Protein AF-A0A924BV39-F1 (afdb_monomer_lite)

Sequence (425 aa):
AFELPPDHSAPIDVYVHLYHKEHSELTFIAINEKSYLETHTKGYLFLGLIYGILFLMAVYNLILYFSIKERTYIYYVLYILSAAFFISRKDGLAFQFLWPHMPQMNEYHHSVSLFLLLTTFLLYTNSFIDIKNTHPRIYLVNNIILLINFLHFIFTLIFPAYSSPLPMVSICSFIYFLGVTVYYLNKNYKPVRYLVVGLSAMVMALIVLKLMFLNLIEWNWFIEYVYNYAIVIDAIAMSLAMRDKLVYLRTKKEQTDQAKLEEERLKTENELIQLKNLKLESEVTHQNSQLAAFATNSVQKMEFLNRLKKELEDISVEVPENVALKKLIKNIDKESDFDNHWEQFQLNFDKAHNNFLARLKESFPSLKPGDLMLCAYTKLGKSNKEIGTLLNITISGVEKKRLRLKEKMNVTAEISLFDFLLQIK

Radius of gyration: 51.74 Å; chains: 1; bounding box: 105×44×149 Å

Secondary structure (DSSP, 8-state):
-PPPPS--SS----------SS----------HHHHHHHHHHHHHHHHHHHHHHHHHHHHHHHHHHHH--HHHHHHHHHHHHHHHHHHHHTSHHHHHT-TT-TTHHHHHHHHHHHHHHHHHHHHHHHHHTHHHH-HHHHHHHHHHHHHHHHHHHHHHH-GGGSSS-HHHHHHHHHHHHHHHHHHHHTT-GGGHHHHHHHHHHHHHHHHHHHHHTTSS---HHHHTHHHHHHHHHHHHHHHHHHHHHHHHHHHHHHHHHHHHHHHHHHHHHHHHHHHHHHHHHHHHHHHHHHHHHHHHHHHHHHHHHHHHHHHHHHHHH-TT-HHHHHHHHHHHHHS-HHHHHHHHHHHHHHHTTTHHHHHHHH-TT--HHHHHHHHHHHTT--HHHHHHHTT--HHHHHHHHHHHHHHTT--TTS-HHHHHHH--

Foldseek 3Di:
DDDDDPDDPDDDDDDDDDDDLADDDDDDDDDDPVVVVVVVVVVVVVLVVLVVLLVVLLVVLVVVCVVVVQVLSVLLSLLSVLLNLQVCLLVVVCCVPVPVPCVVVSLLSNLVSLLSNLLSVLVNVCSLVVCVPPPVVVVVVSVVLNVVSVVVSVVCVVPSSPSHPPPPSVLVSLVVVLVVLVVVVVVVPVLSVLQNQLSVLQNVLVVLVVCVVVVNDPDDPCNSCSSSVSSSSNSVSVSSSVVVSVVVVVVVVVVVVVVVVVVVVVVVVVVVVVVVVVVVVVVLVVLLVVLLVVLVVLLVVLVVLVVVLVVLVVVCVVPVPPPVSVVVNVVSCVVLPQPVVLVVSLVSLCVSVVNLLVVVCVLQVPDDSLLSLLL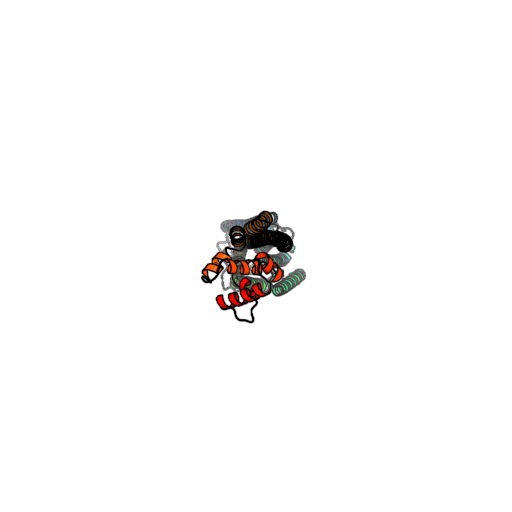SCLLSVDDLVSNCSSSVHDSVVSVVSQVVSCVSNVNDPPDHSNNVSVVRD

Structure (mmCIF, N/CA/C/O backbone):
data_AF-A0A924BV39-F1
#
_entry.id   AF-A0A924BV39-F1
#
loop_
_atom_site.group_PDB
_atom_site.id
_atom_site.type_symbol
_atom_site.label_atom_id
_atom_site.label_alt_id
_atom_site.label_comp_id
_atom_site.label_asym_id
_atom_site.label_entity_id
_atom_site.label_seq_id
_atom_site.pdbx_PDB_ins_code
_atom_site.Cartn_x
_atom_site.Cartn_y
_atom_site.Cartn_z
_atom_site.occupancy
_atom_site.B_iso_or_equiv
_atom_site.auth_seq_id
_atom_site.auth_comp_id
_atom_site.auth_asym_id
_atom_site.auth_atom_id
_atom_site.pdbx_PDB_model_num
ATOM 1 N N . ALA A 1 1 ? 21.280 2.309 -43.837 1.00 56.38 1 ALA A N 1
ATOM 2 C CA . ALA A 1 1 ? 21.912 1.207 -44.584 1.00 56.38 1 ALA A CA 1
ATOM 3 C C . ALA A 1 1 ? 22.849 1.819 -45.615 1.00 56.38 1 ALA A C 1
ATOM 5 O O . ALA A 1 1 ? 22.514 2.878 -46.134 1.00 56.38 1 ALA A O 1
ATOM 6 N N . PHE A 1 2 ? 24.011 1.216 -45.859 1.00 66.88 2 PHE A N 1
ATOM 7 C CA . PHE A 1 2 ? 24.870 1.578 -46.988 1.00 66.88 2 PHE A CA 1
ATOM 8 C C . PHE A 1 2 ? 24.641 0.523 -48.066 1.00 66.88 2 PHE A C 1
ATOM 10 O O . PHE A 1 2 ? 24.741 -0.667 -47.767 1.00 66.88 2 PHE A O 1
ATOM 17 N N . GLU A 1 3 ? 24.271 0.939 -49.274 1.00 64.56 3 GLU A N 1
ATOM 18 C CA . GLU A 1 3 ? 24.151 0.012 -50.398 1.00 64.56 3 GLU A CA 1
ATOM 19 C C . GLU A 1 3 ? 25.548 -0.480 -50.780 1.00 64.56 3 GLU A C 1
ATOM 21 O O . GLU A 1 3 ? 26.461 0.315 -51.011 1.00 64.56 3 GLU A O 1
ATOM 26 N N . LEU A 1 4 ? 25.725 -1.800 -50.793 1.00 68.00 4 LEU A N 1
ATOM 27 C CA . LEU A 1 4 ? 26.929 -2.409 -51.342 1.00 68.00 4 LEU A CA 1
ATOM 28 C C . LEU A 1 4 ? 26.841 -2.361 -52.876 1.00 68.00 4 LEU A C 1
ATOM 30 O O . LEU A 1 4 ? 25.739 -2.517 -53.409 1.00 68.00 4 LEU A O 1
ATOM 34 N N . PRO A 1 5 ? 27.962 -2.157 -53.591 1.00 68.75 5 PRO A N 1
ATOM 35 C CA . PRO A 1 5 ? 27.965 -2.131 -55.050 1.00 68.75 5 PRO A CA 1
ATOM 36 C C . PRO A 1 5 ? 27.299 -3.393 -55.627 1.00 68.75 5 PRO A C 1
ATOM 38 O O . PRO A 1 5 ? 27.622 -4.497 -55.174 1.00 68.75 5 PRO A O 1
ATOM 41 N N . PRO A 1 6 ? 26.369 -3.263 -56.592 1.00 62.22 6 PRO A N 1
ATOM 42 C CA . PRO A 1 6 ? 25.716 -4.416 -57.193 1.00 62.22 6 PRO A CA 1
ATOM 43 C C . 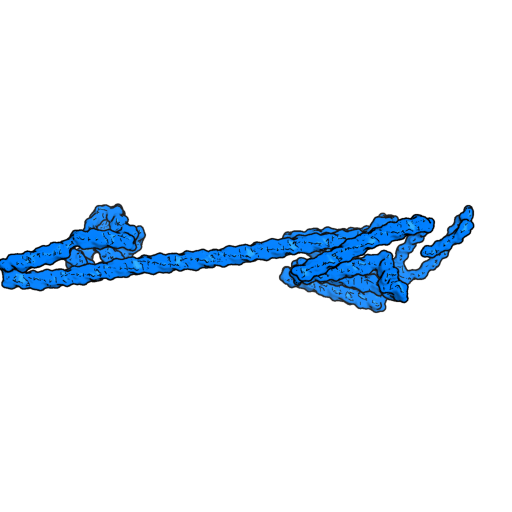PRO A 1 6 ? 26.714 -5.212 -58.047 1.00 62.22 6 PRO A C 1
ATOM 45 O O . PRO A 1 6 ? 27.443 -4.638 -58.849 1.00 62.22 6 PRO A O 1
ATOM 48 N N . ASP A 1 7 ? 26.687 -6.535 -57.876 1.00 63.00 7 ASP A N 1
ATOM 49 C CA . ASP A 1 7 ? 27.443 -7.552 -58.620 1.00 63.00 7 ASP A CA 1
ATOM 50 C C . ASP A 1 7 ? 28.976 -7.512 -58.507 1.00 63.00 7 ASP A C 1
ATOM 52 O O . ASP A 1 7 ? 29.693 -6.881 -59.283 1.00 63.00 7 ASP A O 1
ATOM 56 N N . HIS A 1 8 ? 29.497 -8.350 -57.608 1.00 56.47 8 HIS A N 1
ATOM 57 C CA . HIS A 1 8 ? 30.873 -8.824 -57.680 1.00 56.47 8 HIS A CA 1
ATOM 58 C C . HIS A 1 8 ? 30.913 -10.343 -57.490 1.00 56.47 8 HIS A C 1
ATOM 60 O O . HIS A 1 8 ? 30.505 -10.877 -56.463 1.00 56.47 8 HIS A O 1
ATOM 66 N N . SER A 1 9 ? 31.469 -11.050 -58.475 1.00 60.59 9 SER A N 1
ATOM 67 C CA . SER A 1 9 ? 31.839 -12.469 -58.372 1.00 60.59 9 SER A CA 1
ATOM 68 C C . SER A 1 9 ? 33.119 -12.696 -57.546 1.00 60.59 9 SER A C 1
ATOM 70 O O . SER A 1 9 ? 33.573 -13.829 -57.411 1.00 60.59 9 SER A O 1
ATOM 72 N N . ALA A 1 10 ? 33.718 -11.623 -57.019 1.00 67.69 10 ALA A N 1
ATOM 73 C CA . ALA A 1 10 ? 34.937 -11.614 -56.218 1.00 67.69 10 ALA A CA 1
ATOM 74 C C . ALA A 1 10 ? 34.670 -10.959 -54.845 1.00 67.69 10 ALA A C 1
ATOM 76 O O . ALA A 1 10 ? 33.808 -10.083 -54.756 1.00 67.69 10 ALA A O 1
ATOM 77 N N . PRO A 1 11 ? 35.382 -11.364 -53.777 1.00 74.88 11 PRO A N 1
ATOM 78 C CA . PRO A 1 11 ? 35.240 -10.758 -52.453 1.00 74.88 11 PRO A CA 1
ATOM 79 C C . PRO A 1 11 ? 35.575 -9.258 -52.480 1.00 74.88 11 PRO A C 1
ATOM 81 O O . PRO A 1 11 ? 36.508 -8.838 -53.162 1.00 74.88 11 PRO A O 1
ATOM 84 N N . ILE A 1 12 ? 34.804 -8.463 -51.732 1.00 75.81 12 ILE A N 1
ATOM 85 C CA . ILE A 1 12 ? 34.975 -7.010 -51.594 1.00 75.81 12 ILE A CA 1
ATOM 86 C C . ILE A 1 12 ? 35.424 -6.715 -50.164 1.00 75.81 12 ILE A C 1
ATOM 88 O O . ILE A 1 12 ? 34.722 -7.069 -49.216 1.00 75.81 12 ILE A O 1
ATOM 92 N N . ASP A 1 13 ? 36.545 -6.015 -50.014 1.00 80.12 13 ASP A N 1
ATOM 93 C CA . ASP A 1 13 ? 36.980 -5.485 -48.724 1.00 80.12 13 ASP A CA 1
ATOM 94 C C . ASP A 1 13 ? 36.344 -4.111 -48.483 1.00 80.12 13 ASP A C 1
ATOM 96 O O . ASP A 1 13 ? 36.545 -3.165 -49.250 1.00 80.12 13 ASP A O 1
ATOM 100 N N . VAL A 1 14 ? 35.565 -3.991 -47.406 1.00 76.62 14 VAL A N 1
ATOM 101 C CA . VAL A 1 14 ? 34.907 -2.739 -47.007 1.00 76.62 14 VAL A CA 1
ATOM 102 C C . VAL A 1 14 ? 35.582 -2.195 -45.755 1.00 76.62 14 VAL A C 1
ATOM 104 O O . VAL A 1 14 ? 35.482 -2.776 -44.675 1.00 76.62 14 VAL A O 1
ATOM 107 N N . TYR A 1 15 ? 36.242 -1.046 -45.886 1.00 79.31 15 TYR A N 1
ATOM 108 C CA . TYR A 1 15 ? 36.839 -0.334 -44.760 1.00 79.31 15 TYR A CA 1
ATOM 109 C C . TYR A 1 15 ? 35.867 0.724 -44.238 1.00 79.31 15 TYR A C 1
ATOM 111 O O . TYR A 1 15 ? 35.513 1.659 -44.955 1.00 79.31 15 TYR A O 1
ATOM 119 N N . VAL A 1 16 ? 35.452 0.599 -42.976 1.00 73.69 16 VAL A N 1
ATOM 120 C CA . VAL A 1 16 ? 34.578 1.576 -42.315 1.00 73.69 16 VAL A CA 1
ATOM 121 C C . VAL A 1 16 ? 35.389 2.374 -41.302 1.00 73.69 16 VAL A C 1
ATOM 123 O O . VAL A 1 16 ? 35.895 1.824 -40.326 1.00 73.69 16 VAL A O 1
ATOM 126 N N . HIS A 1 17 ? 35.503 3.685 -41.520 1.00 75.12 17 HIS A N 1
ATOM 127 C CA . HIS A 1 17 ? 36.089 4.597 -40.544 1.00 75.12 17 HIS A CA 1
ATOM 128 C C . HIS A 1 17 ? 34.980 5.229 -39.702 1.00 75.12 17 HIS A C 1
ATOM 130 O O . HIS A 1 17 ? 34.123 5.943 -40.222 1.00 75.12 17 HIS A O 1
ATOM 136 N N . LEU A 1 18 ? 34.989 4.958 -38.399 1.00 66.25 18 LEU A N 1
ATOM 137 C CA . LEU A 1 18 ? 34.002 5.465 -37.451 1.00 66.25 18 LEU A CA 1
ATOM 138 C C . LEU A 1 18 ? 34.637 6.488 -36.522 1.00 66.25 18 LEU A C 1
ATOM 140 O O . LEU A 1 18 ? 35.591 6.189 -35.808 1.00 66.25 18 LEU A O 1
ATOM 144 N N . TYR A 1 19 ? 34.042 7.675 -36.486 1.00 64.69 19 TYR A N 1
ATOM 145 C CA . TYR A 1 19 ? 34.331 8.673 -35.470 1.00 64.69 19 TYR A CA 1
ATOM 146 C C . TYR A 1 19 ? 33.176 8.692 -34.469 1.00 64.69 19 TYR A C 1
ATOM 148 O O . TYR A 1 19 ? 32.063 9.090 -34.814 1.00 64.69 19 TYR A O 1
ATOM 156 N N . HIS A 1 20 ? 33.419 8.237 -33.240 1.00 61.16 20 HIS A N 1
ATOM 157 C CA . HIS A 1 20 ? 32.402 8.190 -32.192 1.00 61.16 20 HIS A CA 1
ATOM 158 C C . HIS A 1 20 ? 32.910 8.877 -30.921 1.00 61.16 20 HIS A C 1
ATOM 160 O O . HIS A 1 20 ? 34.056 8.683 -30.522 1.00 61.16 20 HIS A O 1
ATOM 166 N N . LYS A 1 21 ? 32.063 9.709 -30.300 1.00 56.34 21 LYS A N 1
ATOM 167 C CA . LYS A 1 21 ? 32.401 10.462 -29.076 1.00 56.34 21 LYS A CA 1
ATOM 168 C C . LYS A 1 21 ? 32.222 9.649 -27.786 1.00 56.34 21 LYS A C 1
ATOM 170 O O . LYS A 1 21 ? 32.838 9.984 -26.783 1.00 56.34 21 LYS A O 1
ATOM 175 N N . GLU A 1 22 ? 31.392 8.606 -27.801 1.00 55.28 22 GLU A N 1
ATOM 176 C CA . GLU A 1 22 ? 31.175 7.693 -26.662 1.00 55.28 22 GLU A CA 1
ATOM 177 C C . GLU A 1 22 ? 31.780 6.299 -26.938 1.00 55.28 22 GLU A C 1
ATOM 179 O O . GLU A 1 22 ? 32.144 5.980 -28.067 1.00 55.28 22 GLU A O 1
ATOM 184 N N . HIS A 1 23 ? 31.870 5.424 -25.937 1.00 53.44 23 HIS A N 1
ATOM 185 C CA . HIS A 1 23 ? 32.137 4.007 -26.200 1.00 53.44 23 HIS A CA 1
ATOM 186 C C . HIS A 1 23 ? 30.852 3.339 -26.710 1.00 53.44 23 HIS A C 1
ATOM 188 O O . HIS A 1 23 ? 29.909 3.165 -25.941 1.00 53.44 23 HIS A O 1
ATOM 194 N N . SER A 1 24 ? 30.801 2.979 -27.995 1.00 53.09 24 SER A N 1
ATOM 195 C CA . SER A 1 24 ? 29.719 2.176 -28.573 1.00 53.09 24 SER A CA 1
ATOM 196 C C . SER A 1 24 ? 30.265 0.874 -29.154 1.00 53.09 24 SER A C 1
ATOM 198 O O . SER A 1 24 ? 31.224 0.864 -29.923 1.00 53.09 24 SER A O 1
ATOM 200 N N . GLU A 1 25 ? 29.651 -0.242 -28.766 1.00 53.53 25 GLU A N 1
ATOM 201 C CA . GLU A 1 25 ? 29.861 -1.530 -29.422 1.00 53.53 25 GLU A CA 1
ATOM 202 C C . GLU A 1 25 ? 29.028 -1.529 -30.702 1.00 53.53 25 GLU A C 1
ATOM 204 O O . GLU A 1 25 ? 27.803 -1.648 -30.674 1.00 53.53 25 GLU A O 1
ATOM 209 N N . LEU A 1 26 ? 29.691 -1.316 -31.835 1.00 61.28 26 LEU A N 1
ATOM 210 C CA . LEU A 1 26 ? 29.060 -1.369 -33.146 1.00 61.28 26 LEU A CA 1
ATOM 211 C C . LEU A 1 26 ? 29.322 -2.745 -33.747 1.00 61.28 26 LEU A C 1
ATOM 213 O O . LEU A 1 26 ? 30.462 -3.099 -34.041 1.00 61.28 26 LEU A O 1
ATOM 217 N N . THR A 1 27 ? 28.253 -3.517 -33.926 1.00 60.12 27 THR A N 1
ATOM 218 C CA . THR A 1 27 ? 28.305 -4.771 -34.679 1.00 60.12 27 THR A CA 1
ATOM 219 C C . THR A 1 27 ? 27.866 -4.487 -36.106 1.00 60.12 27 THR A C 1
ATOM 221 O O . THR A 1 27 ? 26.774 -3.968 -36.336 1.00 60.12 27 THR A O 1
ATOM 224 N N . PHE A 1 28 ? 28.714 -4.823 -37.072 1.00 70.19 28 PHE A N 1
ATOM 225 C CA . PHE A 1 28 ? 28.365 -4.756 -38.484 1.00 70.19 28 PHE A CA 1
ATOM 226 C C . PHE A 1 28 ? 27.825 -6.104 -38.935 1.00 70.19 28 PHE A C 1
ATOM 228 O O . PHE A 1 28 ? 28.484 -7.127 -38.763 1.00 70.19 28 PHE A O 1
ATOM 235 N N . ILE A 1 29 ? 26.633 -6.103 -39.527 1.00 71.50 29 ILE A N 1
ATOM 236 C CA . ILE A 1 29 ? 26.013 -7.308 -40.076 1.00 71.50 29 ILE A CA 1
ATOM 237 C C . ILE A 1 29 ? 25.623 -7.014 -41.523 1.00 71.50 29 ILE A C 1
ATOM 239 O O . ILE A 1 29 ? 24.898 -6.056 -41.794 1.00 71.50 29 ILE A O 1
ATOM 243 N N . ALA A 1 30 ? 26.106 -7.835 -42.456 1.00 77.00 30 ALA A N 1
ATOM 244 C CA . ALA A 1 30 ? 25.649 -7.813 -43.839 1.00 77.00 30 ALA A CA 1
ATOM 245 C C . ALA A 1 30 ? 24.335 -8.604 -43.935 1.00 77.00 30 ALA A C 1
ATOM 247 O O . ALA A 1 30 ? 24.309 -9.809 -43.689 1.00 77.00 30 ALA A O 1
ATOM 248 N N . ILE A 1 31 ? 23.236 -7.921 -44.256 1.00 79.19 31 ILE A N 1
ATOM 249 C CA . ILE A 1 31 ? 21.893 -8.507 -44.348 1.00 79.19 31 ILE A CA 1
ATOM 250 C C . ILE A 1 31 ? 21.283 -8.097 -45.691 1.00 79.19 31 ILE A C 1
ATOM 252 O O . ILE A 1 31 ? 21.445 -6.958 -46.121 1.00 79.19 31 ILE A O 1
ATOM 256 N N . ASN A 1 32 ? 20.589 -9.020 -46.362 1.00 83.81 32 ASN A N 1
ATOM 257 C CA . ASN A 1 32 ? 19.866 -8.701 -47.595 1.00 83.81 32 ASN A CA 1
ATOM 258 C C . ASN A 1 32 ? 18.649 -7.792 -47.313 1.00 83.81 32 ASN A C 1
ATOM 260 O O . ASN A 1 32 ? 18.112 -7.765 -46.206 1.00 83.81 32 ASN A O 1
ATOM 264 N N . GLU A 1 33 ? 18.175 -7.061 -48.320 1.00 82.62 33 GLU A N 1
ATOM 265 C CA . GLU A 1 33 ? 17.080 -6.096 -48.141 1.00 82.62 33 GLU A CA 1
ATOM 266 C C . GLU A 1 33 ? 15.800 -6.743 -47.579 1.00 82.62 33 GLU A C 1
ATOM 268 O O . GLU A 1 33 ? 15.181 -6.223 -46.651 1.00 82.62 33 GLU A O 1
ATOM 273 N N . LYS A 1 34 ? 15.432 -7.930 -48.076 1.00 84.62 34 LYS A N 1
ATOM 274 C CA . LYS A 1 34 ? 14.223 -8.635 -47.630 1.00 84.62 34 LYS A CA 1
ATOM 275 C C . LYS A 1 34 ? 14.285 -9.046 -46.151 1.00 84.62 34 LYS A C 1
ATOM 277 O O . LYS A 1 34 ? 13.349 -8.765 -45.405 1.00 84.62 34 LYS A O 1
ATOM 282 N N . SER A 1 35 ? 15.372 -9.675 -45.705 1.00 81.88 35 SER A N 1
ATOM 283 C CA . SER A 1 35 ? 15.557 -10.066 -44.299 1.00 81.88 35 SER A CA 1
ATOM 284 C C . SER A 1 35 ? 15.736 -8.847 -43.399 1.00 81.88 35 SER A C 1
ATOM 286 O O . SER A 1 35 ? 15.305 -8.884 -42.247 1.00 81.88 35 SER A O 1
ATOM 288 N N . TYR A 1 36 ? 16.323 -7.760 -43.909 1.00 81.75 36 TYR A N 1
ATOM 289 C CA . TYR A 1 36 ? 16.396 -6.483 -43.200 1.00 81.75 36 TYR A CA 1
ATOM 290 C C . TYR A 1 36 ? 14.988 -5.947 -42.909 1.00 81.75 36 TYR A C 1
ATOM 292 O O . TYR A 1 36 ? 14.645 -5.721 -41.746 1.00 81.75 36 TYR A O 1
ATOM 300 N N . LEU A 1 37 ? 14.137 -5.838 -43.935 1.00 85.44 37 LEU A N 1
ATOM 301 C CA . LEU A 1 37 ? 12.752 -5.381 -43.790 1.00 85.44 37 LEU A CA 1
ATOM 302 C C . LEU A 1 37 ? 11.934 -6.290 -42.864 1.00 85.44 37 LEU A C 1
ATOM 304 O O . LEU A 1 37 ? 11.224 -5.788 -41.990 1.00 85.44 37 LEU A O 1
ATOM 308 N N . GLU A 1 38 ? 12.045 -7.614 -42.999 1.00 85.06 38 GLU A N 1
ATOM 309 C CA . GLU A 1 38 ? 11.342 -8.557 -42.119 1.00 85.06 38 GLU A CA 1
ATOM 310 C C . GLU A 1 38 ? 11.785 -8.431 -40.653 1.00 85.06 38 GLU A C 1
ATOM 312 O O . GLU A 1 38 ? 10.937 -8.413 -39.755 1.00 85.06 38 GLU A O 1
ATOM 317 N N . THR A 1 39 ? 13.092 -8.320 -40.397 1.00 80.31 39 THR A N 1
ATOM 318 C CA . THR A 1 39 ? 13.647 -8.206 -39.038 1.00 80.31 39 THR A CA 1
ATOM 319 C C . THR A 1 39 ? 13.241 -6.886 -38.391 1.00 80.31 39 THR A C 1
ATOM 321 O O . THR A 1 39 ? 12.716 -6.885 -37.277 1.00 80.31 39 THR A O 1
ATOM 324 N N . HIS A 1 40 ? 13.381 -5.770 -39.112 1.00 81.56 40 HIS A N 1
ATOM 325 C CA . HIS A 1 40 ? 12.970 -4.459 -38.613 1.00 81.56 40 HIS A CA 1
ATOM 326 C C . HIS A 1 40 ? 11.462 -4.377 -38.375 1.00 81.56 40 HIS A C 1
ATOM 328 O O . HIS A 1 40 ? 11.040 -3.878 -37.333 1.00 81.56 40 HIS A O 1
ATOM 334 N N . THR A 1 41 ? 10.636 -4.910 -39.281 1.00 86.88 41 THR A N 1
ATOM 335 C CA . THR A 1 41 ? 9.173 -4.901 -39.110 1.00 86.88 41 THR A CA 1
ATOM 336 C C . THR A 1 41 ? 8.755 -5.694 -37.873 1.00 86.88 41 THR A C 1
ATOM 338 O O . THR A 1 41 ? 7.945 -5.214 -37.078 1.00 86.88 41 THR A O 1
ATOM 341 N N . LYS A 1 42 ? 9.336 -6.885 -37.659 1.00 85.88 42 LYS A N 1
ATOM 342 C CA . LYS A 1 42 ? 9.093 -7.679 -36.443 1.00 85.88 42 LYS A CA 1
ATOM 343 C C . LYS A 1 42 ? 9.542 -6.932 -35.182 1.00 85.88 42 LYS A C 1
ATOM 345 O O . LYS A 1 42 ? 8.796 -6.920 -34.205 1.00 85.88 42 LYS A O 1
ATOM 350 N N . GLY A 1 43 ? 10.697 -6.264 -35.223 1.00 86.00 43 GLY A N 1
ATOM 351 C CA . GLY A 1 43 ? 11.193 -5.426 -34.127 1.00 86.00 43 GLY A CA 1
ATOM 352 C C . GLY A 1 43 ? 10.244 -4.274 -33.781 1.00 86.00 43 GLY A C 1
ATOM 353 O O . GLY A 1 43 ? 9.880 -4.106 -32.620 1.00 86.00 43 GLY A O 1
ATOM 354 N N . TYR A 1 44 ? 9.752 -3.530 -34.778 1.00 89.69 44 TYR A N 1
ATOM 355 C CA . TYR A 1 44 ? 8.786 -2.443 -34.563 1.00 89.69 44 TYR A CA 1
ATOM 356 C C . TYR A 1 44 ? 7.435 -2.933 -34.039 1.00 89.69 44 TYR A C 1
ATOM 358 O O . TYR A 1 44 ? 6.857 -2.286 -33.168 1.00 89.69 44 TYR A O 1
ATOM 366 N N . LEU A 1 45 ? 6.933 -4.073 -34.526 1.00 90.62 45 LEU A N 1
ATOM 367 C CA . LEU A 1 45 ? 5.719 -4.690 -33.978 1.00 90.62 45 LEU A CA 1
ATOM 368 C C . LEU A 1 45 ? 5.905 -5.058 -32.501 1.00 90.62 45 LEU A C 1
ATOM 370 O O . LEU A 1 45 ? 5.027 -4.795 -31.677 1.00 90.62 45 LEU A O 1
ATOM 374 N N . PHE A 1 46 ? 7.062 -5.623 -32.162 1.00 91.31 46 PHE A N 1
ATOM 375 C CA . PHE A 1 46 ? 7.408 -5.989 -30.795 1.00 91.31 46 PHE A CA 1
ATOM 376 C C . PHE A 1 46 ? 7.541 -4.761 -29.874 1.00 91.31 46 PHE A C 1
ATOM 378 O O . PHE A 1 46 ? 6.952 -4.737 -28.791 1.00 91.31 46 PHE A O 1
ATOM 385 N N . LEU A 1 47 ? 8.220 -3.701 -30.322 1.00 91.75 47 LEU A N 1
ATOM 386 C CA . LEU A 1 47 ? 8.275 -2.423 -29.602 1.00 91.75 47 LEU A CA 1
ATOM 387 C C . LEU A 1 47 ? 6.879 -1.817 -29.442 1.00 91.75 47 LEU A C 1
ATOM 389 O O . LEU A 1 47 ? 6.510 -1.425 -28.337 1.00 91.75 47 LEU A O 1
ATOM 393 N N . GLY A 1 48 ? 6.072 -1.791 -30.504 1.00 93.88 48 GLY A N 1
ATOM 394 C CA . GLY A 1 48 ? 4.694 -1.301 -30.457 1.00 93.88 48 GLY A CA 1
ATOM 395 C C . GLY A 1 48 ? 3.861 -2.007 -29.385 1.00 93.88 48 GLY A C 1
ATOM 396 O O . GLY A 1 48 ? 3.129 -1.351 -28.643 1.00 93.88 48 GLY A O 1
ATOM 397 N N . LEU A 1 49 ? 4.036 -3.323 -29.234 1.00 95.56 49 LEU A N 1
ATOM 398 C CA . LEU A 1 49 ? 3.410 -4.102 -28.166 1.00 95.56 49 LEU A CA 1
ATOM 399 C C . LEU A 1 49 ? 3.899 -3.663 -26.776 1.00 95.56 49 LEU A C 1
ATOM 401 O O . LEU A 1 49 ? 3.071 -3.427 -25.897 1.00 95.56 49 LEU A O 1
ATOM 405 N N . ILE A 1 50 ? 5.211 -3.508 -26.569 1.00 95.25 50 ILE A N 1
ATOM 406 C CA . ILE A 1 50 ? 5.784 -3.054 -25.287 1.00 95.25 50 ILE A CA 1
ATOM 407 C C . ILE A 1 50 ? 5.247 -1.677 -24.895 1.00 95.25 50 ILE A C 1
ATOM 409 O O . ILE A 1 50 ? 4.688 -1.518 -23.807 1.00 95.25 50 ILE A O 1
ATOM 413 N N . TYR A 1 51 ? 5.381 -0.685 -25.777 1.00 95.50 51 TYR A N 1
ATOM 414 C CA . TYR A 1 51 ? 4.907 0.673 -25.507 1.00 95.50 51 TYR A CA 1
ATOM 415 C C . TYR A 1 51 ? 3.387 0.713 -25.335 1.00 95.50 51 TYR A C 1
ATOM 417 O O . TYR A 1 51 ? 2.898 1.459 -24.488 1.00 95.50 51 TYR A O 1
ATOM 425 N N . GLY A 1 52 ? 2.645 -0.129 -26.061 1.00 96.50 52 GLY A N 1
ATOM 426 C CA . GLY A 1 52 ? 1.207 -0.310 -25.879 1.00 96.50 52 GLY A CA 1
ATOM 427 C C . GLY A 1 52 ? 0.844 -0.822 -24.483 1.00 96.50 52 GLY A C 1
ATOM 428 O O . GLY A 1 52 ? -0.039 -0.254 -23.840 1.00 96.50 52 GLY A O 1
ATOM 429 N N . ILE A 1 53 ? 1.553 -1.836 -23.969 1.00 96.69 53 ILE A N 1
ATOM 430 C CA . ILE A 1 53 ? 1.360 -2.338 -22.596 1.00 96.69 53 ILE A CA 1
ATOM 431 C C . ILE A 1 53 ? 1.655 -1.237 -21.574 1.00 96.69 53 ILE A C 1
ATOM 433 O O . ILE A 1 53 ? 0.851 -1.016 -20.667 1.00 96.69 53 ILE A O 1
ATOM 437 N N . LEU A 1 54 ? 2.777 -0.528 -21.719 1.00 96.38 54 LEU A N 1
ATOM 438 C CA . LEU A 1 54 ? 3.147 0.557 -20.807 1.00 96.38 54 LEU A CA 1
ATOM 439 C C . LEU A 1 54 ? 2.107 1.685 -20.828 1.00 96.38 54 LEU A C 1
ATOM 441 O O . LEU A 1 54 ? 1.677 2.151 -19.772 1.00 96.38 54 LEU A O 1
ATOM 445 N N . PHE A 1 55 ? 1.639 2.078 -22.012 1.00 96.56 55 PHE A N 1
ATOM 446 C CA . PHE A 1 55 ? 0.594 3.086 -22.163 1.00 96.56 55 PHE A CA 1
ATOM 447 C C . PHE A 1 55 ? -0.722 2.655 -21.505 1.00 96.56 55 PHE A C 1
ATOM 449 O O . PHE A 1 55 ? -1.291 3.412 -20.717 1.00 96.56 55 PHE A O 1
ATOM 456 N N . LEU A 1 56 ? -1.182 1.425 -21.758 1.00 97.19 56 LEU A N 1
ATOM 457 C CA . LEU A 1 56 ? -2.391 0.883 -21.131 1.00 97.19 56 LEU A CA 1
ATOM 458 C C . LEU A 1 56 ? -2.263 0.833 -19.604 1.00 97.19 56 LEU A C 1
ATOM 460 O O . LEU A 1 56 ? -3.199 1.219 -18.904 1.00 97.19 56 LEU A O 1
ATOM 464 N N . MET A 1 57 ? -1.103 0.429 -19.080 1.00 95.31 57 MET A N 1
ATOM 465 C CA . MET A 1 57 ? -0.828 0.434 -17.640 1.00 95.31 57 MET A CA 1
ATOM 466 C C . MET A 1 57 ? -0.855 1.849 -17.055 1.00 95.31 57 MET A C 1
ATOM 468 O O . MET A 1 57 ? -1.428 2.054 -15.980 1.00 95.31 57 MET A O 1
ATOM 472 N N . ALA A 1 58 ? -0.291 2.834 -17.756 1.00 96.75 58 ALA A N 1
ATOM 473 C CA . ALA A 1 58 ? -0.328 4.231 -17.340 1.00 96.75 58 ALA A CA 1
ATOM 474 C C . ALA A 1 58 ? -1.770 4.771 -17.311 1.00 96.75 58 ALA A C 1
ATOM 476 O O . ALA A 1 58 ? -2.195 5.316 -16.292 1.00 96.75 58 ALA A O 1
ATOM 477 N N . VAL A 1 59 ? -2.557 4.559 -18.372 1.00 97.12 59 VAL A N 1
ATOM 478 C CA . VAL A 1 59 ? -3.966 4.993 -18.442 1.00 97.12 59 VAL A CA 1
ATOM 479 C C . VAL A 1 59 ? -4.811 4.310 -17.368 1.00 97.12 59 VAL A C 1
ATOM 481 O O . VAL A 1 59 ? -5.548 4.985 -16.649 1.00 97.12 59 VAL A O 1
ATOM 484 N N . TYR A 1 60 ? -4.677 2.993 -17.201 1.00 94.44 60 TYR A N 1
ATOM 485 C CA . TYR A 1 60 ? -5.400 2.239 -16.175 1.00 94.44 60 TYR A CA 1
ATOM 486 C C . TYR A 1 60 ? -5.127 2.790 -14.768 1.00 94.44 60 TYR A C 1
ATOM 488 O O . TYR A 1 60 ? -6.060 3.071 -14.012 1.00 94.44 60 TYR A O 1
ATOM 496 N N . ASN A 1 61 ? -3.858 3.020 -14.423 1.00 94.12 61 ASN A N 1
ATOM 497 C CA . ASN A 1 61 ? -3.506 3.543 -13.103 1.00 94.12 61 ASN A CA 1
ATOM 498 C C . ASN A 1 61 ? -3.855 5.030 -12.941 1.00 94.12 61 ASN A C 1
ATOM 500 O O . ASN A 1 61 ? -4.136 5.466 -11.825 1.00 94.12 61 ASN A O 1
ATOM 504 N N . LEU A 1 62 ? -3.921 5.800 -14.028 1.00 95.69 62 LEU A N 1
ATOM 505 C CA . LEU A 1 62 ? -4.434 7.168 -14.003 1.00 95.69 62 LEU A CA 1
ATOM 506 C C . LEU A 1 62 ? -5.945 7.198 -13.710 1.00 95.69 62 LEU A C 1
ATOM 508 O O . LEU A 1 62 ? -6.403 8.013 -12.910 1.00 95.69 62 LEU A O 1
ATOM 512 N N . ILE A 1 63 ? -6.720 6.273 -14.282 1.00 95.88 63 ILE A N 1
ATOM 513 C CA . ILE A 1 63 ? -8.146 6.109 -13.953 1.00 95.88 63 ILE A CA 1
ATOM 514 C C . ILE A 1 63 ? -8.308 5.737 -12.471 1.00 95.88 63 ILE A C 1
ATOM 516 O O . ILE A 1 63 ? -9.130 6.332 -11.766 1.00 95.88 63 ILE A O 1
ATOM 520 N N . LEU A 1 64 ? -7.486 4.808 -11.964 1.00 92.00 64 LEU A N 1
ATOM 521 C CA . LEU A 1 64 ? -7.479 4.456 -10.540 1.00 92.00 64 LEU A CA 1
ATOM 522 C C . LEU A 1 64 ? -7.120 5.645 -9.643 1.00 92.00 64 LEU A C 1
ATOM 524 O O . LEU A 1 64 ? -7.716 5.790 -8.577 1.00 92.00 64 LEU A O 1
ATOM 528 N N . TYR A 1 65 ? -6.208 6.521 -10.069 1.00 94.62 65 TYR A N 1
ATOM 529 C CA . TYR A 1 65 ? -5.904 7.755 -9.345 1.00 94.62 65 TYR A CA 1
ATOM 530 C C . TYR A 1 65 ? -7.144 8.644 -9.191 1.00 94.62 65 TYR A C 1
ATOM 532 O O . TYR A 1 65 ? -7.446 9.065 -8.075 1.00 94.62 65 TYR A O 1
ATOM 540 N N . PHE A 1 66 ? -7.900 8.894 -10.264 1.00 95.31 66 PHE A N 1
ATOM 541 C CA . PHE A 1 66 ? -9.112 9.719 -10.182 1.00 95.31 66 PHE A CA 1
ATOM 542 C C . PHE A 1 66 ? -10.220 9.076 -9.339 1.00 95.31 66 PHE A C 1
ATOM 544 O O . PHE A 1 66 ? -10.960 9.788 -8.658 1.00 95.31 66 PHE A O 1
ATOM 551 N N . SER A 1 67 ? -10.309 7.743 -9.343 1.00 92.50 67 SER A N 1
ATOM 552 C CA . SER A 1 67 ? -11.293 6.997 -8.552 1.00 92.50 67 SER A CA 1
ATOM 553 C C . SER A 1 67 ? -10.940 6.942 -7.059 1.00 92.50 67 SER A C 1
ATOM 555 O O . SER A 1 67 ? -11.792 7.198 -6.211 1.00 92.50 67 SER A O 1
ATOM 557 N N . ILE A 1 68 ? -9.683 6.630 -6.726 1.00 89.56 68 ILE A N 1
ATOM 558 C CA . ILE A 1 68 ? -9.237 6.325 -5.355 1.00 89.56 68 ILE A CA 1
ATOM 559 C C . ILE A 1 68 ? -8.639 7.562 -4.660 1.00 89.56 68 ILE A C 1
ATOM 561 O O . ILE A 1 68 ? -8.658 7.650 -3.435 1.00 89.56 68 ILE A O 1
ATOM 565 N N . LYS A 1 69 ? -8.136 8.541 -5.425 1.00 89.06 69 LYS A N 1
ATOM 566 C CA . LYS A 1 69 ? -7.468 9.774 -4.955 1.00 89.06 69 LYS A CA 1
ATOM 567 C C . LYS A 1 69 ? -6.208 9.544 -4.108 1.00 89.06 69 LYS A C 1
ATOM 569 O O . LYS A 1 69 ? -5.782 10.415 -3.352 1.00 89.06 69 LYS A O 1
ATOM 574 N N . GLU A 1 70 ? -5.566 8.394 -4.285 1.00 90.38 70 GLU A N 1
ATOM 575 C CA . GLU A 1 70 ? -4.309 8.030 -3.627 1.00 90.38 70 GLU A CA 1
ATOM 576 C C . GLU A 1 70 ? -3.099 8.474 -4.457 1.00 90.38 70 GLU A C 1
ATOM 578 O O . GLU A 1 70 ? -2.960 8.111 -5.627 1.00 90.38 70 GLU A O 1
ATOM 583 N N . ARG A 1 71 ? -2.171 9.227 -3.850 1.00 92.00 71 ARG A N 1
ATOM 584 C CA . ARG A 1 71 ? -1.011 9.808 -4.562 1.00 92.00 71 ARG A CA 1
ATOM 585 C C . ARG A 1 71 ? -0.056 8.759 -5.134 1.00 92.00 71 ARG A C 1
ATOM 587 O O . ARG A 1 71 ? 0.692 9.052 -6.060 1.00 92.00 71 ARG A O 1
ATOM 594 N N . THR A 1 72 ? -0.073 7.533 -4.620 1.00 93.69 72 THR A N 1
ATOM 595 C CA . THR A 1 72 ? 0.830 6.487 -5.110 1.00 93.69 72 THR A CA 1
ATOM 596 C C . THR A 1 72 ? 0.590 6.149 -6.588 1.00 93.69 72 THR A C 1
ATOM 598 O O . THR A 1 72 ? 1.547 5.871 -7.309 1.00 93.69 72 THR A O 1
ATOM 601 N N . TYR A 1 73 ? -0.654 6.251 -7.067 1.00 95.06 73 TYR A N 1
ATOM 602 C CA . TYR A 1 73 ? -0.989 5.976 -8.467 1.00 95.06 73 TYR A CA 1
ATOM 603 C C . TYR A 1 73 ? -0.392 7.006 -9.433 1.00 95.06 73 TYR A C 1
ATOM 605 O O . TYR A 1 73 ? 0.098 6.623 -10.490 1.00 95.06 73 TYR A O 1
ATOM 613 N N . ILE A 1 74 ? -0.350 8.296 -9.073 1.00 96.31 74 ILE A N 1
ATOM 614 C CA . ILE A 1 74 ? 0.272 9.299 -9.951 1.00 96.31 74 ILE A CA 1
ATOM 615 C C . ILE A 1 74 ? 1.794 9.117 -10.017 1.00 96.31 74 ILE A C 1
ATOM 617 O O . ILE A 1 74 ? 2.371 9.215 -11.095 1.00 96.31 74 ILE A O 1
ATOM 621 N N . TYR A 1 75 ? 2.447 8.764 -8.903 1.00 96.19 75 TYR A N 1
ATOM 622 C CA . TYR A 1 75 ? 3.882 8.453 -8.919 1.00 96.19 75 TYR A CA 1
ATOM 623 C C . TYR A 1 75 ? 4.200 7.220 -9.767 1.00 96.19 75 TYR A C 1
ATOM 625 O O . TYR A 1 75 ? 5.214 7.206 -10.458 1.00 96.19 75 TYR A O 1
ATOM 633 N N . TYR A 1 76 ? 3.317 6.220 -9.768 1.00 95.81 76 TYR A N 1
ATOM 634 C CA . TYR A 1 76 ? 3.436 5.056 -10.644 1.00 95.81 76 TYR A CA 1
ATOM 635 C C . TYR A 1 76 ? 3.313 5.420 -12.127 1.00 95.81 76 TYR A C 1
ATOM 637 O O . TYR A 1 76 ? 4.124 4.986 -12.940 1.00 95.81 76 TYR A O 1
ATOM 645 N N . VAL A 1 77 ? 2.329 6.249 -12.485 1.00 97.19 77 VAL A N 1
ATOM 646 C CA . VAL A 1 77 ? 2.157 6.722 -13.868 1.00 97.19 77 VAL A CA 1
ATOM 647 C C . VAL A 1 77 ? 3.396 7.491 -14.329 1.00 97.19 77 VAL A C 1
ATOM 649 O O . VAL A 1 77 ? 3.917 7.219 -15.407 1.00 97.19 77 VAL A O 1
ATOM 652 N N . LEU A 1 78 ? 3.916 8.395 -13.494 1.00 97.69 78 LEU A N 1
ATOM 653 C CA . LEU A 1 78 ? 5.156 9.122 -13.782 1.00 97.69 78 LEU A CA 1
ATOM 654 C C . LEU A 1 78 ? 6.357 8.180 -13.948 1.00 97.69 78 LEU A C 1
ATOM 656 O O . LEU A 1 78 ? 7.202 8.429 -14.805 1.00 97.69 78 LEU A O 1
ATOM 660 N N . TYR A 1 79 ? 6.413 7.099 -13.166 1.00 96.38 79 TYR A N 1
ATOM 661 C CA . TYR A 1 79 ? 7.437 6.065 -13.290 1.00 96.38 79 TYR A CA 1
ATOM 662 C C . TYR A 1 79 ? 7.341 5.277 -14.603 1.00 96.38 79 TYR A C 1
ATOM 664 O O . TYR A 1 79 ? 8.348 5.100 -15.280 1.00 96.38 79 TYR A O 1
ATOM 672 N N . ILE A 1 80 ? 6.151 4.842 -15.025 1.00 96.81 80 ILE A N 1
ATOM 673 C CA . ILE A 1 80 ? 6.029 4.152 -16.319 1.00 96.81 80 ILE A CA 1
ATOM 674 C C . ILE A 1 80 ? 6.412 5.078 -17.469 1.00 96.81 80 ILE A C 1
ATOM 676 O O . ILE A 1 80 ? 7.105 4.657 -18.392 1.00 96.81 80 ILE A O 1
ATOM 680 N N . LEU A 1 81 ? 5.952 6.329 -17.436 1.00 97.06 81 LEU A N 1
ATOM 681 C CA . LEU A 1 81 ? 6.253 7.282 -18.500 1.00 97.06 81 LEU A CA 1
ATOM 682 C C . LEU A 1 81 ? 7.757 7.569 -18.574 1.00 97.06 81 LEU A C 1
ATOM 684 O O . LEU A 1 81 ? 8.311 7.626 -19.671 1.00 97.06 81 LEU A O 1
ATOM 688 N N . SER A 1 82 ? 8.436 7.681 -17.429 1.00 96.00 82 SER A N 1
ATOM 689 C CA . SER A 1 82 ? 9.892 7.828 -17.394 1.00 96.00 82 SER A CA 1
ATOM 690 C C . SER A 1 82 ? 10.618 6.556 -17.850 1.00 96.00 82 SER A C 1
ATOM 692 O O . SER A 1 82 ? 11.616 6.662 -18.560 1.00 96.00 82 SER A O 1
ATOM 694 N N . ALA A 1 83 ? 10.095 5.363 -17.545 1.00 94.25 83 ALA A N 1
ATOM 695 C CA . ALA A 1 83 ? 10.622 4.089 -18.038 1.00 94.25 83 ALA A CA 1
ATOM 696 C C . ALA A 1 83 ? 10.485 3.951 -19.557 1.00 94.25 83 ALA A C 1
ATOM 698 O O . ALA A 1 83 ? 11.472 3.639 -20.222 1.00 94.25 83 ALA A O 1
ATOM 699 N N . ALA A 1 84 ? 9.315 4.266 -20.120 1.00 95.62 84 ALA A N 1
ATOM 700 C CA . ALA A 1 84 ? 9.090 4.311 -21.565 1.00 95.62 84 ALA A CA 1
ATOM 701 C C . ALA A 1 84 ? 10.038 5.316 -22.245 1.00 95.62 84 ALA A C 1
ATOM 703 O O . ALA A 1 84 ? 10.651 5.018 -23.275 1.00 95.62 84 ALA A O 1
ATOM 704 N N . PHE A 1 85 ? 10.216 6.490 -21.634 1.00 95.00 85 PHE A N 1
ATOM 705 C CA . PHE A 1 85 ? 11.152 7.499 -22.118 1.00 95.00 85 PHE A CA 1
ATOM 706 C C . PHE A 1 85 ? 12.613 7.031 -22.039 1.00 95.00 85 PHE A C 1
ATOM 708 O O . PHE A 1 85 ? 13.396 7.327 -22.939 1.00 95.00 85 PHE A O 1
ATOM 715 N N . PHE A 1 86 ? 12.982 6.245 -21.029 1.00 91.38 86 PHE A N 1
ATOM 716 C CA . PHE A 1 86 ? 14.319 5.666 -20.895 1.00 91.38 86 PHE A CA 1
ATOM 717 C C . PHE A 1 86 ? 14.624 4.608 -21.964 1.00 91.38 86 PHE A C 1
ATOM 719 O O . PHE A 1 86 ? 15.656 4.705 -22.631 1.00 91.38 86 PHE A O 1
ATOM 726 N N . ILE A 1 87 ? 13.723 3.646 -22.204 1.00 90.69 87 ILE A N 1
ATOM 727 C CA . ILE A 1 87 ? 13.951 2.612 -23.237 1.00 90.69 87 ILE A CA 1
ATOM 728 C C . ILE A 1 87 ? 13.978 3.187 -24.655 1.00 90.69 87 ILE A C 1
ATOM 730 O O . ILE A 1 87 ? 14.746 2.722 -25.494 1.00 90.69 87 ILE A O 1
ATOM 734 N N . SER A 1 88 ? 13.253 4.286 -24.896 1.00 91.81 88 SER A N 1
ATOM 735 C CA . SER A 1 88 ? 13.208 4.936 -26.215 1.00 91.81 88 SER A CA 1
ATOM 736 C C . SER A 1 88 ? 14.550 5.494 -26.698 1.00 91.81 88 SER A C 1
ATOM 738 O O . SER A 1 88 ? 14.687 5.786 -27.887 1.00 91.81 88 SER A O 1
ATOM 740 N N . ARG A 1 89 ? 15.543 5.626 -25.800 1.00 85.69 89 ARG A N 1
ATOM 741 C CA . ARG A 1 89 ? 16.924 5.985 -26.156 1.00 85.69 89 ARG A CA 1
ATOM 742 C C . ARG A 1 89 ? 17.604 4.835 -26.887 1.00 85.69 89 ARG A C 1
ATOM 744 O O . ARG A 1 89 ? 18.201 5.048 -27.935 1.00 85.69 89 ARG A O 1
ATOM 751 N N . LYS A 1 90 ? 17.531 3.629 -26.312 1.00 79.75 90 LYS A N 1
ATOM 752 C CA . LYS A 1 90 ? 18.202 2.434 -26.842 1.00 79.75 90 LYS A CA 1
ATOM 753 C C . LYS A 1 90 ? 17.598 2.029 -28.182 1.00 79.75 90 LYS A C 1
ATOM 755 O O . LYS A 1 90 ? 18.329 1.739 -29.118 1.00 79.75 90 LYS A O 1
ATOM 760 N N . ASP A 1 91 ? 16.277 2.097 -28.262 1.00 85.50 91 ASP A N 1
ATOM 761 C CA . ASP A 1 91 ? 15.522 1.697 -29.444 1.00 85.50 91 ASP A CA 1
ATOM 762 C C . ASP A 1 91 ? 15.529 2.769 -30.554 1.00 85.50 91 ASP A C 1
ATOM 764 O O . ASP A 1 91 ? 14.977 2.559 -31.631 1.00 85.50 91 ASP A O 1
ATOM 768 N N . GLY A 1 92 ? 16.095 3.956 -30.295 1.00 86.50 92 GLY A N 1
ATOM 769 C CA . GLY A 1 92 ? 16.154 5.074 -31.244 1.00 86.50 92 GLY A CA 1
ATOM 770 C C . GLY A 1 92 ? 14.810 5.760 -31.527 1.00 86.50 92 GLY A C 1
ATOM 771 O O . GLY A 1 92 ? 14.776 6.786 -32.209 1.00 86.50 92 GLY A O 1
ATOM 772 N N . LEU A 1 93 ? 13.704 5.250 -30.975 1.00 89.69 93 LEU A N 1
ATOM 773 C CA . LEU A 1 93 ? 12.355 5.762 -31.230 1.00 89.69 93 LEU A CA 1
ATOM 774 C C . LEU A 1 93 ? 12.172 7.218 -30.804 1.00 89.69 93 LEU A C 1
ATOM 776 O O . LEU A 1 93 ? 11.438 7.956 -31.457 1.00 89.69 93 LEU A O 1
ATOM 780 N N . ALA A 1 94 ? 12.824 7.649 -29.723 1.00 91.25 94 ALA A N 1
ATOM 781 C CA . ALA A 1 94 ? 12.727 9.038 -29.293 1.00 91.25 94 ALA A CA 1
ATOM 782 C C . ALA A 1 94 ? 13.320 9.996 -30.326 1.00 91.25 94 ALA A C 1
ATOM 784 O O . ALA A 1 94 ? 12.688 10.987 -30.684 1.00 91.25 94 ALA A O 1
ATOM 785 N N . PHE A 1 95 ? 14.491 9.661 -30.866 1.00 90.38 95 PHE A N 1
ATOM 786 C CA . PHE A 1 95 ? 15.071 10.436 -31.952 1.00 90.38 95 PHE A CA 1
ATOM 787 C C . PHE A 1 95 ? 14.175 10.405 -33.192 1.00 90.38 95 PHE A C 1
ATOM 789 O O . PHE A 1 95 ? 13.908 11.446 -33.781 1.00 90.38 95 PHE A O 1
ATOM 796 N N . GLN A 1 96 ? 13.663 9.225 -33.550 1.00 90.88 96 GLN A N 1
ATOM 797 C CA . GLN A 1 96 ? 12.831 9.039 -34.736 1.00 90.88 96 GLN A CA 1
ATOM 798 C C . GLN A 1 96 ? 11.509 9.825 -34.682 1.00 90.88 96 GLN A C 1
ATOM 800 O O . GLN A 1 96 ? 11.105 10.392 -35.695 1.00 90.88 96 GLN A O 1
ATOM 805 N N . PHE A 1 97 ? 10.832 9.857 -33.529 1.00 91.06 97 PHE A N 1
ATOM 806 C CA . PHE A 1 97 ? 9.464 10.380 -33.421 1.00 91.06 97 PHE A CA 1
ATOM 807 C C . PHE A 1 97 ? 9.326 11.681 -32.626 1.00 91.06 97 PHE A C 1
ATOM 809 O O . PHE A 1 97 ? 8.422 12.459 -32.920 1.00 91.06 97 PHE A O 1
ATOM 816 N N . LEU A 1 98 ? 10.170 11.937 -31.621 1.00 92.50 98 LEU A N 1
ATOM 817 C CA . LEU A 1 98 ? 10.009 13.102 -30.740 1.00 92.50 98 LEU A CA 1
ATOM 818 C C . LEU A 1 98 ? 10.819 14.313 -31.211 1.00 92.50 98 LEU A C 1
ATOM 820 O O . LEU A 1 98 ? 10.336 15.440 -31.118 1.00 92.50 98 LEU A O 1
ATOM 824 N N . TRP A 1 99 ? 12.040 14.108 -31.712 1.00 92.88 99 TRP A N 1
ATOM 825 C CA . TRP A 1 99 ? 12.916 15.207 -32.144 1.00 92.88 99 TRP A CA 1
ATOM 826 C C . TRP A 1 99 ? 13.803 14.864 -33.357 1.00 92.88 99 TRP A C 1
ATOM 828 O O . TRP A 1 99 ? 15.014 15.104 -33.325 1.00 92.88 99 TRP A O 1
ATOM 838 N N . PRO A 1 100 ? 13.230 14.399 -34.483 1.00 92.25 100 PRO A N 1
ATOM 839 C CA . PRO A 1 100 ? 14.013 13.994 -35.658 1.00 92.25 100 PRO A CA 1
ATOM 840 C C . PRO A 1 100 ? 14.879 15.122 -36.238 1.00 92.25 100 PRO A C 1
ATOM 842 O O . PRO A 1 100 ? 15.931 14.875 -36.820 1.00 92.25 100 PRO A O 1
ATOM 845 N N . HIS A 1 101 ? 14.467 16.378 -36.049 1.00 93.75 101 HIS A N 1
ATOM 846 C CA . HIS A 1 101 ? 15.172 17.558 -36.557 1.00 93.75 101 HIS A CA 1
ATOM 847 C C . HIS A 1 101 ? 16.191 18.155 -35.570 1.00 93.75 101 HIS A C 1
ATOM 849 O O . HIS A 1 101 ? 16.886 19.104 -35.921 1.00 93.75 101 HIS A O 1
ATOM 855 N N . MET A 1 102 ? 16.289 17.631 -34.341 1.00 91.44 102 MET A N 1
ATOM 856 C CA . MET A 1 102 ? 17.162 18.165 -33.285 1.00 91.44 102 MET A CA 1
ATOM 857 C C . MET A 1 102 ? 18.069 17.061 -32.709 1.00 91.44 102 MET A C 1
ATOM 859 O O . MET A 1 102 ? 17.875 16.628 -31.572 1.00 91.44 102 MET A O 1
ATOM 863 N N . PRO A 1 103 ? 19.096 16.608 -33.455 1.00 85.88 103 PRO A N 1
ATOM 864 C CA . PRO A 1 103 ? 19.970 15.504 -33.036 1.00 85.88 103 PRO A CA 1
ATOM 865 C C . PRO A 1 103 ? 20.761 15.791 -31.755 1.00 85.88 103 PRO A C 1
ATOM 867 O O . PRO A 1 103 ? 21.111 14.864 -31.034 1.00 85.88 103 PRO A O 1
ATOM 870 N N . GLN A 1 104 ? 20.978 17.066 -31.425 1.00 85.62 104 GLN A N 1
ATOM 871 C CA . GLN A 1 104 ? 21.618 17.504 -30.179 1.00 85.62 104 GLN A CA 1
ATOM 872 C C . GLN A 1 104 ? 20.877 16.996 -28.930 1.00 85.62 104 GLN A C 1
ATOM 874 O O . GLN A 1 104 ? 21.500 16.739 -27.905 1.00 85.62 104 GLN A O 1
ATOM 879 N N . MET A 1 105 ? 19.558 16.783 -29.013 1.00 86.94 105 MET A N 1
ATOM 880 C CA . MET A 1 105 ? 18.766 16.272 -27.888 1.00 86.94 105 MET A CA 1
ATOM 881 C C . MET A 1 105 ? 19.127 14.829 -27.512 1.00 86.94 105 MET A C 1
ATOM 883 O O . MET A 1 105 ? 18.937 14.440 -26.360 1.00 86.94 105 MET A O 1
ATOM 887 N N . ASN A 1 106 ? 19.709 14.048 -28.431 1.00 84.94 106 ASN A N 1
ATOM 888 C CA . ASN A 1 106 ? 20.160 12.686 -28.131 1.00 84.94 106 ASN A CA 1
ATOM 889 C C . ASN A 1 106 ? 21.319 12.655 -27.133 1.00 84.94 106 ASN A C 1
ATOM 891 O O . ASN A 1 106 ? 21.393 11.715 -26.342 1.00 84.94 106 ASN A O 1
ATOM 895 N N . GLU A 1 107 ? 22.185 13.676 -27.135 1.00 82.31 107 GLU A N 1
ATOM 896 C CA . GLU A 1 107 ? 23.301 13.770 -26.184 1.00 82.31 107 GLU A CA 1
ATOM 897 C C . GLU A 1 107 ? 22.779 13.895 -24.740 1.00 82.31 107 GLU A C 1
ATOM 899 O O . GLU A 1 107 ? 23.346 13.321 -23.813 1.00 82.31 107 GLU A O 1
ATOM 904 N N . TYR A 1 108 ? 21.641 14.571 -24.547 1.00 86.19 108 TYR A N 1
ATOM 905 C CA . TYR A 1 108 ? 21.028 14.787 -23.230 1.00 86.19 108 TYR A CA 1
ATOM 906 C C . TYR A 1 108 ? 19.986 13.731 -22.842 1.00 86.19 108 TYR A C 1
ATOM 908 O O . TYR A 1 108 ? 19.666 13.576 -21.658 1.00 86.19 108 TYR A O 1
ATOM 916 N N . HIS A 1 109 ? 19.435 13.002 -23.817 1.00 87.69 109 HIS A N 1
ATOM 917 C CA . HIS A 1 109 ? 18.321 12.075 -23.602 1.00 87.69 109 HIS A CA 1
ATOM 918 C C . HIS A 1 109 ? 18.632 11.022 -22.535 1.00 87.69 109 HIS A C 1
ATOM 920 O O . HIS A 1 109 ? 17.790 10.753 -21.673 1.00 87.69 109 HIS A O 1
ATOM 926 N N . HIS A 1 110 ? 19.847 10.468 -22.530 1.00 84.25 110 HIS A N 1
ATOM 927 C CA . HIS A 1 110 ? 20.245 9.480 -21.527 1.00 84.25 110 HIS A CA 1
ATOM 928 C C . HIS A 1 110 ? 20.157 10.028 -20.098 1.00 84.25 110 HIS A C 1
ATOM 930 O O . HIS A 1 110 ? 19.506 9.424 -19.246 1.00 84.25 110 HIS A O 1
ATOM 936 N N . SER A 1 111 ? 20.762 11.191 -19.855 1.00 86.62 111 SER A N 1
ATOM 937 C CA . SER A 1 111 ? 20.809 11.828 -18.539 1.00 86.62 111 SER A CA 1
ATOM 938 C C . SER A 1 111 ? 19.424 12.193 -18.023 1.00 86.62 111 SER A C 1
ATOM 940 O O . SER A 1 111 ? 19.082 11.883 -16.881 1.00 86.62 111 SER A O 1
ATOM 942 N N . VAL A 1 112 ? 18.605 12.822 -18.874 1.00 90.44 112 VAL A N 1
ATOM 943 C CA . VAL A 1 112 ? 17.249 13.252 -18.504 1.00 90.44 112 VAL A CA 1
ATOM 944 C C . VAL A 1 112 ? 16.372 12.042 -18.194 1.00 90.44 112 VAL A C 1
ATOM 946 O O . VAL A 1 112 ? 15.705 12.006 -17.160 1.00 90.44 112 VAL A O 1
ATOM 949 N N . SER A 1 113 ? 16.379 11.033 -19.067 1.00 90.75 113 SER A N 1
ATOM 950 C CA . SER A 1 113 ? 15.524 9.858 -18.895 1.00 90.75 113 SER A CA 1
ATOM 951 C C . SER A 1 113 ? 15.908 9.024 -17.672 1.00 90.75 113 SER A C 1
ATOM 953 O O . SER A 1 113 ? 15.024 8.620 -16.918 1.00 90.75 113 SER A O 1
ATOM 955 N N . LEU A 1 114 ? 17.205 8.831 -17.412 1.00 87.69 114 LEU A N 1
ATOM 956 C CA . LEU A 1 114 ? 17.683 8.109 -16.234 1.00 87.69 114 LEU A CA 1
ATOM 957 C C . LEU A 1 114 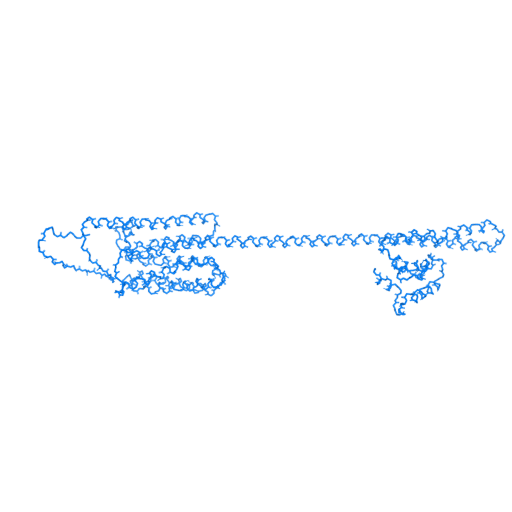? 17.351 8.852 -14.932 1.00 87.69 114 LEU A C 1
ATOM 959 O O . LEU A 1 114 ? 16.882 8.237 -13.971 1.00 87.69 114 LEU A O 1
ATOM 963 N N . PHE A 1 115 ? 17.549 10.174 -14.903 1.00 91.25 115 PHE A N 1
ATOM 964 C CA . PHE A 1 115 ? 17.186 11.002 -13.753 1.00 91.25 115 PHE A CA 1
ATOM 965 C C . PHE A 1 115 ? 15.691 10.901 -13.436 1.00 91.25 115 PHE A C 1
ATOM 967 O O . PHE A 1 115 ? 15.318 10.659 -12.282 1.00 91.25 115 PHE A O 1
ATOM 974 N N . LEU A 1 116 ? 14.837 11.043 -14.456 1.00 94.44 116 LEU A N 1
ATOM 975 C CA . LEU A 1 116 ? 13.392 10.898 -14.304 1.00 94.44 116 LEU A CA 1
ATOM 976 C C . LEU A 1 116 ? 13.031 9.498 -13.803 1.00 94.44 116 LEU A C 1
ATOM 978 O O . LEU A 1 116 ? 12.245 9.388 -12.862 1.00 94.44 116 LEU A O 1
ATOM 982 N N . LEU A 1 117 ? 13.631 8.448 -14.369 1.00 92.38 117 LEU A N 1
ATOM 983 C CA . LEU A 1 117 ? 13.380 7.057 -13.991 1.00 92.38 117 LEU A CA 1
ATOM 984 C C . LEU A 1 117 ? 13.659 6.804 -12.508 1.00 92.38 117 LEU A C 1
ATOM 986 O O . LEU A 1 117 ? 12.768 6.386 -11.768 1.00 92.38 117 LEU A O 1
ATOM 990 N N . LEU A 1 118 ? 14.877 7.106 -12.054 1.00 91.19 118 LEU A N 1
ATOM 991 C CA . LEU A 1 118 ? 15.293 6.851 -10.673 1.00 91.19 118 LEU A CA 1
ATOM 992 C C . LEU A 1 118 ? 14.513 7.714 -9.675 1.00 91.19 118 LEU A C 1
ATOM 994 O O . LEU A 1 118 ? 14.108 7.234 -8.615 1.00 91.19 118 LEU A O 1
ATOM 998 N N . THR A 1 119 ? 14.264 8.978 -10.020 1.00 93.62 119 THR A N 1
ATOM 999 C CA . THR A 1 119 ? 13.524 9.911 -9.160 1.00 93.62 119 THR A CA 1
ATOM 1000 C C . THR A 1 119 ? 12.072 9.479 -8.993 1.00 93.62 119 THR A C 1
ATOM 1002 O O . THR A 1 119 ? 11.576 9.378 -7.871 1.00 93.62 119 THR A O 1
ATOM 1005 N N . THR A 1 120 ? 11.380 9.186 -10.095 1.00 95.75 120 THR A N 1
ATOM 1006 C CA . THR A 1 120 ? 9.968 8.774 -10.059 1.00 95.75 120 THR A CA 1
ATOM 1007 C C . THR A 1 120 ? 9.791 7.408 -9.400 1.00 95.75 120 THR A C 1
ATOM 1009 O O . THR A 1 120 ? 8.873 7.255 -8.593 1.00 95.75 120 THR A O 1
ATOM 1012 N N . PHE A 1 121 ? 10.712 6.464 -9.626 1.00 93.50 121 PHE A N 1
ATOM 1013 C CA . PHE A 1 121 ? 10.745 5.184 -8.914 1.00 93.50 121 PHE A CA 1
ATOM 1014 C C . PHE A 1 121 ? 10.888 5.372 -7.395 1.00 93.50 121 PHE A C 1
ATOM 1016 O O . PHE A 1 121 ? 10.199 4.728 -6.598 1.00 93.50 121 PHE A O 1
ATOM 1023 N N . LEU A 1 122 ? 11.755 6.288 -6.965 1.00 93.38 122 LEU A N 1
ATOM 1024 C CA . LEU A 1 122 ? 11.972 6.555 -5.546 1.00 93.38 122 LEU A CA 1
ATOM 1025 C C . LEU A 1 122 ? 10.771 7.250 -4.888 1.00 93.38 122 LEU A C 1
ATOM 1027 O O . LEU A 1 122 ? 10.375 6.900 -3.775 1.00 93.38 122 LEU A O 1
ATOM 1031 N N . LEU A 1 123 ? 10.133 8.191 -5.586 1.00 94.44 123 LEU A N 1
ATOM 1032 C CA . LEU A 1 123 ? 8.879 8.805 -5.130 1.00 94.44 123 LEU A CA 1
ATOM 1033 C C . LEU A 1 123 ? 7.754 7.767 -5.016 1.00 94.44 123 LEU A C 1
ATOM 1035 O O . LEU A 1 123 ? 7.025 7.744 -4.018 1.00 94.44 123 LEU A O 1
ATOM 1039 N N . TYR A 1 124 ? 7.658 6.876 -6.003 1.00 95.12 124 TYR A N 1
ATOM 1040 C CA . TYR A 1 124 ? 6.723 5.759 -6.008 1.00 95.12 124 TYR A CA 1
ATOM 1041 C C . TYR A 1 124 ? 6.939 4.830 -4.809 1.00 95.12 124 TYR A C 1
ATOM 1043 O O . TYR A 1 124 ? 6.000 4.609 -4.045 1.00 95.12 124 TYR A O 1
ATOM 1051 N N . THR A 1 125 ? 8.158 4.331 -4.587 1.00 92.69 125 THR A N 1
ATOM 1052 C CA . THR A 1 125 ? 8.450 3.388 -3.489 1.00 92.69 125 THR A CA 1
ATOM 1053 C C . THR A 1 125 ? 8.229 4.021 -2.115 1.00 92.69 125 THR A C 1
ATOM 1055 O O . THR A 1 125 ? 7.609 3.400 -1.245 1.00 92.69 125 THR A O 1
ATOM 1058 N N . ASN A 1 126 ? 8.630 5.285 -1.938 1.00 93.44 126 ASN A N 1
ATOM 1059 C CA . ASN A 1 126 ? 8.361 6.061 -0.725 1.00 93.44 126 ASN A CA 1
ATOM 1060 C C . ASN A 1 126 ? 6.863 6.146 -0.412 1.00 93.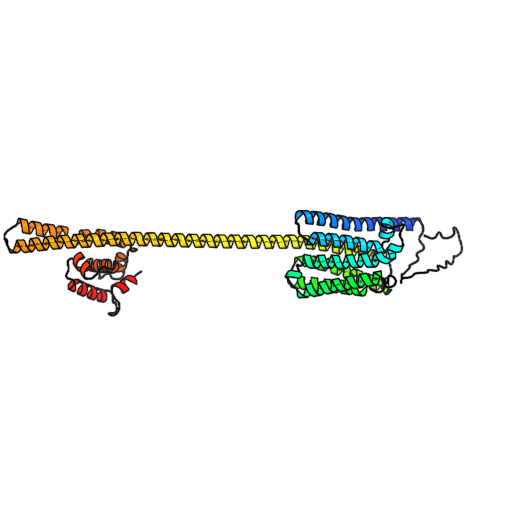44 126 ASN A C 1
ATOM 1062 O O . ASN A 1 126 ? 6.460 5.914 0.730 1.00 93.44 126 ASN A O 1
ATOM 1066 N N . SER A 1 127 ? 6.040 6.463 -1.417 1.00 93.19 127 SER A N 1
ATOM 1067 C CA . SER A 1 127 ? 4.585 6.558 -1.261 1.00 93.19 127 SER A CA 1
ATOM 1068 C C . SER A 1 127 ? 3.910 5.185 -1.149 1.00 93.19 127 SER A C 1
ATOM 1070 O O . SER A 1 127 ? 2.900 5.046 -0.458 1.00 93.19 127 SER A O 1
ATOM 1072 N N . PHE A 1 128 ? 4.447 4.151 -1.801 1.00 93.75 128 PHE A N 1
ATOM 1073 C CA . PHE A 1 128 ? 3.884 2.803 -1.774 1.00 93.75 128 PHE A CA 1
ATOM 1074 C C . PHE A 1 128 ? 3.968 2.187 -0.380 1.00 93.75 128 PHE A C 1
ATOM 1076 O O . PHE A 1 128 ? 2.957 1.689 0.121 1.00 93.75 128 PHE A O 1
ATOM 1083 N N . ILE A 1 129 ? 5.143 2.273 0.243 1.00 90.19 129 ILE A N 1
ATOM 1084 C CA . ILE A 1 129 ? 5.428 1.689 1.560 1.00 90.19 129 ILE A CA 1
ATOM 1085 C C . ILE A 1 129 ? 5.066 2.648 2.711 1.00 90.19 129 ILE A C 1
ATOM 1087 O O . ILE A 1 129 ? 4.944 2.221 3.854 1.00 90.19 129 ILE A O 1
ATOM 1091 N N . ASP A 1 130 ? 4.857 3.933 2.415 1.00 90.25 130 ASP A N 1
ATOM 1092 C CA . ASP A 1 130 ? 4.706 5.003 3.408 1.00 90.25 130 ASP A CA 1
ATOM 1093 C C . ASP A 1 130 ? 5.940 5.120 4.327 1.00 90.25 130 ASP A C 1
ATOM 1095 O O . ASP A 1 130 ? 5.877 5.113 5.561 1.00 90.25 130 ASP A O 1
ATOM 1099 N N . ILE A 1 131 ? 7.119 5.192 3.694 1.00 89.88 131 ILE A N 1
ATOM 1100 C CA . ILE A 1 131 ? 8.425 5.182 4.380 1.00 89.88 131 ILE A CA 1
ATOM 1101 C C . ILE A 1 131 ? 8.571 6.389 5.315 1.00 89.88 131 ILE A C 1
ATOM 1103 O O . ILE A 1 131 ? 9.163 6.268 6.388 1.00 89.88 131 ILE A O 1
ATOM 1107 N N . LYS A 1 132 ? 7.995 7.540 4.942 1.00 90.56 132 LYS A N 1
ATOM 1108 C CA . LYS A 1 132 ? 8.053 8.777 5.732 1.00 90.56 132 LYS A CA 1
ATOM 1109 C C . LYS A 1 132 ? 7.508 8.581 7.150 1.00 90.56 132 LYS A C 1
ATOM 1111 O O . LYS A 1 132 ? 8.126 9.059 8.097 1.00 90.56 132 LYS A O 1
ATOM 1116 N N . ASN A 1 133 ? 6.384 7.878 7.283 1.00 89.12 133 ASN A N 1
ATOM 1117 C CA . ASN A 1 133 ? 5.717 7.678 8.569 1.00 89.12 133 ASN A CA 1
ATOM 1118 C C . ASN A 1 133 ? 6.210 6.421 9.293 1.00 89.12 133 ASN A C 1
ATOM 1120 O O . ASN A 1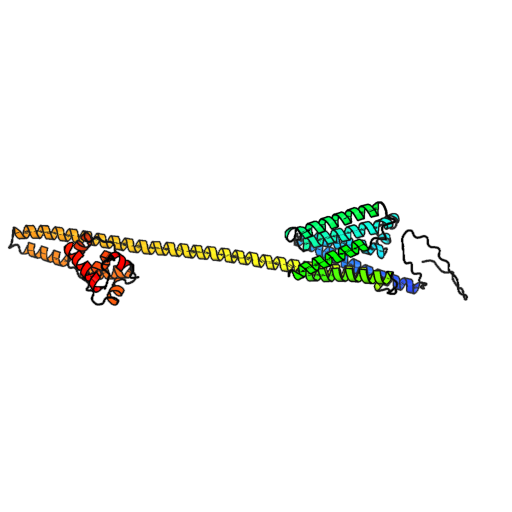 133 ? 6.245 6.391 10.519 1.00 89.12 133 ASN A O 1
ATOM 1124 N N . THR A 1 134 ? 6.600 5.382 8.552 1.00 86.56 134 THR A N 1
ATOM 1125 C CA . THR A 1 134 ? 6.978 4.093 9.148 1.00 86.56 134 THR A CA 1
ATOM 1126 C C . THR A 1 134 ? 8.451 4.031 9.569 1.00 86.56 134 THR A C 1
ATOM 1128 O O . THR A 1 134 ? 8.753 3.475 10.623 1.00 86.56 134 THR A O 1
ATOM 1131 N N . HIS A 1 135 ? 9.379 4.586 8.774 1.00 88.38 135 HIS A N 1
ATOM 1132 C CA . HIS A 1 135 ? 10.829 4.439 8.977 1.00 88.38 135 HIS A CA 1
ATOM 1133 C C . HIS A 1 135 ? 11.605 5.712 8.562 1.00 88.38 135 HIS A C 1
ATOM 1135 O O . HIS A 1 135 ? 12.229 5.751 7.494 1.00 88.38 135 HIS A O 1
ATOM 1141 N N . PRO A 1 136 ? 11.667 6.749 9.421 1.00 91.00 136 PRO A N 1
ATOM 1142 C CA . PRO A 1 136 ? 12.233 8.058 9.072 1.00 91.00 136 PRO A CA 1
ATOM 1143 C C . PRO A 1 136 ? 13.730 8.030 8.712 1.00 91.00 136 PRO A C 1
ATOM 1145 O O . PRO A 1 136 ? 14.188 8.858 7.928 1.00 91.00 136 PRO A O 1
ATOM 1148 N N . ARG A 1 137 ? 14.502 7.054 9.216 1.00 92.50 137 ARG A N 1
ATOM 1149 C CA . ARG A 1 137 ? 15.915 6.870 8.825 1.00 92.50 137 ARG A CA 1
ATOM 1150 C C . ARG A 1 137 ? 16.064 6.433 7.366 1.00 92.50 137 ARG A C 1
ATOM 1152 O O . ARG A 1 137 ? 16.926 6.952 6.669 1.00 92.50 137 ARG A O 1
ATOM 1159 N N . ILE A 1 138 ? 15.214 5.518 6.894 1.00 91.75 138 ILE A N 1
ATOM 1160 C CA . ILE A 1 138 ? 15.212 5.088 5.486 1.00 91.75 138 ILE A CA 1
ATOM 1161 C C . ILE A 1 138 ? 14.755 6.253 4.603 1.00 91.75 138 ILE A C 1
ATOM 1163 O O . ILE A 1 138 ? 15.350 6.505 3.562 1.00 91.75 138 ILE A O 1
ATOM 1167 N N . TYR A 1 139 ? 13.764 7.026 5.058 1.00 93.62 139 TYR A N 1
ATOM 1168 C CA . TYR A 1 139 ? 13.328 8.235 4.359 1.00 93.62 139 TYR A CA 1
ATOM 1169 C C . TYR A 1 139 ? 14.458 9.270 4.207 1.00 93.62 139 TYR A C 1
ATOM 1171 O O . TYR A 1 139 ? 14.615 9.854 3.136 1.00 93.62 139 TYR A O 1
ATOM 1179 N N . LEU A 1 140 ? 15.281 9.466 5.244 1.00 93.19 140 LEU A N 1
ATOM 1180 C CA . LEU A 1 140 ? 16.463 10.331 5.170 1.00 93.19 140 LEU A CA 1
ATOM 1181 C C . LEU A 1 140 ? 17.458 9.837 4.109 1.00 93.19 140 LEU A C 1
ATOM 1183 O O . LEU A 1 140 ? 17.888 10.629 3.275 1.00 93.19 140 LEU A O 1
ATOM 1187 N N . VAL A 1 141 ? 17.778 8.537 4.104 1.00 94.06 141 VAL A N 1
ATOM 1188 C CA . VAL A 1 141 ? 18.664 7.928 3.094 1.00 94.06 141 VAL A CA 1
ATOM 1189 C C . VAL A 1 141 ? 18.097 8.116 1.685 1.00 94.06 141 VAL A C 1
ATOM 1191 O O . VAL A 1 141 ? 18.830 8.520 0.787 1.00 94.06 141 VAL A O 1
ATOM 1194 N N . ASN A 1 142 ? 16.790 7.927 1.496 1.00 92.81 142 ASN A N 1
ATOM 1195 C CA . ASN A 1 142 ? 16.132 8.158 0.210 1.00 92.81 142 ASN A CA 1
ATOM 1196 C C . ASN A 1 142 ? 16.260 9.617 -0.254 1.00 92.81 142 ASN A C 1
ATOM 1198 O O . ASN A 1 142 ? 16.547 9.862 -1.421 1.00 92.81 142 ASN A O 1
ATOM 1202 N N . ASN A 1 143 ? 16.124 10.599 0.639 1.00 91.88 143 ASN A N 1
ATOM 1203 C CA . ASN A 1 143 ? 16.334 12.003 0.263 1.00 91.88 143 ASN A CA 1
ATOM 1204 C C . ASN A 1 143 ? 17.794 12.304 -0.103 1.00 91.88 143 ASN A C 1
ATOM 1206 O O . ASN A 1 143 ? 18.042 13.099 -1.007 1.00 91.88 143 ASN A O 1
ATOM 1210 N N . ILE A 1 144 ? 18.758 11.647 0.550 1.00 92.25 144 ILE A N 1
ATOM 1211 C CA . ILE A 1 144 ? 20.175 11.747 0.175 1.00 92.25 144 ILE A CA 1
ATOM 1212 C C . ILE A 1 144 ? 20.397 11.143 -1.219 1.00 92.25 144 ILE A C 1
ATOM 1214 O O . ILE A 1 144 ? 21.064 11.760 -2.043 1.00 92.25 144 ILE A O 1
ATOM 1218 N N . ILE A 1 145 ? 19.792 9.991 -1.525 1.00 91.38 145 ILE A N 1
ATOM 1219 C CA . ILE A 1 145 ? 19.853 9.376 -2.862 1.00 91.38 145 ILE A CA 1
ATOM 1220 C C . ILE A 1 145 ? 19.226 10.297 -3.920 1.00 91.38 145 ILE A C 1
ATOM 1222 O O . ILE A 1 145 ? 19.812 10.476 -4.984 1.00 91.38 145 ILE A O 1
ATOM 1226 N N . LEU A 1 146 ? 18.083 10.936 -3.632 1.00 91.88 146 LEU A N 1
ATOM 1227 C CA . LEU A 1 146 ? 17.488 11.944 -4.523 1.00 91.88 146 LEU A CA 1
ATOM 1228 C C . LEU A 1 146 ? 18.446 13.106 -4.790 1.00 91.88 146 LEU A C 1
ATOM 1230 O O . LEU A 1 146 ? 18.592 13.522 -5.938 1.00 91.88 146 LEU A O 1
ATOM 1234 N N . LEU A 1 147 ? 19.111 13.611 -3.748 1.00 92.44 147 LEU A N 1
ATOM 1235 C CA . LEU A 1 147 ? 20.086 14.687 -3.886 1.00 92.44 147 LEU A CA 1
ATOM 1236 C C . LEU A 1 147 ? 21.280 14.249 -4.743 1.00 92.44 147 LEU A C 1
ATOM 1238 O O . LEU A 1 147 ? 21.676 14.983 -5.643 1.00 92.44 147 LEU A O 1
ATOM 1242 N N . ILE A 1 148 ? 21.818 13.047 -4.516 1.00 89.25 148 ILE A N 1
ATOM 1243 C CA . ILE A 1 148 ? 22.911 12.483 -5.322 1.00 89.25 148 ILE A CA 1
ATOM 1244 C C . ILE A 1 148 ? 22.484 12.344 -6.788 1.00 89.25 148 ILE A C 1
ATOM 1246 O O . ILE A 1 148 ? 23.221 12.769 -7.675 1.00 89.25 148 ILE A O 1
ATOM 1250 N N . ASN A 1 149 ? 21.284 11.819 -7.051 1.00 88.69 149 ASN A N 1
ATOM 1251 C CA . ASN A 1 149 ? 20.743 11.691 -8.406 1.00 88.69 149 ASN A CA 1
ATOM 1252 C C . ASN A 1 149 ? 20.577 13.054 -9.086 1.00 88.69 149 ASN A C 1
ATOM 1254 O O . ASN A 1 149 ? 20.885 13.190 -10.268 1.00 88.69 149 ASN A O 1
ATOM 1258 N N . PHE A 1 150 ? 20.127 14.071 -8.348 1.00 91.38 150 PHE A N 1
ATOM 1259 C CA . PHE A 1 150 ? 20.001 15.431 -8.863 1.00 91.38 150 PHE A CA 1
ATOM 1260 C C . PHE A 1 150 ? 21.365 16.058 -9.174 1.00 91.38 150 PHE A C 1
ATOM 1262 O O . PHE A 1 150 ? 21.558 16.603 -10.257 1.00 91.38 150 PHE A O 1
ATOM 1269 N N . LEU A 1 151 ? 22.340 15.934 -8.271 1.00 90.38 151 LEU A N 1
ATOM 1270 C CA . LEU A 1 151 ? 23.700 16.427 -8.505 1.00 90.38 151 LEU A CA 1
ATOM 1271 C C . LEU A 1 151 ? 24.358 15.722 -9.697 1.00 90.38 151 LEU A C 1
ATOM 1273 O O . LEU A 1 151 ? 24.999 16.374 -10.519 1.00 90.38 151 LEU A O 1
ATOM 1277 N N . HIS A 1 152 ? 24.155 14.410 -9.829 1.00 85.94 152 HIS A N 1
ATOM 1278 C CA . HIS A 1 152 ? 24.627 13.643 -10.978 1.00 85.94 152 HIS A CA 1
ATOM 1279 C C . HIS A 1 152 ? 23.961 14.098 -12.283 1.00 85.94 152 HIS A C 1
ATOM 1281 O O . HIS A 1 152 ? 24.645 14.297 -13.286 1.00 85.94 152 HIS A O 1
ATOM 1287 N N . PHE A 1 153 ? 22.648 14.337 -12.268 1.00 90.00 153 PHE A N 1
ATOM 1288 C CA . PHE A 1 153 ? 21.931 14.894 -13.412 1.00 90.00 153 PHE A CA 1
ATOM 1289 C C . PHE A 1 153 ? 22.537 16.231 -13.861 1.00 90.00 153 PHE A C 1
ATOM 1291 O O . PHE A 1 153 ? 22.903 16.365 -15.028 1.00 90.00 153 PHE A O 1
ATOM 1298 N N . ILE A 1 154 ? 22.744 17.172 -12.932 1.00 91.00 154 ILE A N 1
ATOM 1299 C CA . ILE A 1 154 ? 23.381 18.465 -13.228 1.00 91.00 154 ILE A CA 1
ATOM 1300 C C . ILE A 1 154 ? 24.798 18.274 -13.782 1.00 91.00 154 ILE A C 1
ATOM 1302 O O . ILE A 1 154 ? 25.154 18.901 -14.779 1.00 91.00 154 ILE A O 1
ATOM 1306 N N . PHE A 1 155 ? 25.590 17.377 -13.191 1.00 88.12 155 PHE A N 1
ATOM 1307 C CA . PHE A 1 155 ? 26.937 17.071 -13.671 1.00 88.12 155 PHE A CA 1
ATOM 1308 C C . PHE A 1 155 ? 26.930 16.571 -15.122 1.00 88.12 155 PHE A C 1
ATOM 1310 O O . PHE A 1 155 ? 27.662 17.099 -15.955 1.00 88.12 155 PHE A O 1
ATOM 1317 N N . THR A 1 156 ? 26.076 15.600 -15.450 1.00 85.12 156 THR A N 1
ATOM 1318 C CA . THR A 1 156 ? 26.006 15.050 -16.817 1.00 85.12 156 THR A CA 1
ATOM 1319 C C . THR A 1 156 ? 25.433 16.034 -17.838 1.00 85.12 156 THR A C 1
ATOM 1321 O O . THR A 1 156 ? 25.755 15.932 -19.017 1.00 85.12 156 THR A O 1
ATOM 1324 N N . LEU A 1 157 ? 24.631 17.011 -17.405 1.00 85.88 157 LEU A N 1
ATOM 1325 C CA . LEU A 1 157 ? 24.118 18.071 -18.275 1.00 85.88 157 LEU A CA 1
ATOM 1326 C C . LEU A 1 157 ? 25.215 19.080 -18.650 1.00 85.88 157 LEU A C 1
ATOM 1328 O O . LEU A 1 157 ? 25.255 19.549 -19.785 1.00 85.88 157 LEU A O 1
ATOM 1332 N N . ILE A 1 158 ? 26.125 19.378 -17.716 1.00 87.94 158 ILE A N 1
ATOM 1333 C CA . ILE A 1 158 ? 27.289 20.252 -17.949 1.00 87.94 158 ILE A CA 1
ATOM 1334 C C . ILE A 1 158 ? 28.381 19.515 -18.735 1.00 87.94 158 ILE A C 1
ATOM 1336 O O . ILE A 1 158 ? 29.048 20.114 -19.578 1.00 87.94 158 ILE A O 1
ATOM 1340 N N . PHE A 1 159 ? 28.545 18.213 -18.489 1.00 84.50 159 PHE A N 1
ATOM 1341 C CA . PHE A 1 159 ? 29.581 17.386 -19.100 1.00 84.50 159 PHE A CA 1
ATOM 1342 C C . PHE A 1 159 ? 28.996 16.173 -19.858 1.00 84.50 159 PHE A C 1
ATOM 1344 O O . PHE A 1 159 ? 29.186 15.033 -19.419 1.00 84.50 159 PHE A O 1
ATOM 1351 N N . PRO A 1 160 ? 28.339 16.373 -21.022 1.00 76.44 160 PRO A N 1
ATOM 1352 C CA . PRO A 1 160 ? 27.675 15.294 -21.767 1.00 76.44 160 PRO A CA 1
ATOM 1353 C C . PRO A 1 160 ? 28.610 14.158 -22.193 1.00 76.44 160 PRO A C 1
ATOM 1355 O O . PRO A 1 160 ? 28.195 13.009 -22.254 1.00 76.44 160 PRO A O 1
ATOM 1358 N N . ALA A 1 161 ? 29.897 14.445 -22.415 1.00 71.50 161 ALA A N 1
ATOM 1359 C CA . ALA A 1 161 ? 30.898 13.432 -22.762 1.00 71.50 161 ALA A CA 1
ATOM 1360 C C . ALA A 1 161 ? 31.067 12.336 -21.685 1.00 71.50 161 ALA A C 1
ATOM 1362 O O . ALA A 1 161 ? 31.513 11.231 -21.986 1.00 71.50 161 ALA A O 1
ATOM 1363 N N . TYR A 1 162 ? 30.685 12.624 -20.436 1.00 71.19 162 TYR A N 1
ATOM 1364 C CA . TYR A 1 162 ? 30.737 11.694 -19.304 1.00 71.19 162 TYR A CA 1
ATOM 1365 C C . TYR A 1 162 ? 29.353 11.124 -18.958 1.00 71.19 162 TYR A C 1
ATOM 1367 O O . TYR A 1 162 ? 29.124 10.693 -17.828 1.00 71.19 162 TYR A O 1
ATOM 1375 N N . SER A 1 163 ? 28.420 11.114 -19.911 1.00 66.31 163 SER A N 1
ATOM 1376 C CA . SER A 1 163 ? 27.123 10.435 -19.788 1.00 66.31 163 SER A CA 1
ATOM 1377 C C . SER A 1 163 ? 27.273 8.902 -19.724 1.00 66.31 163 SER A C 1
ATOM 1379 O O . SER A 1 163 ? 26.483 8.225 -19.070 1.00 66.31 163 SER A O 1
ATOM 1381 N N . SER A 1 164 ? 28.300 8.345 -20.378 1.00 59.47 164 SER A N 1
ATOM 1382 C CA . SER A 1 164 ? 28.485 6.902 -20.602 1.00 59.47 164 SER A CA 1
ATOM 1383 C C . SER A 1 164 ? 29.163 6.073 -19.481 1.00 59.47 164 SER A C 1
ATOM 1385 O O . SER A 1 164 ? 28.826 4.893 -19.366 1.00 59.47 164 SER A O 1
ATOM 1387 N N . PRO A 1 165 ? 30.057 6.589 -18.604 1.00 50.22 165 PRO A N 1
ATOM 1388 C CA . PRO A 1 165 ? 30.791 5.761 -17.645 1.00 50.22 165 PRO A CA 1
ATOM 1389 C C . PRO A 1 165 ? 30.069 5.495 -16.308 1.00 50.22 165 PRO A C 1
ATOM 1391 O O . PRO A 1 165 ? 30.678 4.925 -15.403 1.00 50.22 165 PRO A O 1
ATOM 1394 N N . LEU A 1 166 ? 28.784 5.846 -16.144 1.00 54.38 166 LEU A N 1
ATOM 1395 C CA . LEU A 1 166 ? 28.071 5.752 -14.852 1.00 54.38 166 LEU A CA 1
ATOM 1396 C C . LEU A 1 166 ? 26.876 4.765 -14.757 1.00 54.38 166 LEU A C 1
ATOM 1398 O O . LEU A 1 166 ? 25.907 5.052 -14.053 1.00 54.38 166 LEU A O 1
ATOM 1402 N N . PRO A 1 167 ? 26.939 3.531 -15.306 1.00 62.19 167 PRO A N 1
ATOM 1403 C CA . PRO A 1 167 ? 25.968 2.487 -14.956 1.00 62.19 167 PRO A CA 1
ATOM 1404 C C . PRO A 1 167 ? 26.042 2.075 -13.471 1.00 62.19 167 PRO A C 1
ATOM 1406 O O . PRO A 1 167 ? 25.089 1.518 -12.933 1.00 62.19 167 PRO A O 1
ATOM 1409 N N . MET A 1 168 ? 27.147 2.366 -12.775 1.00 66.00 168 MET A N 1
ATOM 1410 C CA . MET A 1 168 ? 27.401 1.870 -11.420 1.00 66.00 168 MET A CA 1
ATOM 1411 C C . MET A 1 168 ? 26.498 2.512 -10.352 1.00 66.00 168 MET A C 1
ATOM 1413 O O . MET A 1 168 ? 26.009 1.805 -9.476 1.00 66.00 168 MET A O 1
ATOM 1417 N N . VAL A 1 169 ? 26.194 3.814 -10.450 1.00 71.06 169 VAL A N 1
ATOM 1418 C CA . VAL A 1 169 ? 25.260 4.493 -9.522 1.00 71.06 169 VAL A CA 1
ATOM 1419 C C . VAL A 1 169 ? 23.835 3.957 -9.685 1.00 71.06 169 VAL A C 1
ATOM 1421 O O . VAL A 1 169 ? 23.145 3.705 -8.694 1.00 71.06 169 VAL A O 1
ATOM 1424 N N . SER A 1 170 ? 23.414 3.702 -10.924 1.00 71.44 170 SER A N 1
ATOM 1425 C CA . SER A 1 170 ? 22.113 3.104 -11.238 1.00 71.44 170 SER A CA 1
ATOM 1426 C C . SER A 1 170 ? 22.006 1.676 -10.702 1.00 71.44 170 SER A C 1
ATOM 1428 O O . SER A 1 170 ? 21.025 1.344 -10.039 1.00 71.44 170 SER A O 1
ATOM 1430 N N . ILE A 1 171 ? 23.043 0.852 -10.902 1.00 78.94 171 ILE A N 1
ATOM 1431 C CA . ILE A 1 171 ? 23.117 -0.511 -10.354 1.00 78.94 171 ILE A CA 1
ATOM 1432 C C . ILE A 1 171 ? 23.035 -0.475 -8.822 1.00 78.94 171 ILE A C 1
ATOM 1434 O O . ILE A 1 171 ? 22.197 -1.164 -8.241 1.00 78.94 171 ILE A O 1
ATOM 1438 N N . CYS A 1 172 ? 23.833 0.371 -8.163 1.00 83.12 172 CYS A N 1
ATOM 1439 C CA . CYS A 1 172 ? 23.788 0.536 -6.708 1.00 83.12 172 CYS A CA 1
ATOM 1440 C C . CYS A 1 172 ? 22.404 0.979 -6.213 1.00 83.12 172 CYS A C 1
ATOM 1442 O O . CYS A 1 172 ? 21.942 0.481 -5.188 1.00 83.12 172 CYS A O 1
ATOM 1444 N N . SER A 1 173 ? 21.717 1.859 -6.949 1.00 82.81 173 SER A N 1
ATOM 1445 C CA . SER A 1 173 ? 20.359 2.312 -6.619 1.00 82.81 173 SER A CA 1
ATOM 1446 C C . SER A 1 173 ? 19.343 1.170 -6.705 1.00 82.81 173 SER A C 1
ATOM 1448 O O . SER A 1 173 ? 18.576 0.969 -5.766 1.00 82.81 173 SER A O 1
ATOM 1450 N N . PHE A 1 174 ? 19.366 0.368 -7.775 1.00 83.00 174 PHE A N 1
ATOM 1451 C CA . PHE A 1 174 ? 18.477 -0.794 -7.908 1.00 83.00 174 PHE A CA 1
ATOM 1452 C C . PHE A 1 174 ? 18.760 -1.873 -6.857 1.00 83.00 174 PHE A C 1
ATOM 1454 O O . PHE A 1 174 ? 17.818 -2.414 -6.277 1.00 83.00 174 PHE A O 1
ATOM 1461 N N . ILE A 1 175 ? 20.033 -2.143 -6.549 1.00 87.75 175 ILE A N 1
ATOM 1462 C CA . ILE A 1 175 ? 20.422 -3.070 -5.473 1.00 87.75 175 ILE A CA 1
ATOM 1463 C C . ILE A 1 175 ? 19.933 -2.554 -4.116 1.00 87.75 175 ILE A C 1
ATOM 1465 O O . ILE A 1 175 ? 19.362 -3.316 -3.334 1.00 87.75 175 ILE A O 1
ATOM 1469 N N . TYR A 1 176 ? 20.108 -1.259 -3.845 1.00 91.00 176 TYR A N 1
ATOM 1470 C CA . TYR A 1 176 ? 19.596 -0.623 -2.636 1.00 91.00 176 TYR A CA 1
ATOM 1471 C C . TYR A 1 176 ? 18.074 -0.784 -2.526 1.00 91.00 176 TYR A C 1
ATOM 1473 O O . TYR A 1 176 ? 17.576 -1.247 -1.497 1.00 91.00 176 TYR A O 1
ATOM 1481 N N . PHE A 1 177 ? 17.331 -0.478 -3.594 1.00 89.69 177 PHE A N 1
ATOM 1482 C CA . PHE A 1 177 ? 15.878 -0.626 -3.603 1.00 89.69 177 PHE A CA 1
ATOM 1483 C C . PHE A 1 177 ? 15.438 -2.073 -3.428 1.00 89.69 177 PHE A C 1
ATOM 1485 O O . PHE A 1 177 ? 14.486 -2.320 -2.686 1.00 89.69 177 PHE A O 1
ATOM 1492 N N . LEU A 1 178 ? 16.140 -3.032 -4.036 1.00 91.50 178 LEU A N 1
ATOM 1493 C CA . LEU A 1 178 ? 15.870 -4.453 -3.838 1.00 91.50 178 LEU A CA 1
ATOM 1494 C C . LEU A 1 178 ? 16.065 -4.833 -2.365 1.00 91.50 178 LEU A C 1
ATOM 1496 O O . LEU A 1 178 ? 15.181 -5.452 -1.776 1.00 91.50 178 LEU A O 1
ATOM 1500 N N . GLY A 1 179 ? 17.157 -4.386 -1.739 1.00 92.12 179 GLY A N 1
ATOM 1501 C CA . GLY A 1 179 ? 17.427 -4.608 -0.317 1.00 92.12 179 GLY A CA 1
ATOM 1502 C C . GLY A 1 179 ? 16.348 -4.024 0.602 1.00 92.12 179 GLY A C 1
ATOM 1503 O O . GLY A 1 179 ? 15.848 -4.722 1.485 1.00 92.12 179 GLY A O 1
ATOM 1504 N N . VAL A 1 180 ? 15.926 -2.775 0.365 1.00 91.06 180 VAL A N 1
ATOM 1505 C CA . VAL A 1 180 ? 14.828 -2.136 1.118 1.00 91.06 180 VAL A CA 1
ATOM 1506 C C . VAL A 1 180 ? 13.522 -2.915 0.940 1.00 91.06 180 VAL A C 1
ATOM 1508 O O . VAL A 1 180 ? 12.814 -3.191 1.905 1.00 91.06 180 VAL A O 1
ATOM 1511 N N . THR A 1 181 ? 13.211 -3.316 -0.286 1.00 89.69 181 THR A N 1
ATOM 1512 C CA . THR A 1 181 ? 11.985 -4.045 -0.628 1.00 89.69 181 THR A CA 1
ATOM 1513 C C . THR A 1 181 ? 11.943 -5.423 0.047 1.00 89.69 181 THR A C 1
ATOM 1515 O O . THR A 1 181 ? 10.936 -5.786 0.661 1.00 89.69 181 THR A O 1
ATOM 1518 N N . VAL A 1 182 ? 13.058 -6.160 0.030 1.00 92.88 182 VAL A N 1
ATOM 1519 C CA . VAL A 1 182 ? 13.215 -7.446 0.734 1.00 92.88 182 VAL A CA 1
ATOM 1520 C C . VAL A 1 182 ? 13.120 -7.268 2.252 1.00 92.88 182 VAL A C 1
ATOM 1522 O O . VAL A 1 182 ? 12.463 -8.064 2.925 1.00 92.88 182 VAL A O 1
ATOM 1525 N N . TYR A 1 183 ? 13.694 -6.197 2.805 1.00 93.00 183 TYR A N 1
ATOM 1526 C CA . TYR A 1 183 ? 13.556 -5.869 4.226 1.00 93.00 183 TYR A CA 1
ATOM 1527 C C . TYR A 1 183 ? 12.080 -5.731 4.648 1.00 93.00 183 TYR A C 1
ATOM 1529 O O . TYR A 1 183 ? 11.679 -6.291 5.671 1.00 93.00 183 TYR A O 1
ATOM 1537 N N . TYR A 1 184 ? 11.247 -5.055 3.848 1.00 90.38 184 TYR A N 1
ATOM 1538 C CA . TYR A 1 184 ? 9.812 -4.924 4.136 1.00 90.38 184 TYR A CA 1
ATOM 1539 C C . TYR A 1 184 ? 9.024 -6.219 3.930 1.00 90.38 184 TYR A C 1
ATOM 1541 O O . TYR A 1 184 ? 8.070 -6.475 4.673 1.00 90.38 184 TYR A O 1
ATOM 1549 N N . LEU A 1 185 ? 9.433 -7.060 2.977 1.00 90.75 185 LEU A N 1
ATOM 1550 C CA . LEU A 1 185 ? 8.854 -8.393 2.821 1.00 90.75 185 LEU A CA 1
ATOM 1551 C C . LEU A 1 185 ? 9.085 -9.238 4.086 1.00 90.75 185 LEU A C 1
ATOM 1553 O O . LEU A 1 185 ? 8.141 -9.831 4.608 1.00 90.75 185 LEU A O 1
ATOM 1557 N N . ASN A 1 186 ? 10.298 -9.190 4.646 1.00 91.06 186 ASN A N 1
ATOM 1558 C CA . ASN A 1 186 ? 10.649 -9.873 5.898 1.00 91.06 186 ASN A CA 1
ATOM 1559 C C . ASN A 1 186 ? 9.926 -9.291 7.129 1.00 91.06 186 ASN A C 1
ATOM 1561 O O . ASN A 1 186 ? 9.754 -9.979 8.133 1.00 91.06 186 ASN A O 1
ATOM 1565 N N . LYS A 1 187 ? 9.449 -8.042 7.057 1.00 88.38 187 LYS A N 1
ATOM 1566 C CA . LYS A 1 187 ? 8.583 -7.405 8.068 1.00 88.38 187 LYS A CA 1
ATOM 1567 C C . LYS A 1 187 ? 7.094 -7.754 7.908 1.00 88.38 187 LYS A C 1
ATOM 1569 O O . LYS A 1 187 ? 6.250 -7.088 8.502 1.00 88.38 187 LYS A O 1
ATOM 1574 N N . ASN A 1 188 ? 6.758 -8.790 7.135 1.00 86.12 188 ASN A N 1
ATOM 1575 C CA . ASN A 1 188 ? 5.392 -9.253 6.865 1.00 86.12 188 ASN A CA 1
ATOM 1576 C C . ASN A 1 188 ? 4.489 -8.240 6.136 1.00 86.12 188 ASN A C 1
ATOM 1578 O O . ASN A 1 188 ? 3.268 -8.424 6.091 1.00 86.12 188 ASN A O 1
ATOM 1582 N N . TYR A 1 189 ? 5.050 -7.208 5.494 1.00 87.44 189 TYR A N 1
ATOM 1583 C CA . TYR A 1 189 ? 4.272 -6.327 4.622 1.00 87.44 189 TYR A CA 1
ATOM 1584 C C . TYR A 1 189 ? 4.091 -6.981 3.241 1.00 87.44 189 TYR A C 1
ATOM 1586 O O . TYR A 1 189 ? 4.787 -6.686 2.268 1.00 87.44 189 TYR A O 1
ATOM 1594 N N . LYS A 1 190 ? 3.129 -7.912 3.172 1.00 87.38 190 LYS A N 1
ATOM 1595 C CA . LYS A 1 190 ? 2.845 -8.762 2.000 1.00 87.38 190 LYS A CA 1
ATOM 1596 C C . LYS A 1 190 ? 2.651 -8.020 0.664 1.00 87.38 190 LYS A C 1
ATOM 1598 O O . LYS A 1 190 ? 3.096 -8.579 -0.340 1.00 87.38 190 LYS A O 1
ATOM 1603 N N . PRO A 1 191 ? 2.056 -6.807 0.592 1.00 89.62 191 PRO A N 1
ATOM 1604 C CA . PRO A 1 191 ? 1.879 -6.092 -0.678 1.00 89.62 191 PRO A CA 1
ATOM 1605 C C . PRO A 1 191 ? 3.175 -5.843 -1.466 1.00 89.62 191 PRO A C 1
ATOM 1607 O O . PRO A 1 191 ? 3.133 -5.672 -2.680 1.00 89.62 191 PRO A O 1
ATOM 1610 N N . VAL A 1 192 ? 4.335 -5.865 -0.804 1.00 93.19 192 VAL A N 1
ATOM 1611 C CA . VAL A 1 192 ? 5.648 -5.603 -1.418 1.00 93.19 192 VAL A CA 1
ATOM 1612 C C . VAL A 1 192 ? 6.175 -6.776 -2.256 1.00 93.19 192 VAL A C 1
ATOM 1614 O O . VAL A 1 192 ? 7.064 -6.587 -3.081 1.00 93.19 192 VAL A O 1
ATOM 1617 N N . ARG A 1 193 ? 5.616 -7.984 -2.114 1.00 93.00 193 ARG A N 1
ATOM 1618 C CA . ARG A 1 193 ? 6.120 -9.201 -2.782 1.00 93.00 193 ARG A CA 1
ATOM 1619 C C . ARG A 1 193 ? 6.287 -9.064 -4.298 1.00 93.00 193 ARG A C 1
ATOM 1621 O O . ARG A 1 193 ? 7.277 -9.535 -4.841 1.00 93.00 193 ARG A O 1
ATOM 1628 N N . TYR A 1 194 ? 5.355 -8.395 -4.976 1.00 94.12 194 TYR A N 1
ATOM 1629 C CA . TYR A 1 194 ? 5.445 -8.207 -6.425 1.00 94.12 194 TYR A CA 1
ATOM 1630 C C . TYR A 1 194 ? 6.465 -7.129 -6.805 1.00 94.12 194 TYR A C 1
ATOM 1632 O O . TYR A 1 194 ? 7.088 -7.220 -7.855 1.00 94.12 194 TYR A O 1
ATOM 1640 N N . LEU A 1 195 ? 6.722 -6.161 -5.924 1.00 92.75 195 LEU A N 1
ATOM 1641 C CA . LEU A 1 195 ? 7.773 -5.164 -6.129 1.00 92.75 195 LEU A CA 1
ATOM 1642 C C . LEU A 1 195 ? 9.164 -5.826 -6.132 1.00 92.75 195 LEU A C 1
ATOM 1644 O O . LEU A 1 195 ? 10.023 -5.434 -6.915 1.00 92.75 195 LEU A O 1
ATOM 1648 N N . VAL A 1 196 ? 9.364 -6.887 -5.332 1.00 94.25 196 VAL A N 1
ATOM 1649 C CA . VAL A 1 196 ? 10.588 -7.711 -5.390 1.00 94.25 196 VAL A CA 1
ATOM 1650 C C . VAL A 1 196 ? 10.751 -8.344 -6.770 1.00 94.25 196 VAL A C 1
ATOM 1652 O O . VAL A 1 196 ? 11.833 -8.265 -7.334 1.00 94.25 196 VAL A O 1
ATOM 1655 N N . VAL A 1 197 ? 9.687 -8.926 -7.334 1.00 95.00 197 VAL A N 1
ATOM 1656 C CA . VAL A 1 197 ? 9.731 -9.585 -8.654 1.00 95.00 197 VAL A CA 1
ATOM 1657 C C . VAL A 1 197 ? 10.176 -8.613 -9.750 1.00 95.00 197 VAL A C 1
ATOM 1659 O O . VAL A 1 197 ? 11.080 -8.943 -10.517 1.00 95.00 197 VAL A O 1
ATOM 1662 N N . GLY A 1 198 ? 9.590 -7.413 -9.792 1.00 93.38 198 GLY A N 1
ATOM 1663 C CA . GLY A 1 198 ? 9.956 -6.378 -10.765 1.00 93.38 198 GLY A CA 1
ATOM 1664 C C . GLY A 1 198 ? 11.414 -5.929 -10.635 1.00 93.38 198 GLY A C 1
ATOM 1665 O O . GLY A 1 198 ? 12.185 -5.992 -11.596 1.00 93.38 198 GLY A O 1
ATOM 1666 N N . LEU A 1 199 ? 11.843 -5.607 -9.411 1.00 92.38 199 LEU A N 1
ATOM 1667 C CA . LEU A 1 199 ? 13.226 -5.216 -9.133 1.00 92.38 199 LEU A CA 1
ATOM 1668 C C . LEU A 1 199 ? 14.237 -6.328 -9.433 1.00 92.38 199 LEU A C 1
ATOM 1670 O O . LEU A 1 199 ? 15.317 -6.050 -9.952 1.00 92.38 199 LEU A O 1
ATOM 1674 N N . SER A 1 200 ? 13.907 -7.585 -9.135 1.00 93.12 200 SER A N 1
ATOM 1675 C CA . SER A 1 200 ? 14.757 -8.729 -9.470 1.00 93.12 200 SER A CA 1
ATOM 1676 C C . SER A 1 200 ? 14.910 -8.899 -10.981 1.00 93.12 200 SER A C 1
ATOM 1678 O O . SER A 1 200 ? 16.023 -9.150 -11.439 1.00 93.12 200 SER A O 1
ATOM 1680 N N . ALA A 1 201 ? 13.838 -8.711 -11.759 1.00 93.94 201 ALA A N 1
ATOM 1681 C CA . ALA A 1 201 ? 13.906 -8.740 -13.221 1.00 93.94 201 ALA A CA 1
ATOM 1682 C C . ALA A 1 201 ? 14.804 -7.617 -13.768 1.00 93.94 201 ALA A C 1
ATOM 1684 O O . ALA A 1 201 ? 15.634 -7.865 -14.644 1.00 93.94 201 ALA A O 1
ATOM 1685 N N . MET A 1 202 ? 14.709 -6.408 -13.203 1.00 89.69 202 MET A N 1
ATOM 1686 C CA . MET A 1 202 ? 15.575 -5.285 -13.577 1.00 89.69 202 MET A CA 1
ATOM 1687 C C . MET A 1 202 ? 17.052 -5.561 -13.261 1.00 89.69 202 MET A C 1
ATOM 1689 O O . MET A 1 202 ? 17.916 -5.376 -14.118 1.00 89.69 202 MET A O 1
ATOM 1693 N N . VAL A 1 203 ? 17.357 -6.052 -12.055 1.00 90.38 203 VAL A N 1
ATOM 1694 C CA . VAL A 1 203 ? 18.730 -6.419 -11.665 1.00 90.38 203 VAL A CA 1
ATOM 1695 C C . VAL A 1 203 ? 19.276 -7.535 -12.558 1.00 90.38 203 VAL A C 1
ATOM 1697 O O . VAL A 1 203 ? 20.428 -7.471 -12.982 1.00 90.38 203 VAL A O 1
ATOM 1700 N N . MET A 1 204 ? 18.454 -8.525 -12.906 1.00 91.56 204 MET A N 1
ATOM 1701 C CA . MET A 1 204 ? 18.847 -9.597 -13.820 1.00 91.56 204 MET A CA 1
ATOM 1702 C C . MET A 1 204 ? 19.159 -9.068 -15.225 1.00 91.56 204 MET A C 1
ATOM 1704 O O . MET A 1 204 ? 20.184 -9.441 -15.793 1.00 91.56 204 MET A O 1
ATOM 1708 N N . ALA A 1 205 ? 18.346 -8.154 -15.763 1.00 90.00 205 ALA A N 1
ATOM 1709 C CA . ALA A 1 205 ? 18.622 -7.519 -17.052 1.00 90.00 205 ALA A CA 1
ATOM 1710 C C . ALA A 1 205 ? 19.937 -6.722 -17.041 1.00 90.00 205 ALA A C 1
ATOM 1712 O O . ALA A 1 205 ? 20.719 -6.820 -17.988 1.00 90.00 205 ALA A O 1
ATOM 1713 N N . LEU A 1 206 ? 20.224 -5.999 -15.950 1.00 85.88 206 LEU A N 1
ATOM 1714 C CA . LEU A 1 206 ? 21.500 -5.297 -15.765 1.00 85.88 206 LEU A CA 1
ATOM 1715 C C . LEU A 1 206 ? 22.695 -6.263 -15.784 1.00 85.88 206 LEU A C 1
ATOM 1717 O O . LEU A 1 206 ? 23.713 -5.966 -16.410 1.00 85.88 206 LEU A O 1
ATOM 1721 N N . ILE A 1 207 ? 22.566 -7.425 -15.136 1.00 87.75 207 ILE A N 1
ATOM 1722 C CA . ILE A 1 207 ? 23.604 -8.465 -15.128 1.00 87.75 207 ILE A CA 1
ATOM 1723 C C . ILE A 1 207 ? 23.813 -9.028 -16.537 1.00 87.75 207 ILE A C 1
ATOM 1725 O O . ILE A 1 207 ? 24.947 -9.041 -17.010 1.00 87.75 207 ILE A O 1
ATOM 1729 N N . VAL A 1 208 ? 22.744 -9.442 -17.228 1.00 89.19 208 VAL A N 1
ATOM 1730 C CA . VAL A 1 208 ? 22.826 -10.019 -18.585 1.00 89.19 208 VAL A CA 1
ATOM 1731 C C . VAL A 1 208 ? 23.528 -9.063 -19.548 1.00 89.19 208 VAL A C 1
ATOM 1733 O O . VAL A 1 208 ? 24.422 -9.472 -20.285 1.00 89.19 208 VAL A O 1
ATOM 1736 N N . LEU A 1 209 ? 23.192 -7.775 -19.499 1.00 81.88 209 LEU A N 1
ATOM 1737 C CA . LEU A 1 209 ? 23.824 -6.776 -20.359 1.00 81.88 209 LEU A CA 1
ATOM 1738 C C . LEU A 1 209 ? 25.280 -6.525 -20.005 1.00 81.88 209 LEU A C 1
ATOM 1740 O O . LEU A 1 209 ? 26.093 -6.317 -20.902 1.00 81.88 209 LEU A O 1
ATOM 1744 N N . LYS A 1 210 ? 25.632 -6.556 -18.715 1.00 81.31 210 LYS A N 1
ATOM 1745 C CA . LYS A 1 210 ? 27.034 -6.412 -18.332 1.00 81.31 210 LYS A CA 1
ATOM 1746 C C . LYS A 1 210 ? 27.858 -7.628 -18.748 1.00 81.31 210 LYS A C 1
ATOM 1748 O O . LYS A 1 210 ? 29.008 -7.454 -19.127 1.00 81.31 210 LYS A O 1
ATOM 1753 N N . LEU A 1 211 ? 27.281 -8.827 -18.717 1.00 85.06 211 LEU A N 1
ATOM 1754 C CA . LEU A 1 211 ? 27.924 -10.040 -19.223 1.00 85.06 211 LEU A CA 1
ATOM 1755 C C . LEU A 1 211 ? 28.111 -9.993 -20.746 1.00 85.06 211 LEU A C 1
ATOM 1757 O O . LEU A 1 211 ? 29.181 -10.365 -21.222 1.00 85.06 211 LEU A O 1
ATOM 1761 N N . MET A 1 212 ? 27.125 -9.475 -21.488 1.00 83.06 212 MET A N 1
ATOM 1762 C CA . MET A 1 212 ? 27.263 -9.208 -22.926 1.00 83.06 212 MET A CA 1
ATOM 1763 C C . MET A 1 212 ? 28.405 -8.217 -23.195 1.00 83.06 212 MET A C 1
ATOM 1765 O O . MET A 1 212 ? 29.291 -8.514 -23.982 1.00 83.06 212 MET A O 1
ATOM 1769 N N . PHE A 1 213 ? 28.463 -7.107 -22.449 1.00 77.56 213 PHE A N 1
ATOM 1770 C CA . PHE A 1 213 ? 29.547 -6.114 -22.547 1.00 77.56 213 PHE A CA 1
ATOM 1771 C C . PHE A 1 213 ? 30.935 -6.675 -22.177 1.00 77.56 213 PHE A C 1
ATOM 1773 O O . PHE A 1 213 ? 31.968 -6.176 -22.606 1.00 77.56 213 PHE A O 1
ATOM 1780 N N . LEU A 1 214 ? 30.996 -7.706 -21.329 1.00 82.06 214 LEU A N 1
ATOM 1781 C CA . LEU A 1 214 ? 32.245 -8.403 -20.999 1.00 82.06 214 LEU A CA 1
ATOM 1782 C C . LEU A 1 214 ? 32.619 -9.469 -22.043 1.00 82.06 214 LEU A C 1
ATOM 1784 O O . LEU A 1 214 ? 33.560 -10.225 -21.812 1.00 82.06 214 LEU A O 1
ATOM 1788 N N . ASN A 1 215 ? 31.892 -9.543 -23.164 1.00 81.75 215 ASN A N 1
ATOM 1789 C CA . ASN A 1 215 ? 32.020 -10.569 -24.199 1.00 81.75 215 ASN A CA 1
ATOM 1790 C C . ASN A 1 215 ? 31.862 -12.009 -23.664 1.00 81.75 215 ASN A C 1
ATOM 1792 O O . ASN A 1 215 ? 32.401 -12.950 -24.240 1.00 81.75 215 ASN A O 1
ATOM 1796 N N . LEU A 1 216 ? 31.132 -12.197 -22.554 1.00 85.94 216 LEU A N 1
ATOM 1797 C CA . LEU A 1 216 ? 30.824 -13.522 -21.988 1.00 85.94 216 LEU A CA 1
ATOM 1798 C C . LEU A 1 216 ? 29.553 -14.133 -22.586 1.00 85.94 216 LEU A C 1
ATOM 1800 O O . LEU A 1 216 ? 29.351 -15.343 -22.506 1.00 85.94 216 LEU A O 1
ATOM 1804 N N . ILE A 1 217 ? 28.677 -13.291 -23.132 1.00 86.38 217 ILE A N 1
ATOM 1805 C CA . ILE A 1 217 ? 27.444 -13.694 -23.801 1.00 86.38 217 ILE A CA 1
ATOM 1806 C C . ILE A 1 217 ? 27.430 -13.029 -25.172 1.00 86.38 217 ILE A C 1
ATOM 1808 O O . ILE A 1 217 ? 27.610 -11.818 -25.272 1.00 86.38 217 ILE A O 1
ATOM 1812 N N . GLU A 1 218 ? 27.194 -13.818 -26.214 1.00 85.06 218 GLU A N 1
ATOM 1813 C CA . GLU A 1 218 ? 27.069 -13.310 -27.577 1.00 85.06 218 GLU A CA 1
ATOM 1814 C C . GLU A 1 218 ? 25.753 -12.553 -27.773 1.00 85.06 218 GLU A C 1
ATOM 1816 O O . GLU A 1 218 ? 24.719 -12.882 -27.181 1.00 85.06 218 GLU A O 1
ATOM 1821 N N . TRP A 1 219 ? 25.784 -11.538 -28.636 1.00 81.62 219 TRP A N 1
ATOM 1822 C CA . TRP A 1 219 ? 24.587 -10.801 -29.017 1.00 81.62 219 TRP A CA 1
ATOM 1823 C C . TRP A 1 219 ? 23.557 -11.728 -29.676 1.00 81.62 219 TRP A C 1
ATOM 1825 O O . TRP A 1 219 ? 23.877 -12.551 -30.533 1.00 81.62 219 TRP A O 1
ATOM 1835 N N . ASN A 1 220 ? 22.291 -11.558 -29.302 1.00 83.31 220 ASN A N 1
ATOM 1836 C CA . ASN A 1 220 ? 21.159 -12.133 -30.012 1.00 83.31 220 ASN A CA 1
ATOM 1837 C C . ASN A 1 220 ? 19.938 -11.208 -29.891 1.00 83.31 220 ASN A C 1
ATOM 1839 O O . ASN A 1 220 ? 19.878 -10.338 -29.017 1.00 83.31 220 ASN A O 1
ATOM 1843 N N . TRP A 1 221 ? 18.936 -11.442 -30.741 1.00 78.81 221 TRP A N 1
ATOM 1844 C CA . TRP A 1 221 ? 17.705 -10.643 -30.788 1.00 78.81 221 TRP A CA 1
ATOM 1845 C C . TRP A 1 221 ? 16.939 -10.613 -29.453 1.00 78.81 221 TRP A C 1
ATOM 1847 O O . TRP A 1 221 ? 16.199 -9.673 -29.180 1.00 78.81 221 TRP A O 1
ATOM 1857 N N . PHE A 1 222 ? 17.096 -11.628 -28.596 1.00 84.50 222 PHE A N 1
ATOM 1858 C CA . PHE A 1 222 ? 16.445 -11.668 -27.286 1.00 84.50 222 PHE A CA 1
ATOM 1859 C C . PHE A 1 222 ? 17.154 -10.758 -26.272 1.00 84.50 222 PHE A C 1
ATOM 1861 O O . PHE A 1 222 ? 16.504 -9.998 -25.551 1.00 84.50 222 PHE A O 1
ATOM 1868 N N . ILE A 1 223 ? 18.486 -10.795 -26.233 1.00 85.62 223 ILE A N 1
ATOM 1869 C CA . ILE A 1 223 ? 19.318 -9.973 -25.344 1.00 85.62 223 ILE A CA 1
ATOM 1870 C C . ILE A 1 223 ? 19.212 -8.494 -25.719 1.00 85.62 223 ILE A C 1
ATOM 1872 O O . ILE A 1 223 ? 19.216 -7.631 -24.835 1.00 85.62 223 ILE A O 1
ATOM 1876 N N . GLU A 1 224 ? 19.046 -8.190 -27.006 1.00 82.44 224 GLU A N 1
ATOM 1877 C CA . GLU A 1 224 ? 18.811 -6.828 -27.486 1.00 82.44 224 GLU A CA 1
ATOM 1878 C C . GLU A 1 224 ? 17.649 -6.151 -26.739 1.00 82.44 224 GLU A C 1
ATOM 1880 O O . GLU A 1 224 ? 17.788 -5.014 -26.278 1.00 82.44 224 GLU A O 1
ATOM 1885 N N . TYR A 1 225 ? 16.565 -6.883 -26.482 1.00 88.62 225 TYR A N 1
ATOM 1886 C CA . TYR A 1 225 ? 15.368 -6.365 -25.817 1.00 88.62 225 TYR A CA 1
ATOM 1887 C C . TYR A 1 225 ? 15.260 -6.702 -24.320 1.00 88.62 225 TYR A C 1
ATOM 1889 O O . TYR A 1 225 ? 14.205 -6.499 -23.715 1.00 88.62 225 TYR A O 1
ATOM 1897 N N . VAL A 1 226 ? 16.338 -7.163 -23.673 1.00 89.88 226 VAL A N 1
ATOM 1898 C CA . VAL A 1 226 ? 16.311 -7.595 -22.259 1.00 89.88 226 VAL A CA 1
ATOM 1899 C C . VAL A 1 226 ? 15.839 -6.510 -21.278 1.00 89.88 226 VAL A C 1
ATOM 1901 O O . VAL A 1 226 ? 15.088 -6.810 -20.350 1.00 89.88 226 VAL A O 1
ATOM 1904 N N . TYR A 1 227 ? 16.192 -5.239 -21.509 1.00 87.44 227 TYR A N 1
ATOM 1905 C CA . TYR A 1 227 ? 15.666 -4.121 -20.711 1.00 87.44 227 TYR A CA 1
ATOM 1906 C C . TYR A 1 227 ? 14.159 -3.934 -20.895 1.00 87.44 227 TYR A C 1
ATOM 1908 O O . TYR A 1 227 ? 13.453 -3.671 -19.922 1.00 87.44 227 TYR A O 1
ATOM 1916 N N . ASN A 1 228 ? 13.663 -4.090 -22.122 1.00 92.25 228 ASN A N 1
ATOM 1917 C CA . ASN A 1 228 ? 12.257 -3.888 -22.441 1.00 92.25 228 ASN A CA 1
ATOM 1918 C C . ASN A 1 228 ? 11.408 -4.977 -21.774 1.00 92.25 228 ASN A C 1
ATOM 1920 O O . ASN A 1 228 ? 10.390 -4.667 -21.155 1.00 92.25 228 ASN A O 1
ATOM 1924 N N . TYR A 1 229 ? 11.875 -6.232 -21.799 1.00 93.44 229 TYR A N 1
ATOM 1925 C CA . TYR A 1 229 ? 11.250 -7.321 -21.044 1.00 93.44 229 TYR A CA 1
ATOM 1926 C C . TYR A 1 229 ? 11.223 -7.028 -19.538 1.00 93.44 229 TYR A C 1
ATOM 1928 O O . TYR A 1 229 ? 10.172 -7.161 -18.911 1.00 93.44 229 TYR A O 1
ATOM 1936 N N . ALA A 1 230 ? 12.343 -6.587 -18.955 1.00 93.75 230 ALA A N 1
ATOM 1937 C CA . ALA A 1 230 ? 12.418 -6.293 -17.525 1.00 93.75 230 ALA A CA 1
ATOM 1938 C C . ALA A 1 230 ? 11.478 -5.159 -17.096 1.00 93.75 230 ALA A C 1
ATOM 1940 O O . ALA A 1 230 ? 10.813 -5.285 -16.071 1.00 93.75 230 ALA A O 1
ATOM 1941 N N . ILE A 1 231 ? 11.365 -4.090 -17.890 1.00 93.06 231 ILE A N 1
ATOM 1942 C CA . ILE A 1 231 ? 10.453 -2.970 -17.609 1.00 93.06 231 ILE A CA 1
ATOM 1943 C C . ILE A 1 231 ? 8.987 -3.384 -17.731 1.00 93.06 231 ILE A C 1
ATOM 1945 O O . ILE A 1 231 ? 8.169 -2.955 -16.922 1.00 93.06 231 ILE A O 1
ATOM 1949 N N . VAL A 1 232 ? 8.635 -4.243 -18.691 1.00 95.69 232 VAL A N 1
ATOM 1950 C CA . VAL A 1 232 ? 7.267 -4.777 -18.788 1.00 95.69 232 VAL A CA 1
ATOM 1951 C C . VAL A 1 232 ? 6.942 -5.664 -17.585 1.00 95.69 232 VAL A C 1
ATOM 1953 O O . VAL A 1 232 ? 5.873 -5.512 -16.990 1.00 95.69 232 VAL A O 1
ATOM 1956 N N . ILE A 1 233 ? 7.861 -6.551 -17.191 1.00 96.38 233 ILE A N 1
ATOM 1957 C CA . ILE A 1 233 ? 7.702 -7.390 -15.994 1.00 96.38 233 ILE A CA 1
ATOM 1958 C C . ILE A 1 233 ? 7.547 -6.512 -14.750 1.00 96.38 233 ILE A C 1
ATOM 1960 O O . ILE A 1 233 ? 6.636 -6.747 -13.956 1.00 96.38 233 ILE A O 1
ATOM 1964 N N . ASP A 1 234 ? 8.385 -5.487 -14.598 1.00 94.69 234 ASP A N 1
ATOM 1965 C CA . ASP A 1 234 ? 8.314 -4.550 -13.479 1.00 94.69 234 ASP A CA 1
ATOM 1966 C C . ASP A 1 234 ? 6.990 -3.773 -13.463 1.00 94.69 234 ASP A C 1
ATOM 1968 O O . ASP A 1 234 ? 6.295 -3.780 -12.446 1.00 94.69 234 ASP A O 1
ATOM 1972 N N . ALA A 1 235 ? 6.559 -3.218 -14.599 1.00 94.81 235 ALA A N 1
ATOM 1973 C CA . ALA A 1 235 ? 5.295 -2.494 -14.708 1.00 94.81 235 ALA A CA 1
ATOM 1974 C C . ALA A 1 235 ? 4.092 -3.374 -14.330 1.00 94.81 235 ALA A C 1
ATOM 1976 O O . ALA A 1 235 ? 3.240 -2.946 -13.541 1.00 94.81 235 ALA A O 1
ATOM 1977 N N . ILE A 1 236 ? 4.038 -4.614 -14.834 1.00 95.25 236 ILE A N 1
ATOM 1978 C CA . ILE A 1 236 ? 2.994 -5.590 -14.485 1.00 95.25 236 ILE A CA 1
ATOM 1979 C C . ILE A 1 236 ? 3.053 -5.913 -12.987 1.00 95.25 236 ILE A C 1
ATOM 1981 O O . ILE A 1 236 ? 2.031 -5.854 -12.297 1.00 95.25 236 ILE A O 1
ATOM 1985 N N . ALA A 1 237 ? 4.239 -6.223 -12.463 1.00 95.38 237 ALA A N 1
ATOM 1986 C CA . ALA A 1 237 ? 4.418 -6.609 -11.070 1.00 95.38 237 ALA A CA 1
ATOM 1987 C C . ALA A 1 237 ? 4.054 -5.467 -10.108 1.00 95.38 237 ALA A C 1
ATOM 1989 O O . ALA A 1 237 ? 3.358 -5.682 -9.115 1.00 95.38 237 ALA A O 1
ATOM 1990 N N . MET A 1 238 ? 4.423 -4.230 -10.427 1.00 93.12 238 MET A N 1
ATOM 1991 C CA . MET A 1 238 ? 4.008 -3.048 -9.678 1.00 93.12 238 MET A CA 1
ATOM 1992 C C . MET A 1 238 ? 2.495 -2.807 -9.729 1.00 93.12 238 MET A C 1
ATOM 1994 O O . MET A 1 238 ? 1.903 -2.464 -8.704 1.00 93.12 238 MET A O 1
ATOM 1998 N N . SER A 1 239 ? 1.835 -3.024 -10.873 1.00 92.31 239 SER A N 1
ATOM 1999 C CA . SER A 1 239 ? 0.371 -2.911 -10.948 1.00 92.31 239 SER A CA 1
ATOM 2000 C C . SER A 1 239 ? -0.322 -3.958 -10.063 1.00 92.31 239 SER A C 1
ATOM 2002 O O . SER A 1 239 ? -1.278 -3.644 -9.346 1.00 92.31 239 SER A O 1
ATOM 2004 N N . LEU A 1 240 ? 0.210 -5.185 -10.017 1.00 94.12 240 LEU A N 1
ATOM 2005 C CA . LEU A 1 240 ? -0.245 -6.217 -9.079 1.00 94.12 240 LEU A CA 1
ATOM 2006 C C . LEU A 1 240 ? 0.039 -5.832 -7.617 1.00 94.12 240 LEU A C 1
ATOM 2008 O O . LEU A 1 240 ? -0.813 -6.050 -6.753 1.00 94.12 240 LEU A O 1
ATOM 2012 N N . ALA A 1 241 ? 1.188 -5.210 -7.337 1.00 93.94 241 ALA A N 1
ATOM 2013 C CA . ALA A 1 241 ? 1.518 -4.675 -6.016 1.00 93.94 241 ALA A CA 1
ATOM 2014 C C . ALA A 1 241 ? 0.508 -3.605 -5.571 1.00 93.94 241 ALA A C 1
ATOM 2016 O O . ALA A 1 241 ? 0.071 -3.618 -4.418 1.00 93.94 241 ALA A O 1
ATOM 2017 N N . MET A 1 242 ? 0.075 -2.719 -6.478 1.00 91.31 242 MET A N 1
ATOM 2018 C CA . MET A 1 242 ? -0.980 -1.734 -6.202 1.00 91.31 242 MET A CA 1
ATOM 2019 C C . MET A 1 242 ? -2.309 -2.383 -5.868 1.00 91.31 242 MET A C 1
ATOM 2021 O O . MET A 1 242 ? -2.952 -1.990 -4.893 1.00 91.31 242 MET A O 1
ATOM 2025 N N . ARG A 1 243 ? -2.708 -3.398 -6.641 1.00 90.75 243 ARG A N 1
ATOM 2026 C CA . ARG A 1 243 ? -3.937 -4.150 -6.373 1.00 90.75 243 ARG A CA 1
ATOM 2027 C C . ARG A 1 243 ? -3.908 -4.755 -4.970 1.00 90.75 243 ARG A C 1
ATOM 2029 O O . ARG A 1 243 ? -4.864 -4.602 -4.213 1.00 90.75 243 ARG A O 1
ATOM 2036 N N . ASP A 1 244 ? -2.808 -5.406 -4.604 1.00 92.62 244 ASP A N 1
ATOM 2037 C CA . ASP A 1 244 ? -2.649 -6.012 -3.281 1.00 92.62 244 ASP A CA 1
ATOM 2038 C C . ASP A 1 244 ? -2.586 -4.961 -2.163 1.00 92.62 244 ASP A C 1
ATOM 2040 O O . ASP A 1 244 ? -3.195 -5.160 -1.110 1.00 92.62 244 ASP A O 1
ATOM 2044 N N . LYS A 1 245 ? -1.923 -3.816 -2.388 1.00 90.88 245 LYS A N 1
ATOM 2045 C CA . LYS A 1 245 ? -1.942 -2.680 -1.452 1.00 90.88 245 LYS A CA 1
ATOM 2046 C C . LYS A 1 245 ? -3.368 -2.172 -1.241 1.00 90.88 245 LYS A C 1
ATOM 2048 O O . LYS A 1 245 ? -3.761 -1.946 -0.099 1.00 90.88 245 LYS A O 1
ATOM 2053 N N . LEU A 1 246 ? -4.155 -2.026 -2.306 1.00 90.19 246 LEU A N 1
ATOM 2054 C CA . LEU A 1 246 ? -5.546 -1.583 -2.220 1.00 90.19 246 LEU A CA 1
ATOM 2055 C C . LEU A 1 246 ? -6.395 -2.550 -1.386 1.00 90.19 246 LEU A C 1
ATOM 2057 O O . LEU A 1 246 ? -7.124 -2.112 -0.497 1.00 90.19 246 LEU A O 1
ATOM 2061 N N . VAL A 1 247 ? -6.278 -3.857 -1.638 1.00 91.69 247 VAL A N 1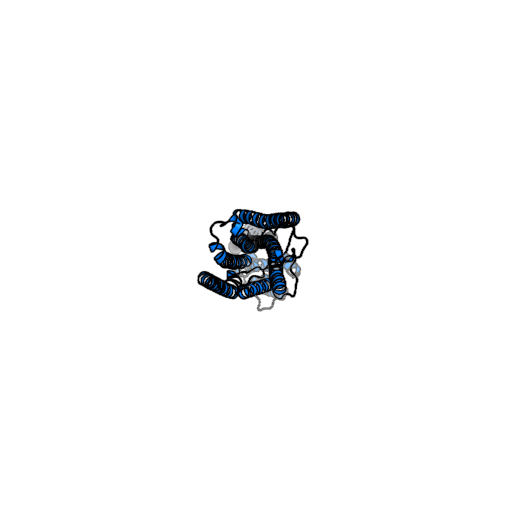
ATOM 2062 C CA . VAL A 1 247 ? -6.984 -4.892 -0.863 1.00 91.69 247 VAL A CA 1
ATOM 2063 C C . VAL A 1 247 ? -6.552 -4.867 0.604 1.00 91.69 247 VAL A C 1
ATOM 2065 O O . VAL A 1 247 ? -7.400 -4.900 1.497 1.00 91.69 247 VAL A O 1
ATOM 2068 N N . TYR A 1 248 ? -5.250 -4.742 0.867 1.00 90.38 248 TYR A N 1
ATOM 2069 C CA . TYR A 1 248 ? -4.710 -4.648 2.223 1.00 90.38 248 TYR A CA 1
ATOM 2070 C C . TYR A 1 248 ? -5.257 -3.430 2.981 1.00 90.38 248 TYR A C 1
ATOM 2072 O O . TYR A 1 248 ? -5.707 -3.564 4.120 1.00 90.38 248 TYR A O 1
ATOM 2080 N N . LEU A 1 249 ? -5.272 -2.252 2.349 1.00 88.25 249 LEU A N 1
ATOM 2081 C CA . LEU A 1 249 ? -5.796 -1.029 2.959 1.00 88.25 249 LEU A CA 1
ATOM 2082 C C . LEU A 1 249 ? -7.303 -1.114 3.226 1.00 88.25 249 LEU A C 1
ATOM 2084 O O . LEU A 1 249 ? -7.745 -0.683 4.289 1.00 88.25 249 LEU A O 1
ATOM 2088 N N . ARG A 1 250 ? -8.083 -1.707 2.310 1.00 89.75 250 ARG A N 1
ATOM 2089 C CA . ARG A 1 250 ? -9.524 -1.940 2.516 1.00 89.75 250 ARG A CA 1
ATOM 2090 C C . ARG A 1 250 ? -9.781 -2.866 3.699 1.00 89.75 250 ARG A C 1
ATOM 2092 O O . ARG A 1 250 ? -10.506 -2.483 4.606 1.00 89.75 250 ARG A O 1
ATOM 2099 N N . THR A 1 251 ? -9.090 -4.003 3.746 1.00 91.69 251 THR A N 1
ATOM 2100 C CA . THR A 1 251 ? -9.228 -4.981 4.839 1.00 91.69 251 THR A CA 1
ATOM 2101 C C . THR A 1 251 ? -8.868 -4.357 6.189 1.00 91.69 251 THR A C 1
ATOM 2103 O O . THR A 1 251 ? -9.581 -4.526 7.174 1.00 91.69 251 THR A O 1
ATOM 2106 N N . LYS A 1 252 ? -7.774 -3.585 6.248 1.00 89.56 252 LYS A N 1
ATOM 2107 C CA . LYS A 1 252 ? -7.357 -2.903 7.481 1.00 89.56 252 LYS A CA 1
ATOM 2108 C C . LYS A 1 252 ? -8.367 -1.839 7.916 1.00 89.56 252 LYS A C 1
ATOM 2110 O O . LYS A 1 252 ? -8.599 -1.675 9.114 1.00 89.56 252 LYS A O 1
ATOM 2115 N N . LYS A 1 253 ? -8.968 -1.121 6.963 1.00 91.19 253 LYS A N 1
ATOM 2116 C CA . LYS A 1 253 ? -10.019 -0.142 7.249 1.00 91.19 253 LYS A CA 1
ATOM 2117 C C . LYS A 1 253 ? -11.275 -0.828 7.787 1.00 91.19 253 LYS A C 1
ATOM 2119 O O . LYS A 1 253 ? -11.742 -0.439 8.846 1.00 91.19 253 LYS A O 1
ATOM 2124 N N . GLU A 1 254 ? -11.735 -1.894 7.136 1.00 93.81 254 GLU A N 1
ATOM 2125 C CA . GLU A 1 254 ? -12.884 -2.695 7.580 1.00 93.81 254 GLU A CA 1
ATOM 2126 C C . GLU A 1 254 ? -12.689 -3.251 8.997 1.00 93.81 254 GLU A C 1
ATOM 2128 O O . GLU A 1 254 ? -13.575 -3.111 9.832 1.00 93.81 254 GLU A O 1
ATOM 2133 N N . GLN A 1 255 ? -11.509 -3.796 9.311 1.00 93.81 255 GLN A N 1
ATOM 2134 C CA . GLN A 1 255 ? -11.179 -4.253 10.670 1.00 93.81 255 GLN A CA 1
ATOM 2135 C C . GLN A 1 255 ? -11.209 -3.116 11.696 1.00 93.81 255 GLN A C 1
ATOM 2137 O O . GLN A 1 255 ? -11.670 -3.304 12.819 1.00 93.81 255 GLN A O 1
ATOM 2142 N N . THR A 1 256 ? -10.719 -1.932 11.320 1.00 94.31 256 THR A N 1
ATOM 2143 C CA . THR A 1 256 ? -10.731 -0.758 12.205 1.00 94.31 256 THR A CA 1
ATOM 2144 C C . THR A 1 256 ? -12.157 -0.272 12.455 1.00 94.31 256 THR A C 1
ATOM 2146 O O . THR A 1 256 ? -12.500 0.062 13.586 1.00 94.31 256 THR A O 1
ATOM 2149 N N . ASP A 1 257 ? -12.992 -0.253 11.416 1.00 94.69 257 ASP A N 1
ATOM 2150 C CA . ASP A 1 257 ? -14.389 0.169 11.505 1.00 94.69 257 ASP A CA 1
ATOM 2151 C C . ASP A 1 257 ? -15.220 -0.846 12.319 1.00 94.69 257 ASP A C 1
ATOM 2153 O O . ASP A 1 257 ? -16.018 -0.444 13.163 1.00 94.69 257 ASP A O 1
ATOM 2157 N N . GLN A 1 258 ? -14.964 -2.152 12.165 1.00 94.94 258 GLN A N 1
ATOM 2158 C CA . GLN A 1 258 ? -15.568 -3.202 13.000 1.00 94.94 258 GLN A CA 1
ATOM 2159 C C . GLN A 1 258 ? -15.150 -3.099 14.470 1.00 94.94 258 GLN A C 1
ATOM 2161 O O . GLN A 1 258 ? -15.996 -3.212 15.352 1.00 94.94 258 GLN A O 1
ATOM 2166 N N . ALA A 1 259 ? -13.864 -2.861 14.748 1.00 95.75 259 ALA A N 1
ATOM 2167 C CA . ALA A 1 259 ? -13.379 -2.700 16.117 1.00 95.75 259 ALA A CA 1
ATOM 2168 C C . ALA A 1 259 ? -14.021 -1.487 16.811 1.00 95.75 259 ALA A C 1
ATOM 2170 O O . ALA A 1 259 ? -14.392 -1.579 17.978 1.00 95.75 259 ALA A O 1
ATOM 2171 N N . LYS A 1 260 ? -14.204 -0.376 16.086 1.00 95.25 260 LYS A N 1
ATOM 2172 C CA . LYS A 1 260 ? -14.921 0.803 16.596 1.00 95.25 260 LYS A CA 1
ATOM 2173 C C . LYS A 1 260 ? -16.391 0.512 16.873 1.00 95.25 260 LYS A C 1
ATOM 2175 O O . LYS A 1 260 ? -16.887 0.901 17.923 1.00 95.25 260 LYS A O 1
ATOM 2180 N N . LEU A 1 261 ? -17.068 -0.185 15.959 1.00 96.12 261 LEU A N 1
ATOM 2181 C CA . LEU A 1 261 ? -18.469 -0.560 16.142 1.00 96.12 261 LEU A CA 1
ATOM 2182 C C . LEU A 1 261 ? -18.654 -1.464 17.369 1.00 96.12 261 LEU A C 1
ATOM 2184 O O . LEU A 1 261 ? -19.600 -1.280 18.131 1.00 96.12 261 LEU A O 1
ATOM 2188 N N . GLU A 1 262 ? -17.745 -2.415 17.589 1.00 95.88 262 GLU A N 1
ATOM 2189 C CA . GLU A 1 262 ? -17.792 -3.272 18.776 1.00 95.88 262 GLU A CA 1
ATOM 2190 C C . GLU A 1 262 ? -17.489 -2.484 20.059 1.00 95.88 262 GLU A C 1
ATOM 2192 O O . GLU A 1 262 ? -18.154 -2.688 21.072 1.00 95.88 262 GLU A O 1
ATOM 2197 N N . GLU A 1 263 ? -16.547 -1.536 20.024 1.00 96.19 263 GLU A N 1
ATOM 2198 C CA . GLU A 1 263 ? -16.287 -0.639 21.158 1.00 96.19 263 GLU A CA 1
ATOM 2199 C C . GLU A 1 263 ? -17.524 0.206 21.512 1.00 96.19 263 GLU A C 1
ATOM 2201 O O . GLU A 1 263 ? -17.875 0.327 22.688 1.00 96.19 263 GLU A O 1
ATOM 2206 N N . GLU A 1 264 ? -18.213 0.766 20.514 1.00 95.88 264 GLU A N 1
ATOM 2207 C CA . GLU A 1 264 ? -19.466 1.507 20.710 1.00 95.88 264 GLU A CA 1
ATOM 2208 C C . GLU A 1 264 ? -20.565 0.609 21.283 1.00 95.88 264 GLU A C 1
ATOM 2210 O O . GLU A 1 264 ? -21.223 0.986 22.254 1.00 95.88 264 GLU A O 1
ATOM 2215 N N . ARG A 1 265 ? -20.713 -0.612 20.757 1.00 96.06 265 ARG A N 1
ATOM 2216 C CA . ARG A 1 265 ? -21.689 -1.587 21.256 1.00 96.06 265 ARG A CA 1
ATOM 2217 C C . ARG A 1 265 ? -21.440 -1.940 22.723 1.00 96.06 265 ARG A C 1
ATOM 2219 O O . ARG A 1 265 ? -22.385 -1.945 23.511 1.00 96.06 265 ARG A O 1
ATOM 2226 N N . LEU A 1 266 ? -20.185 -2.183 23.102 1.00 96.50 266 LEU A N 1
ATOM 2227 C CA . LEU A 1 266 ? -19.805 -2.459 24.490 1.00 96.50 266 LEU A CA 1
ATOM 2228 C C . LEU A 1 266 ? -20.069 -1.257 25.407 1.00 96.50 266 LEU A C 1
ATOM 2230 O O . LEU A 1 266 ? -20.487 -1.442 26.550 1.00 96.50 266 LEU A O 1
ATOM 2234 N N . LYS A 1 267 ? -19.863 -0.021 24.932 1.00 96.25 267 LYS A N 1
ATOM 2235 C CA . LYS A 1 267 ? -20.225 1.188 25.695 1.00 96.25 267 LYS A CA 1
ATOM 2236 C C . LYS A 1 267 ? -21.729 1.268 25.930 1.00 96.25 267 LYS A C 1
ATOM 2238 O O . LYS A 1 267 ? -22.138 1.416 27.078 1.00 96.25 267 LYS A O 1
ATOM 2243 N N . THR A 1 268 ? -22.541 1.089 24.890 1.00 96.06 268 THR A N 1
ATOM 2244 C CA . THR A 1 268 ? -24.007 1.094 25.017 1.00 96.06 268 THR A CA 1
ATOM 2245 C C . THR A 1 268 ? -24.508 -0.025 25.933 1.00 96.06 268 THR A C 1
ATOM 2247 O O . THR A 1 268 ? -25.415 0.191 26.734 1.00 96.06 268 THR A O 1
ATOM 2250 N N . GLU A 1 269 ? -23.912 -1.217 25.865 1.00 96.00 269 GLU A N 1
ATOM 2251 C CA . GLU A 1 269 ? -24.257 -2.330 26.755 1.00 96.00 269 GLU A CA 1
ATOM 2252 C C . GLU A 1 269 ? -23.911 -2.016 28.219 1.00 96.00 269 GLU A C 1
ATOM 2254 O O . GLU A 1 269 ? -24.734 -2.235 29.109 1.00 96.00 269 GLU A O 1
ATOM 2259 N N . ASN A 1 270 ? -22.744 -1.419 28.476 1.00 95.31 270 ASN A N 1
ATOM 2260 C CA . ASN A 1 270 ? -22.358 -0.978 29.817 1.00 95.31 270 ASN A CA 1
ATOM 2261 C C . ASN A 1 270 ? -23.277 0.126 30.357 1.00 95.31 270 ASN A C 1
ATOM 2263 O O . ASN A 1 270 ? -23.686 0.062 31.518 1.00 95.31 270 ASN A O 1
ATOM 2267 N N . GLU A 1 271 ? -23.642 1.108 29.533 1.00 95.94 271 GLU A N 1
ATOM 2268 C CA . GLU A 1 271 ? -24.614 2.146 29.900 1.00 95.94 271 GLU A CA 1
ATOM 2269 C C . GLU A 1 271 ? -25.981 1.534 30.228 1.00 95.94 271 GLU A C 1
ATOM 2271 O O . GLU A 1 271 ? -26.600 1.891 31.232 1.00 95.94 271 GLU A O 1
ATOM 2276 N N . LEU A 1 272 ? -26.433 0.552 29.442 1.00 96.56 272 LEU A N 1
ATOM 2277 C CA . LEU A 1 272 ? -27.681 -0.163 29.703 1.00 96.56 272 LEU A CA 1
ATOM 2278 C C . LEU A 1 272 ? -27.630 -0.932 31.030 1.00 96.56 272 LEU A C 1
ATOM 2280 O O . LEU A 1 272 ? -28.602 -0.909 31.789 1.00 96.56 272 LEU A O 1
ATOM 2284 N N . ILE A 1 273 ? -26.509 -1.593 31.333 1.00 96.06 273 ILE A N 1
ATOM 2285 C CA . ILE A 1 273 ? -26.298 -2.282 32.614 1.00 96.06 273 ILE A CA 1
ATOM 2286 C C . ILE A 1 273 ? -26.328 -1.278 33.771 1.00 96.06 273 ILE A C 1
ATOM 2288 O O . ILE A 1 273 ? -27.001 -1.530 34.771 1.00 96.06 273 ILE A O 1
ATOM 2292 N N . GLN A 1 274 ? -25.664 -0.127 33.638 1.00 94.50 274 GLN A N 1
ATOM 2293 C CA . GLN A 1 274 ? -25.689 0.927 34.657 1.00 94.50 274 GLN A CA 1
ATOM 2294 C C . GLN A 1 274 ? -27.103 1.465 34.879 1.00 94.50 274 GLN A C 1
ATOM 2296 O O . GLN A 1 274 ? -27.553 1.538 36.021 1.00 94.50 274 GLN A O 1
ATOM 2301 N N . LEU A 1 275 ? -27.839 1.766 33.808 1.00 95.88 275 LEU A N 1
ATOM 2302 C CA . LEU A 1 275 ? -29.234 2.203 33.896 1.00 95.88 275 LEU A CA 1
ATOM 2303 C C . LEU A 1 275 ? -30.122 1.142 34.553 1.00 95.88 275 LEU A C 1
ATOM 2305 O O . LEU A 1 275 ? -30.984 1.473 35.368 1.00 95.88 275 LEU A O 1
ATOM 2309 N N . LYS A 1 276 ? -29.906 -0.138 34.238 1.00 94.69 276 LYS A N 1
ATOM 2310 C CA . LYS A 1 276 ? -30.638 -1.246 34.857 1.00 94.69 276 LYS A CA 1
ATOM 2311 C C . LYS A 1 276 ? -30.319 -1.371 36.347 1.00 94.69 276 LYS A C 1
ATOM 2313 O O . LYS A 1 276 ? -31.246 -1.559 37.130 1.00 94.69 276 LYS A O 1
ATOM 2318 N N . ASN A 1 277 ? -29.056 -1.221 36.741 1.00 94.12 277 ASN A N 1
ATOM 2319 C CA . ASN A 1 277 ? -28.647 -1.233 38.146 1.00 94.12 277 ASN A CA 1
ATOM 2320 C C . ASN A 1 277 ? -29.241 -0.046 38.909 1.00 94.12 277 ASN A C 1
ATOM 2322 O O . ASN A 1 277 ? -29.861 -0.259 39.944 1.00 94.12 277 ASN A O 1
ATOM 2326 N N . LEU A 1 278 ? -29.164 1.169 38.358 1.00 95.12 278 LEU A N 1
ATOM 2327 C CA . LEU A 1 278 ? -29.790 2.359 38.946 1.00 95.12 278 LEU A CA 1
ATOM 2328 C C . LEU A 1 278 ? -31.305 2.180 39.111 1.00 95.12 278 LEU A C 1
ATOM 2330 O O . LEU A 1 278 ? -31.871 2.541 40.143 1.00 95.12 278 LEU A O 1
ATOM 2334 N N . LYS A 1 279 ? -31.973 1.585 38.116 1.00 94.56 279 LYS A N 1
ATOM 2335 C CA . LYS A 1 279 ? -33.405 1.275 38.200 1.00 94.56 279 LYS A CA 1
ATOM 2336 C C . LYS A 1 279 ? -33.703 0.258 39.305 1.00 94.56 279 LYS A C 1
ATOM 2338 O O . LYS A 1 279 ? -34.635 0.475 40.073 1.00 94.56 279 LYS A O 1
ATOM 2343 N N . LEU A 1 280 ? -32.920 -0.817 39.398 1.00 93.06 280 LEU A N 1
ATOM 2344 C CA . LEU A 1 280 ? -33.065 -1.834 40.445 1.00 93.06 280 LEU A CA 1
ATOM 2345 C C . LEU A 1 280 ? -32.817 -1.248 41.842 1.00 93.06 280 LEU A C 1
ATOM 2347 O O . LEU A 1 280 ? -33.591 -1.506 42.759 1.00 93.06 280 LEU A O 1
ATOM 2351 N N . GLU A 1 281 ? -31.790 -0.415 42.009 1.00 89.62 281 GLU A N 1
ATOM 2352 C CA . GLU A 1 281 ? -31.517 0.291 43.267 1.00 89.62 281 GLU A CA 1
ATOM 2353 C C . GLU A 1 281 ? -32.663 1.238 43.645 1.00 89.62 281 GLU A C 1
ATOM 2355 O O . GLU A 1 281 ? -33.106 1.254 44.797 1.00 89.62 281 GLU A O 1
ATOM 2360 N N . SER A 1 282 ? -33.201 1.986 42.678 1.00 90.25 282 SER A N 1
ATOM 2361 C CA . SER A 1 282 ? -34.379 2.834 42.890 1.00 90.25 282 SER A CA 1
ATOM 2362 C C . SER A 1 282 ? -35.616 2.024 43.294 1.00 90.25 282 SER A C 1
ATOM 2364 O O . SER A 1 282 ? -36.403 2.479 44.120 1.00 90.25 282 SER A O 1
ATOM 2366 N N . GLU A 1 283 ? -35.815 0.838 42.723 1.00 87.88 283 GLU A N 1
ATOM 2367 C CA . GLU A 1 283 ? -36.945 -0.032 43.051 1.00 87.88 283 GLU A CA 1
ATOM 2368 C C . GLU A 1 283 ? -36.811 -0.622 44.464 1.00 87.88 283 GLU A C 1
ATOM 2370 O O . GLU A 1 283 ? -37.760 -0.571 45.249 1.00 87.88 283 GLU A O 1
ATOM 2375 N N . VAL A 1 284 ? -35.612 -1.082 44.835 1.00 85.19 284 VAL A N 1
ATOM 2376 C CA . VAL A 1 284 ? -35.310 -1.589 46.185 1.00 85.19 284 VAL A CA 1
ATOM 2377 C C . VAL A 1 284 ? -35.465 -0.491 47.236 1.00 85.19 284 VAL A C 1
ATOM 2379 O O . VAL A 1 284 ? -36.087 -0.702 48.278 1.00 85.19 284 VAL A O 1
ATOM 2382 N N . THR A 1 285 ? -34.922 0.700 46.982 1.00 82.00 285 THR A N 1
ATOM 2383 C CA . THR A 1 285 ? -35.063 1.844 47.899 1.00 82.00 285 THR A CA 1
ATOM 2384 C C . THR A 1 285 ? -36.521 2.267 48.048 1.00 82.00 285 THR A C 1
ATOM 2386 O O . THR A 1 285 ? -36.968 2.507 49.173 1.00 82.00 285 THR A O 1
ATOM 2389 N N . HIS A 1 286 ? -37.293 2.278 46.958 1.00 83.38 286 HIS A N 1
ATOM 2390 C CA . HIS A 1 286 ? -38.725 2.553 47.009 1.00 83.38 286 HIS A CA 1
ATOM 2391 C C . HIS A 1 286 ? -39.472 1.533 47.881 1.00 83.38 286 HIS A C 1
ATOM 2393 O O . HIS A 1 286 ? -40.187 1.933 48.803 1.00 83.38 286 HIS A O 1
ATOM 2399 N N . GLN A 1 287 ? -39.255 0.232 47.671 1.00 80.12 287 GLN A N 1
ATOM 2400 C CA . GLN A 1 287 ? -39.876 -0.827 48.478 1.00 80.12 287 GLN A CA 1
ATOM 2401 C C . GLN A 1 287 ? -39.494 -0.724 49.965 1.00 80.12 287 GLN A C 1
ATOM 2403 O O . GLN A 1 287 ? -40.367 -0.768 50.836 1.00 80.12 287 GLN A O 1
ATOM 2408 N N . ASN A 1 288 ? -38.213 -0.494 50.269 1.00 76.12 288 ASN A N 1
ATOM 2409 C CA . ASN A 1 288 ? -37.745 -0.288 51.643 1.00 76.12 288 ASN A CA 1
ATOM 2410 C C . ASN A 1 288 ? -38.407 0.933 52.304 1.00 76.12 288 ASN A C 1
ATOM 2412 O O . ASN A 1 288 ? -38.777 0.878 53.478 1.00 76.12 288 ASN A O 1
ATOM 2416 N N . SER A 1 289 ? -38.596 2.030 51.562 1.00 76.38 289 SER A N 1
ATOM 2417 C CA . SER A 1 289 ? -39.260 3.230 52.087 1.00 76.38 289 SER A CA 1
ATOM 2418 C C . SER A 1 289 ? -40.735 2.981 52.427 1.00 76.38 289 SER A C 1
ATOM 2420 O O . SER A 1 289 ? -41.200 3.411 53.485 1.00 76.38 289 SER A O 1
ATOM 2422 N N . GLN A 1 290 ? -41.454 2.219 51.591 1.00 78.56 290 GLN A N 1
ATOM 2423 C CA . GLN A 1 290 ? -42.845 1.836 51.851 1.00 78.56 290 GLN A CA 1
ATOM 2424 C C . GLN A 1 290 ? -42.963 0.976 53.115 1.00 78.56 290 GLN A C 1
ATOM 2426 O O . GLN A 1 290 ? -43.846 1.211 53.943 1.00 78.56 290 GLN A O 1
ATOM 2431 N N . LEU A 1 291 ? -42.041 0.028 53.313 1.00 75.75 291 LEU A N 1
ATOM 2432 C CA . LEU A 1 291 ? -41.994 -0.776 54.535 1.00 75.75 291 LEU A CA 1
ATOM 2433 C C . LEU A 1 291 ? -41.697 0.061 55.779 1.00 75.75 291 LEU A C 1
ATOM 2435 O O . LEU A 1 291 ? -42.344 -0.119 56.812 1.00 75.75 291 LEU A O 1
ATOM 2439 N N . ALA A 1 292 ? -40.734 0.980 55.700 1.00 73.38 292 ALA A N 1
ATOM 2440 C CA . ALA A 1 292 ? -40.394 1.852 56.820 1.00 73.38 292 ALA A CA 1
ATOM 2441 C C . ALA A 1 292 ? -41.581 2.746 57.219 1.00 73.38 292 ALA A C 1
ATOM 2443 O O . ALA A 1 292 ? -41.850 2.921 58.414 1.00 73.38 292 ALA A O 1
ATOM 2444 N N . ALA A 1 293 ? -42.322 3.267 56.235 1.00 75.31 293 ALA A N 1
ATOM 2445 C CA . ALA A 1 293 ? -43.556 4.015 56.464 1.00 75.31 293 ALA A CA 1
ATOM 2446 C C . ALA A 1 293 ? -44.631 3.141 57.131 1.00 75.31 293 ALA A C 1
ATOM 2448 O O . ALA A 1 293 ? -45.197 3.538 58.151 1.00 75.31 293 ALA A O 1
ATOM 2449 N N . PHE A 1 294 ? -44.854 1.921 56.630 1.00 76.88 294 PHE A N 1
ATOM 2450 C CA . PHE A 1 294 ? -45.797 0.969 57.225 1.00 76.88 294 PHE A CA 1
ATOM 2451 C C . PHE A 1 294 ? -45.447 0.627 58.683 1.00 76.88 294 PHE A C 1
ATOM 2453 O O . PHE A 1 294 ? -46.307 0.686 59.567 1.00 76.88 294 PHE A O 1
ATOM 2460 N N . ALA A 1 295 ? -44.175 0.325 58.957 1.00 70.62 295 ALA A N 1
ATOM 2461 C CA . ALA A 1 295 ? -43.697 0.031 60.304 1.00 70.62 295 ALA A CA 1
ATOM 2462 C C . ALA A 1 295 ? -43.904 1.227 61.243 1.00 70.62 295 ALA A C 1
ATOM 2464 O O . ALA A 1 295 ? -44.353 1.054 62.371 1.00 70.62 295 ALA A O 1
ATOM 2465 N N . THR A 1 296 ? -43.627 2.447 60.778 1.00 73.00 296 THR A N 1
ATOM 2466 C CA . THR A 1 296 ? -43.780 3.671 61.581 1.00 73.00 296 THR A CA 1
ATOM 2467 C C . THR A 1 296 ? -45.249 3.972 61.888 1.00 73.00 296 THR A C 1
ATOM 2469 O O . THR A 1 296 ? -45.579 4.248 63.040 1.00 73.00 296 THR A O 1
ATOM 2472 N N . ASN A 1 297 ? -46.146 3.821 60.910 1.00 77.12 297 ASN A N 1
ATOM 2473 C CA . ASN A 1 297 ? -47.592 3.948 61.128 1.00 77.12 297 ASN A CA 1
ATOM 2474 C C . ASN A 1 297 ? -48.106 2.906 62.136 1.00 77.12 297 ASN A C 1
ATOM 2476 O O . ASN A 1 297 ? -48.943 3.214 62.984 1.00 77.12 297 ASN A O 1
ATOM 2480 N N . SER A 1 298 ? -47.558 1.688 62.093 1.00 73.38 298 SER A N 1
ATOM 2481 C CA . SER A 1 298 ? -47.887 0.625 63.050 1.00 73.38 298 SER A CA 1
ATOM 2482 C C . SER A 1 298 ? -47.412 0.960 64.471 1.00 73.38 298 SER A C 1
ATOM 2484 O O . SER A 1 298 ? -48.174 0.770 65.420 1.00 73.38 298 SER A O 1
ATOM 2486 N N . VAL A 1 299 ? -46.202 1.527 64.629 1.00 72.19 299 VAL A N 1
ATOM 2487 C CA . VAL A 1 299 ? -45.697 2.023 65.931 1.00 72.19 299 VAL A CA 1
ATOM 2488 C C . VAL A 1 299 ? -46.652 3.072 66.496 1.00 72.19 299 VAL A C 1
ATOM 2490 O O . VAL A 1 299 ? -47.075 2.960 67.644 1.00 72.19 299 VAL A O 1
ATOM 2493 N N . GLN A 1 300 ? -47.018 4.075 65.690 1.00 74.12 300 GLN A N 1
ATOM 2494 C CA . GLN A 1 300 ? -47.879 5.177 66.127 1.00 74.12 300 GLN A CA 1
ATOM 2495 C C . GLN A 1 300 ? -49.274 4.696 66.544 1.00 74.12 300 GLN A C 1
ATOM 2497 O O . GLN A 1 300 ? -49.784 5.128 67.582 1.00 74.12 300 GLN A O 1
ATOM 2502 N N . LYS A 1 301 ? -49.876 3.770 65.779 1.00 76.81 301 LYS A N 1
ATOM 2503 C CA . LYS A 1 301 ? -51.159 3.142 66.138 1.00 76.81 301 LYS A CA 1
ATOM 2504 C C . LYS A 1 301 ? -51.047 2.425 67.489 1.00 76.81 301 LYS A C 1
ATOM 2506 O O . LYS A 1 301 ? -51.912 2.607 68.343 1.00 76.81 301 LYS A O 1
ATOM 2511 N N . MET A 1 302 ? -49.964 1.680 67.716 1.00 71.50 302 MET A N 1
ATOM 2512 C CA . MET A 1 302 ? -49.737 0.954 68.970 1.00 71.50 302 MET A CA 1
ATOM 2513 C C . MET A 1 302 ? -49.506 1.895 70.165 1.00 71.50 302 MET A C 1
ATOM 2515 O O . MET A 1 302 ? -50.076 1.686 71.233 1.00 71.50 302 MET A O 1
ATOM 2519 N N . GLU A 1 303 ? -48.738 2.977 69.994 1.00 74.88 303 GLU A N 1
ATOM 2520 C CA . GLU A 1 303 ? -48.565 4.014 71.027 1.00 74.88 303 GLU A CA 1
ATOM 2521 C C . GLU A 1 303 ? -49.887 4.681 71.413 1.00 74.88 303 GLU A C 1
ATOM 2523 O O . GLU A 1 303 ? -50.117 4.998 72.581 1.00 74.88 303 GLU A O 1
ATOM 2528 N N . PHE A 1 304 ? -50.761 4.922 70.438 1.00 77.56 304 PHE A N 1
ATOM 2529 C CA . PHE A 1 304 ? -52.084 5.481 70.689 1.00 77.56 304 PHE A CA 1
ATOM 2530 C C . PHE A 1 304 ? -52.980 4.509 71.467 1.00 77.56 304 PHE A C 1
ATOM 2532 O O . PHE A 1 304 ? -53.547 4.901 72.485 1.00 77.56 304 PHE A O 1
ATOM 2539 N N . LEU A 1 305 ? -53.040 3.238 71.054 1.00 77.62 305 LEU A N 1
ATOM 2540 C CA . LEU A 1 305 ? -53.807 2.204 71.759 1.00 77.62 305 LEU A CA 1
ATOM 2541 C C . LEU A 1 305 ? -53.308 1.995 73.195 1.00 77.62 305 LEU A C 1
ATOM 2543 O O . LEU A 1 305 ? -54.119 1.919 74.113 1.00 77.62 305 LEU A O 1
ATOM 2547 N N . ASN A 1 306 ? -51.989 1.983 73.410 1.00 73.94 306 ASN A N 1
ATOM 2548 C CA . ASN A 1 306 ? -51.406 1.847 74.746 1.00 73.94 306 ASN A CA 1
ATOM 2549 C C . ASN A 1 306 ? -51.681 3.063 75.641 1.00 73.94 306 ASN A C 1
ATOM 2551 O O . ASN A 1 306 ? -51.903 2.896 76.839 1.00 73.94 306 ASN A O 1
ATOM 2555 N N . ARG A 1 307 ? -51.697 4.282 75.083 1.00 79.06 307 ARG A N 1
ATOM 2556 C CA . ARG A 1 307 ? -52.100 5.485 75.832 1.00 79.06 307 ARG A CA 1
ATOM 2557 C C . ARG A 1 307 ? -53.569 5.431 76.234 1.00 79.06 307 ARG A C 1
ATOM 2559 O O . ARG A 1 307 ? -53.858 5.591 77.413 1.00 79.06 307 ARG A O 1
ATOM 2566 N N . LEU A 1 308 ? -54.461 5.119 75.290 1.00 78.44 308 LEU A N 1
ATOM 2567 C CA . LEU A 1 308 ? -55.890 4.945 75.571 1.00 78.44 308 LEU A CA 1
ATOM 2568 C C . LEU A 1 308 ? -56.131 3.865 76.625 1.00 78.44 308 LEU A C 1
ATOM 2570 O O . LEU A 1 308 ? -56.940 4.048 77.528 1.00 78.44 308 LEU A O 1
ATOM 2574 N N . LYS A 1 309 ? -55.409 2.746 76.527 1.00 75.25 309 LYS A N 1
ATOM 2575 C CA . LYS A 1 309 ? -55.472 1.679 77.521 1.00 75.25 309 LYS A CA 1
ATOM 2576 C C . LYS A 1 309 ? -55.073 2.186 78.902 1.00 75.25 309 LYS A C 1
ATOM 2578 O O . LYS A 1 309 ? -55.819 1.956 79.843 1.00 75.25 309 LYS A O 1
ATOM 2583 N N . LYS A 1 310 ? -53.945 2.889 79.017 1.00 77.44 310 LYS A N 1
ATOM 2584 C CA . LYS A 1 310 ? -53.462 3.412 80.298 1.00 77.44 310 LYS A CA 1
ATOM 2585 C C . LYS A 1 310 ? -54.446 4.406 80.921 1.00 77.44 310 LYS A C 1
ATOM 2587 O O . LYS A 1 310 ? -54.754 4.286 82.098 1.00 77.44 310 LYS A O 1
ATOM 2592 N N . GLU A 1 311 ? -54.993 5.324 80.124 1.00 77.00 311 GLU A N 1
ATOM 2593 C CA . GLU A 1 311 ? -56.026 6.264 80.586 1.00 77.00 311 GLU A CA 1
ATOM 2594 C C . GLU A 1 311 ? -57.283 5.529 81.082 1.00 77.00 311 GLU A C 1
ATOM 2596 O O . GLU A 1 311 ? -57.847 5.882 82.114 1.00 77.00 311 GLU A O 1
ATOM 2601 N N . LEU A 1 312 ? -57.706 4.465 80.391 1.00 75.19 312 LEU A N 1
ATOM 2602 C CA . LEU A 1 312 ? -58.848 3.647 80.812 1.00 75.19 312 LEU A CA 1
ATOM 2603 C C . LEU A 1 312 ? -58.542 2.778 82.041 1.00 75.19 312 LEU A C 1
ATOM 2605 O O . LEU A 1 312 ? -59.439 2.554 82.854 1.00 75.19 312 LEU A O 1
ATOM 2609 N N . GLU A 1 313 ? -57.309 2.289 82.189 1.00 73.19 313 GLU A N 1
ATOM 2610 C CA . GLU A 1 313 ? -56.849 1.555 83.372 1.00 73.19 313 GLU A CA 1
ATOM 2611 C C . GLU A 1 313 ? -56.833 2.461 84.606 1.00 73.19 313 GLU A C 1
ATOM 2613 O O . GLU A 1 313 ? -57.385 2.062 85.632 1.00 73.19 313 GLU A O 1
ATOM 2618 N N . ASP A 1 314 ? -56.317 3.687 84.486 1.00 74.94 314 ASP A N 1
ATOM 2619 C CA . ASP A 1 314 ? -56.314 4.688 85.560 1.00 74.94 314 ASP A CA 1
ATOM 2620 C C . ASP A 1 314 ? -57.757 5.014 86.015 1.00 74.94 314 ASP A C 1
ATOM 2622 O O . ASP A 1 314 ? -58.055 4.985 87.210 1.00 74.94 314 ASP A O 1
ATOM 2626 N N . ILE A 1 315 ? -58.702 5.181 85.076 1.00 74.25 315 ILE A N 1
ATOM 2627 C CA . ILE A 1 315 ? -60.137 5.375 85.386 1.00 74.25 315 ILE A CA 1
ATOM 2628 C C . ILE A 1 315 ? -60.762 4.115 86.019 1.00 74.25 315 ILE A C 1
ATOM 2630 O O . ILE A 1 315 ? -61.656 4.200 86.866 1.00 74.25 315 ILE A O 1
ATOM 2634 N N . SER A 1 316 ? -60.311 2.919 85.628 1.00 65.44 316 SER A N 1
ATOM 2635 C CA . SER A 1 316 ? -60.822 1.657 86.180 1.00 65.44 316 SER A CA 1
ATOM 2636 C C . SER A 1 316 ? -60.422 1.427 87.642 1.00 65.44 316 SER A C 1
ATOM 2638 O O . SER A 1 316 ? -61.148 0.738 88.363 1.00 65.44 316 SER A O 1
ATOM 2640 N N . VAL A 1 317 ? -59.305 2.017 88.087 1.00 66.56 317 VAL A N 1
ATOM 2641 C CA . VAL A 1 317 ? -58.861 1.989 89.491 1.00 66.56 317 VAL A CA 1
ATOM 2642 C C . VAL A 1 317 ? -59.780 2.848 90.362 1.00 66.56 317 VAL A C 1
ATOM 2644 O O . VAL A 1 317 ? -60.084 2.463 91.490 1.00 66.56 317 VAL A O 1
ATOM 2647 N N . GLU A 1 318 ? -60.282 3.964 89.828 1.00 66.69 318 GLU A N 1
ATOM 2648 C CA . GLU A 1 318 ? -61.237 4.841 90.518 1.00 66.69 318 GLU A CA 1
ATOM 2649 C C . GLU A 1 318 ? -62.667 4.267 90.547 1.00 66.69 318 GLU A C 1
ATOM 2651 O O . GLU A 1 318 ? -63.424 4.560 91.474 1.00 66.69 318 GLU A O 1
ATOM 2656 N N . VAL A 1 319 ? -63.045 3.413 89.579 1.00 67.31 319 VAL A N 1
ATOM 2657 C CA . VAL A 1 319 ? -64.393 2.807 89.487 1.00 67.31 319 VAL A CA 1
ATOM 2658 C C . VAL A 1 319 ? -64.331 1.278 89.239 1.00 67.31 319 VAL A C 1
ATOM 2660 O O . VAL A 1 319 ? -64.558 0.811 88.115 1.00 67.31 319 VAL A O 1
ATOM 2663 N N . PRO A 1 320 ? -64.092 0.454 90.283 1.00 60.41 320 PRO A N 1
ATOM 2664 C CA . PRO A 1 320 ? -63.734 -0.970 90.141 1.00 60.41 320 PRO A CA 1
ATOM 2665 C C . PRO A 1 320 ? -64.819 -1.896 89.555 1.00 60.41 320 PRO A C 1
ATOM 2667 O O . PRO A 1 320 ? -64.506 -2.955 88.990 1.00 60.41 320 PRO A O 1
ATOM 2670 N N . GLU A 1 321 ? -66.098 -1.530 89.684 1.00 61.62 321 GLU A N 1
ATOM 2671 C CA . GLU A 1 321 ? -67.250 -2.349 89.265 1.00 61.62 321 GLU A CA 1
ATOM 2672 C C . GLU A 1 321 ? -67.806 -1.996 87.874 1.00 61.62 321 GLU A C 1
ATOM 2674 O O . GLU A 1 321 ? -68.787 -2.592 87.426 1.00 61.62 321 GLU A O 1
ATOM 2679 N N . ASN A 1 322 ? -67.175 -1.084 87.123 1.00 70.19 322 ASN A N 1
ATOM 2680 C CA . ASN A 1 322 ? -67.691 -0.702 85.809 1.00 70.19 322 ASN A CA 1
ATOM 2681 C C . ASN A 1 322 ? -67.386 -1.764 84.727 1.00 70.19 322 ASN A C 1
ATOM 2683 O O . ASN A 1 322 ? -66.313 -1.815 84.118 1.00 70.19 322 ASN A O 1
ATOM 2687 N N . VAL A 1 323 ? -68.378 -2.620 84.464 1.00 68.88 323 VAL A N 1
ATOM 2688 C CA . VAL A 1 323 ? -68.332 -3.703 83.464 1.00 68.88 323 VAL A CA 1
ATOM 2689 C C . VAL A 1 323 ? -68.099 -3.177 82.039 1.00 68.88 323 VAL A C 1
ATOM 2691 O O . VAL A 1 323 ? -67.441 -3.849 81.241 1.00 68.88 323 VAL A O 1
ATOM 2694 N N . ALA A 1 324 ? -68.588 -1.977 81.704 1.00 70.75 324 ALA A N 1
ATOM 2695 C CA . ALA A 1 324 ? -68.403 -1.380 80.379 1.00 70.75 324 ALA A CA 1
ATOM 2696 C C . ALA A 1 324 ? -66.950 -0.929 80.149 1.00 70.75 324 ALA A C 1
ATOM 2698 O O . ALA A 1 324 ? -66.402 -1.175 79.075 1.00 70.75 324 ALA A O 1
ATOM 2699 N N . LEU A 1 325 ? -66.303 -0.371 81.179 1.00 68.44 325 LEU A N 1
ATOM 2700 C CA . LEU A 1 325 ? -64.874 -0.022 81.175 1.00 68.44 325 LEU A CA 1
ATOM 2701 C C . LEU A 1 325 ? -63.995 -1.267 81.007 1.00 68.44 325 LEU A C 1
ATOM 2703 O O . LEU A 1 325 ? -63.151 -1.309 80.113 1.00 68.44 325 LEU A O 1
ATOM 2707 N N . LYS A 1 326 ? -64.272 -2.341 81.761 1.00 69.19 326 LYS A N 1
ATOM 2708 C CA . LYS A 1 326 ? -63.575 -3.631 81.586 1.00 69.19 326 LYS A CA 1
ATOM 2709 C C . LYS A 1 326 ? -63.773 -4.221 80.185 1.00 69.19 326 LYS A C 1
ATOM 2711 O O . LYS A 1 326 ? -62.860 -4.838 79.643 1.00 69.19 326 LYS A O 1
ATOM 2716 N N . LYS A 1 327 ? -64.946 -4.026 79.568 1.00 73.31 327 LYS A N 1
ATOM 2717 C CA . LYS A 1 327 ? -65.232 -4.481 78.197 1.00 73.31 327 LYS A CA 1
ATOM 2718 C C . LYS A 1 327 ? -64.501 -3.647 77.138 1.00 73.31 327 LYS A C 1
ATOM 2720 O O . LYS A 1 327 ? -64.037 -4.221 76.158 1.00 73.31 327 LYS A O 1
ATOM 2725 N N . LEU A 1 328 ? -64.369 -2.335 77.337 1.00 72.06 328 LEU A N 1
ATOM 2726 C CA . LEU A 1 328 ? -63.593 -1.444 76.467 1.00 72.06 328 LEU A CA 1
ATOM 2727 C C . LEU A 1 328 ? -62.097 -1.754 76.531 1.00 72.06 328 LEU A C 1
ATOM 2729 O O . LEU A 1 328 ? -61.490 -1.937 75.480 1.00 72.06 328 LEU A O 1
ATOM 2733 N N . ILE A 1 329 ? -61.537 -1.926 77.733 1.00 71.75 329 ILE A N 1
ATOM 2734 C CA . ILE A 1 329 ? -60.147 -2.376 77.920 1.00 71.75 329 ILE A CA 1
ATOM 2735 C C . ILE A 1 329 ? -59.938 -3.728 77.226 1.00 71.75 329 ILE A C 1
ATOM 2737 O O . ILE A 1 329 ? -59.008 -3.876 76.445 1.00 71.75 329 ILE A O 1
ATOM 2741 N N . LYS A 1 330 ? -60.870 -4.679 77.387 1.00 71.31 330 LYS A N 1
ATOM 2742 C CA . LYS A 1 330 ? -60.807 -5.985 76.710 1.00 71.31 330 LYS A CA 1
ATOM 2743 C C . LYS A 1 330 ? -60.931 -5.897 75.182 1.00 71.31 330 LYS A C 1
ATOM 2745 O O . LYS A 1 330 ? -60.379 -6.737 74.478 1.00 71.31 330 LYS A O 1
ATOM 2750 N N . ASN A 1 331 ? -61.673 -4.927 74.650 1.00 70.75 331 ASN A N 1
ATOM 2751 C CA . ASN A 1 331 ? -61.769 -4.701 73.206 1.00 70.75 331 ASN A CA 1
ATOM 2752 C C . ASN A 1 331 ? -60.503 -4.035 72.653 1.00 70.75 331 ASN A C 1
ATOM 2754 O O . ASN A 1 331 ? -60.080 -4.388 71.558 1.00 70.75 331 ASN A O 1
ATOM 2758 N N . ILE A 1 332 ? -59.880 -3.128 73.411 1.00 71.38 332 ILE A N 1
ATOM 2759 C CA . ILE A 1 332 ? -58.564 -2.571 73.079 1.00 71.38 332 ILE A CA 1
ATOM 2760 C C . ILE A 1 332 ? -57.504 -3.668 73.143 1.00 71.38 332 ILE A C 1
ATOM 2762 O O . ILE A 1 332 ? -56.708 -3.755 72.220 1.00 71.38 332 ILE A O 1
ATOM 2766 N N . ASP A 1 333 ? -57.554 -4.560 74.136 1.00 66.81 333 ASP A N 1
ATOM 2767 C CA . ASP A 1 333 ? -56.672 -5.730 74.206 1.00 66.81 333 ASP A CA 1
ATOM 2768 C C . ASP A 1 333 ? -56.831 -6.629 72.970 1.00 66.81 333 ASP A C 1
ATOM 2770 O O . ASP A 1 333 ? -55.834 -7.081 72.417 1.00 66.81 333 ASP A O 1
ATOM 2774 N N . LYS A 1 334 ? -58.067 -6.818 72.484 1.00 66.31 334 LYS A N 1
ATOM 2775 C CA . LYS A 1 334 ? -58.366 -7.571 71.252 1.00 66.31 334 LYS A CA 1
ATOM 2776 C C . LYS A 1 334 ? -57.939 -6.872 69.954 1.00 66.31 334 LYS A C 1
ATOM 2778 O O . LYS A 1 334 ? -57.578 -7.547 69.002 1.00 66.31 334 LYS A O 1
ATOM 2783 N N . GLU A 1 335 ? -58.012 -5.546 69.873 1.00 66.56 335 GLU A N 1
ATOM 2784 C CA . GLU A 1 335 ? -57.562 -4.788 68.688 1.00 66.56 335 GLU A CA 1
ATOM 2785 C C . GLU A 1 335 ? -56.037 -4.581 68.700 1.00 66.56 335 GLU A C 1
ATOM 2787 O O . GLU A 1 335 ? -55.397 -4.511 67.652 1.00 66.56 335 GLU A O 1
ATOM 2792 N N . SER A 1 336 ? -55.443 -4.540 69.895 1.00 59.91 336 SER A N 1
ATOM 2793 C CA . SER A 1 336 ? -54.000 -4.652 70.123 1.00 59.91 336 SER A CA 1
ATOM 2794 C C . SER A 1 336 ? -53.489 -6.086 69.979 1.00 59.91 336 SER A C 1
ATOM 2796 O O . SER A 1 336 ? -52.285 -6.312 70.112 1.00 59.91 336 SER A O 1
ATOM 2798 N N . ASP A 1 337 ? -54.396 -7.046 69.746 1.00 60.75 337 ASP A N 1
ATOM 2799 C CA . ASP A 1 337 ? -54.051 -8.456 69.706 1.00 60.75 337 ASP A CA 1
ATOM 2800 C C . ASP A 1 337 ? -53.086 -8.710 68.554 1.00 60.75 337 ASP A C 1
ATOM 2802 O O . ASP A 1 337 ? -53.262 -8.322 67.390 1.00 60.75 337 ASP A O 1
ATOM 2806 N N . PHE A 1 338 ? -51.983 -9.295 68.973 1.00 56.44 338 PHE A N 1
ATOM 2807 C CA . PHE A 1 338 ? -50.676 -9.196 68.357 1.00 56.44 338 PHE A CA 1
ATOM 2808 C C . PHE A 1 338 ? -50.553 -10.098 67.121 1.00 56.44 338 PHE A C 1
ATOM 2810 O O . PHE A 1 338 ? -49.775 -9.817 66.206 1.00 56.44 338 PHE A O 1
ATOM 2817 N N . ASP A 1 339 ? -51.375 -11.146 67.067 1.00 58.28 339 ASP A N 1
ATOM 2818 C CA . ASP A 1 339 ? -51.258 -12.229 66.096 1.00 58.28 339 ASP A CA 1
ATOM 2819 C C . ASP A 1 339 ? -51.820 -11.862 64.706 1.00 58.28 339 ASP A C 1
ATOM 2821 O O . ASP A 1 339 ? -51.214 -12.213 63.694 1.00 58.28 339 ASP A O 1
ATOM 2825 N N . ASN A 1 340 ? -52.894 -11.064 64.615 1.00 58.66 340 ASN A N 1
ATOM 2826 C CA . ASN A 1 340 ? -53.505 -10.704 63.320 1.00 58.66 340 ASN A CA 1
ATOM 2827 C C . ASN A 1 340 ? -52.680 -9.686 62.504 1.00 58.66 340 ASN A C 1
ATOM 2829 O O . ASN A 1 340 ? -52.681 -9.717 61.273 1.00 58.66 340 ASN A O 1
ATOM 2833 N N . HIS A 1 341 ? -51.963 -8.776 63.169 1.00 63.69 341 HIS A N 1
ATOM 2834 C CA . HIS A 1 341 ? -51.116 -7.783 62.495 1.00 63.69 341 HIS A CA 1
ATOM 2835 C C . HIS A 1 341 ? -49.750 -8.368 62.091 1.00 63.69 341 HIS A C 1
ATOM 2837 O O . HIS A 1 341 ? -49.132 -7.898 61.129 1.00 63.69 341 HIS A O 1
ATOM 2843 N N . TRP A 1 342 ? -49.282 -9.406 62.794 1.00 71.19 342 TRP A N 1
ATOM 2844 C CA . TRP A 1 342 ? -48.003 -10.053 62.509 1.00 71.19 342 TRP A CA 1
ATOM 2845 C C . TRP A 1 342 ? -48.008 -10.822 61.189 1.00 71.19 342 TRP A C 1
ATOM 2847 O O . TRP A 1 342 ? -47.053 -10.685 60.434 1.00 71.19 342 TRP A O 1
ATOM 2857 N N . GLU A 1 343 ? -49.063 -11.570 60.855 1.00 71.44 343 GLU A N 1
ATOM 2858 C CA . GLU A 1 343 ? -49.098 -12.339 59.599 1.00 71.44 343 GLU A CA 1
ATOM 2859 C C . GLU A 1 343 ? -49.019 -11.438 58.358 1.00 71.44 343 GLU A C 1
ATOM 2861 O O . GLU A 1 343 ? -48.263 -11.715 57.423 1.00 71.44 343 GLU A O 1
ATOM 2866 N N . GLN A 1 344 ? -49.740 -10.311 58.366 1.00 70.75 344 GLN A N 1
ATOM 2867 C CA . GLN A 1 344 ? -49.696 -9.333 57.274 1.00 70.75 344 GLN A CA 1
ATOM 2868 C C . GLN A 1 344 ? -48.341 -8.628 57.191 1.00 70.75 344 GLN A C 1
ATOM 2870 O O . GLN A 1 344 ? -47.799 -8.452 56.097 1.00 70.75 344 GLN A O 1
ATOM 2875 N N . PHE A 1 345 ? -47.767 -8.248 58.337 1.00 76.19 345 PHE A N 1
ATOM 2876 C CA . PHE A 1 345 ? -46.422 -7.685 58.379 1.00 76.19 345 PHE A CA 1
ATOM 2877 C C . PHE A 1 345 ? -45.390 -8.699 57.876 1.00 76.19 345 PHE A C 1
ATOM 2879 O O . PHE A 1 345 ? -44.569 -8.343 57.041 1.00 76.19 345 PHE A O 1
ATOM 2886 N N . GLN A 1 346 ? -45.443 -9.953 58.332 1.00 77.81 346 GLN A N 1
ATOM 2887 C CA . GLN A 1 346 ? -44.507 -11.008 57.951 1.00 77.81 346 GLN A CA 1
ATOM 2888 C C . GLN A 1 346 ? -44.551 -11.248 56.440 1.00 77.81 346 GLN A C 1
ATOM 2890 O O . GLN A 1 346 ? -43.503 -11.275 55.799 1.00 77.81 346 GLN A O 1
ATOM 2895 N N . LEU A 1 347 ? -45.748 -11.346 55.858 1.00 76.31 347 LEU A N 1
ATOM 2896 C CA . LEU A 1 347 ? -45.925 -11.550 54.421 1.00 76.31 347 LEU A CA 1
ATOM 2897 C C . LEU A 1 347 ? -45.397 -10.368 53.592 1.00 76.31 347 LEU A C 1
ATOM 2899 O O . LEU A 1 347 ? -44.744 -10.578 52.569 1.00 76.31 347 LEU A O 1
ATOM 2903 N N . ASN A 1 348 ? -45.641 -9.131 54.029 1.00 76.50 348 ASN A N 1
ATOM 2904 C CA . ASN A 1 348 ? -45.139 -7.937 53.341 1.00 76.50 348 ASN A CA 1
ATOM 2905 C C . ASN A 1 348 ? -43.624 -7.755 53.522 1.00 76.50 348 ASN A C 1
ATOM 2907 O O . ASN A 1 348 ? -42.929 -7.365 52.584 1.00 76.50 348 ASN A O 1
ATOM 2911 N N . PHE A 1 349 ? -43.106 -8.079 54.704 1.00 81.19 349 PHE A N 1
ATOM 2912 C CA . PHE A 1 349 ? -41.688 -8.011 55.030 1.00 81.19 349 PHE A CA 1
ATOM 2913 C C . PHE A 1 349 ? -40.884 -9.045 54.235 1.00 81.19 349 PHE A C 1
ATOM 2915 O O . PHE A 1 349 ? -39.873 -8.695 53.628 1.00 81.19 349 PHE A O 1
ATOM 2922 N N . ASP A 1 350 ? -41.339 -10.299 54.181 1.00 80.81 350 ASP A N 1
ATOM 2923 C CA . ASP A 1 350 ? -40.656 -11.355 53.429 1.00 80.81 350 ASP A CA 1
ATOM 2924 C C . ASP A 1 350 ? -40.667 -11.089 51.924 1.00 80.81 350 ASP A C 1
ATOM 2926 O O . ASP A 1 350 ? -39.643 -11.284 51.269 1.00 80.81 350 ASP A O 1
ATOM 2930 N N . LYS A 1 351 ? -41.763 -10.548 51.378 1.00 76.81 351 LYS A N 1
ATOM 2931 C CA . LYS A 1 351 ? -41.809 -10.133 49.967 1.00 76.81 351 LYS A CA 1
ATOM 2932 C C . LYS A 1 351 ? -40.750 -9.085 49.614 1.00 76.81 351 LYS A C 1
ATOM 2934 O O . LYS A 1 351 ? -40.185 -9.156 48.530 1.00 76.81 351 LYS A O 1
ATOM 2939 N N . ALA A 1 352 ? -40.475 -8.136 50.505 1.00 72.50 352 ALA A N 1
ATOM 2940 C CA . ALA A 1 352 ? -39.538 -7.041 50.244 1.00 72.50 352 ALA A CA 1
ATOM 2941 C C . ALA A 1 352 ? -38.093 -7.330 50.700 1.00 72.50 352 ALA A C 1
ATOM 2943 O O . ALA A 1 352 ? -37.152 -6.710 50.212 1.00 72.50 352 ALA A O 1
ATOM 2944 N N . HIS A 1 353 ? -37.886 -8.300 51.594 1.00 78.19 353 HIS A N 1
ATOM 2945 C CA . HIS A 1 353 ? -36.564 -8.704 52.081 1.00 78.19 353 HIS A CA 1
ATOM 2946 C C . HIS A 1 353 ? -36.177 -10.128 51.653 1.00 78.19 353 HIS A C 1
ATOM 2948 O O . HIS A 1 353 ? -35.545 -10.856 52.420 1.00 78.19 353 HIS A O 1
ATOM 2954 N N . ASN A 1 354 ? -36.522 -10.535 50.426 1.00 79.81 354 ASN A N 1
ATOM 2955 C CA . ASN A 1 354 ? -36.119 -11.820 49.834 1.00 79.81 354 ASN A CA 1
ATOM 2956 C C . ASN A 1 354 ? -36.377 -13.028 50.758 1.00 79.81 354 ASN A C 1
ATOM 2958 O O . ASN A 1 354 ? -35.490 -13.852 50.972 1.00 79.81 354 ASN A O 1
ATOM 2962 N N . ASN A 1 355 ? -37.564 -13.124 51.358 1.00 82.06 355 ASN A N 1
ATOM 2963 C CA . ASN A 1 355 ? -37.938 -14.182 52.304 1.00 82.06 355 ASN A CA 1
ATOM 2964 C C . ASN A 1 355 ? -36.985 -14.296 53.511 1.00 82.06 355 ASN A C 1
ATOM 2966 O O . ASN A 1 355 ? -36.636 -15.393 53.953 1.00 82.06 355 ASN A O 1
ATOM 2970 N N . PHE A 1 356 ? -36.491 -13.165 54.020 1.00 84.50 356 PHE A N 1
ATOM 2971 C CA . PHE A 1 356 ? -35.560 -13.121 55.147 1.00 84.50 356 PHE A CA 1
ATOM 2972 C C . PHE A 1 356 ? -36.060 -13.874 56.386 1.00 84.50 356 PHE A C 1
ATOM 2974 O O . PHE A 1 356 ? -35.291 -14.642 56.957 1.00 84.50 356 PHE A O 1
ATOM 2981 N N . LEU A 1 357 ? -37.309 -13.683 56.815 1.00 84.19 357 LEU A N 1
ATOM 2982 C CA . LEU A 1 357 ? -37.857 -14.330 58.010 1.00 84.19 357 LEU A CA 1
ATOM 2983 C C . LEU A 1 357 ? -38.065 -15.825 57.787 1.00 84.19 357 LEU A C 1
ATOM 2985 O O . LEU A 1 357 ? -37.790 -16.603 58.701 1.00 84.19 357 LEU A O 1
ATOM 2989 N N . ALA A 1 358 ? -38.473 -16.237 56.584 1.00 83.00 358 ALA A N 1
ATOM 2990 C CA . ALA A 1 358 ? -38.535 -17.652 56.221 1.00 83.00 358 ALA A CA 1
ATOM 2991 C C . ALA A 1 358 ? -37.148 -18.317 56.310 1.00 83.00 358 ALA A C 1
ATOM 2993 O O . ALA A 1 358 ? -36.993 -19.314 57.013 1.00 83.00 358 ALA A O 1
ATOM 2994 N N . ARG A 1 359 ? -36.115 -17.708 55.710 1.00 83.88 359 ARG A N 1
ATOM 2995 C CA . ARG A 1 359 ? -34.727 -18.212 55.762 1.00 83.88 359 ARG A CA 1
ATOM 2996 C C . ARG A 1 359 ? -34.139 -18.189 57.170 1.00 83.88 359 ARG A C 1
ATOM 2998 O O . ARG A 1 359 ? -33.406 -19.098 57.562 1.00 83.88 359 ARG A O 1
ATOM 3005 N N . LEU A 1 360 ? -34.471 -17.165 57.953 1.00 85.19 360 LEU A N 1
ATOM 3006 C CA . LEU A 1 360 ? -34.064 -17.059 59.351 1.00 85.19 360 LEU A CA 1
ATOM 3007 C C . LEU A 1 360 ? -34.697 -18.177 60.191 1.00 85.19 360 LEU A C 1
ATOM 3009 O O . LEU A 1 360 ? -34.027 -18.749 61.046 1.00 85.19 360 LEU A O 1
ATOM 3013 N N . LYS A 1 361 ? -35.961 -18.523 59.922 1.00 84.50 361 LYS A N 1
ATOM 3014 C CA . LYS A 1 361 ? -36.670 -19.630 60.578 1.00 84.50 361 LYS A CA 1
ATOM 3015 C C . LYS A 1 361 ? -36.139 -21.002 60.149 1.00 84.50 361 LYS A C 1
ATOM 3017 O O . LYS A 1 361 ? -36.079 -21.897 60.985 1.00 84.50 361 LYS A O 1
ATOM 3022 N N . GLU A 1 362 ? -35.722 -21.164 58.894 1.00 84.12 362 GLU A N 1
ATOM 3023 C CA . GLU A 1 362 ? -35.037 -22.379 58.421 1.00 84.12 362 GLU A CA 1
ATOM 3024 C C . GLU A 1 362 ? -33.661 -22.553 59.075 1.00 84.12 362 GLU A C 1
ATOM 3026 O O . GLU A 1 362 ? -33.335 -23.637 59.554 1.00 84.12 362 GLU A O 1
ATOM 3031 N N . SER A 1 363 ? -32.874 -21.475 59.145 1.00 82.88 363 SER A N 1
ATOM 3032 C CA . SER A 1 363 ? -31.525 -21.493 59.731 1.00 82.88 363 SER A CA 1
ATOM 3033 C C . SER A 1 363 ? -31.555 -21.654 61.254 1.00 82.88 363 SER A C 1
ATOM 3035 O O . SER A 1 363 ? -30.654 -22.252 61.840 1.00 82.88 363 SER A O 1
ATOM 3037 N N . PHE A 1 364 ? -32.606 -21.144 61.901 1.00 86.12 364 PHE A N 1
ATOM 3038 C CA . PHE A 1 364 ? -32.800 -21.213 63.347 1.00 86.12 364 PHE A CA 1
ATOM 3039 C C . PHE A 1 364 ? -34.238 -21.656 63.688 1.00 86.12 364 PHE A C 1
ATOM 3041 O O . PHE A 1 364 ? -35.083 -20.832 64.054 1.00 86.12 364 PHE A O 1
ATOM 3048 N N . PRO A 1 365 ? -34.531 -22.972 63.651 1.00 83.56 365 PRO A N 1
ATOM 3049 C CA . PRO A 1 365 ? -35.881 -23.503 63.886 1.00 83.56 365 PRO A CA 1
ATOM 3050 C C . PRO A 1 365 ? -36.437 -23.257 65.300 1.00 83.56 365 PRO A C 1
ATOM 3052 O O . PRO A 1 365 ? -37.632 -23.406 65.540 1.00 83.56 365 PRO A O 1
ATOM 3055 N N . SER A 1 366 ? -35.581 -22.880 66.256 1.00 83.06 366 SER A N 1
ATOM 3056 C CA . SER A 1 366 ? -35.933 -22.616 67.662 1.00 83.06 366 SER A CA 1
ATOM 3057 C C . SER A 1 366 ? -36.528 -21.217 67.914 1.00 83.06 366 SER A C 1
ATOM 3059 O O . SER A 1 366 ? -36.877 -20.873 69.057 1.00 83.06 366 SER A O 1
ATOM 3061 N N . LEU A 1 367 ? -36.630 -20.389 66.868 1.00 83.69 367 LEU A N 1
ATOM 3062 C CA . LEU A 1 367 ? -37.188 -19.041 66.940 1.00 83.69 367 LEU A CA 1
ATOM 3063 C C . LEU A 1 367 ? -38.717 -19.068 66.989 1.00 83.69 367 LEU A C 1
ATOM 3065 O O . LEU A 1 367 ? -39.387 -19.673 66.151 1.00 83.69 367 LEU A O 1
ATOM 3069 N N . LYS A 1 368 ? -39.280 -18.360 67.970 1.00 82.75 368 LYS A N 1
ATOM 3070 C CA . LYS A 1 368 ? -40.732 -18.165 68.094 1.00 82.75 368 LYS A CA 1
ATOM 3071 C C . LYS A 1 368 ? -41.197 -16.964 67.245 1.00 82.75 368 LYS A C 1
ATOM 3073 O O . LYS A 1 368 ? -40.376 -16.112 66.915 1.00 82.75 368 LYS A O 1
ATOM 3078 N N . PRO A 1 369 ? -42.502 -16.814 66.948 1.00 76.81 369 PRO A N 1
ATOM 3079 C CA . PRO A 1 369 ? -43.021 -15.661 66.195 1.00 76.81 369 PRO A CA 1
ATOM 3080 C C . PRO A 1 369 ? -42.585 -14.296 66.762 1.00 76.81 369 PRO A C 1
ATOM 3082 O O . PRO A 1 369 ? -42.079 -13.446 66.037 1.00 76.81 369 PRO A O 1
ATOM 3085 N N . GLY A 1 370 ? -42.641 -14.127 68.089 1.00 75.56 370 GLY A N 1
ATOM 3086 C CA . GLY A 1 370 ? -42.175 -12.904 68.754 1.00 75.56 370 GLY A CA 1
ATOM 3087 C C . GLY A 1 370 ? -40.655 -12.674 68.712 1.00 75.56 370 GLY A C 1
ATOM 3088 O O . GLY A 1 370 ? -40.212 -11.549 68.934 1.00 75.56 370 GLY A O 1
ATOM 3089 N N . ASP A 1 371 ? -39.862 -13.712 68.432 1.00 82.94 371 ASP A N 1
ATOM 3090 C CA . ASP A 1 371 ? -38.417 -13.607 68.206 1.00 82.94 371 ASP A CA 1
ATOM 3091 C C . ASP A 1 371 ? -38.140 -13.116 66.770 1.00 82.94 371 ASP A C 1
ATOM 3093 O O . ASP A 1 371 ? -37.342 -12.200 66.567 1.00 82.94 371 ASP A O 1
ATOM 3097 N N . LEU A 1 372 ? -38.868 -13.659 65.784 1.00 83.12 372 LEU A N 1
ATOM 3098 C CA . LEU A 1 372 ? -38.807 -13.244 64.376 1.00 83.12 372 LEU A CA 1
ATOM 3099 C C . LEU A 1 372 ? -39.225 -11.777 64.194 1.00 83.12 372 LEU A C 1
ATOM 3101 O O . LEU A 1 372 ? -38.578 -11.048 63.444 1.00 83.12 372 LEU A O 1
ATOM 3105 N N . MET A 1 373 ? -40.237 -11.312 64.933 1.00 79.00 373 MET A N 1
ATOM 3106 C CA . MET A 1 373 ? -40.635 -9.897 64.958 1.00 79.00 373 MET A CA 1
ATOM 3107 C C . MET A 1 373 ? -39.528 -8.977 65.440 1.00 79.00 373 MET A C 1
ATOM 3109 O O . MET A 1 373 ? -39.265 -7.937 64.839 1.00 79.00 373 MET A O 1
ATOM 3113 N N . LEU A 1 374 ? -38.869 -9.356 66.535 1.00 84.19 374 LEU A N 1
ATOM 3114 C CA . LEU A 1 374 ? -37.777 -8.571 67.091 1.00 84.19 374 LEU A CA 1
ATOM 3115 C C . LEU A 1 374 ? -36.632 -8.450 66.077 1.00 84.19 374 LEU A C 1
ATOM 3117 O O . LEU A 1 374 ? -36.054 -7.372 65.931 1.00 84.19 374 LEU A O 1
ATOM 3121 N N . CYS A 1 375 ? -36.334 -9.534 65.355 1.00 85.56 375 CYS A N 1
ATOM 3122 C CA . CYS A 1 375 ? -35.356 -9.548 64.270 1.00 85.56 375 CYS A CA 1
ATOM 3123 C C . CYS A 1 375 ? -35.790 -8.675 63.086 1.00 85.56 375 CYS A C 1
ATOM 3125 O O . CYS A 1 375 ? -34.973 -7.900 62.592 1.00 85.56 375 CYS A O 1
ATOM 3127 N N . ALA A 1 376 ? -37.059 -8.737 62.676 1.00 83.62 376 ALA A N 1
ATOM 3128 C CA . ALA A 1 376 ? -37.599 -7.918 61.594 1.00 83.62 376 ALA A CA 1
ATOM 3129 C C . ALA A 1 376 ? -37.509 -6.417 61.914 1.00 83.62 376 ALA A C 1
ATOM 3131 O O . ALA A 1 376 ? -36.929 -5.651 61.148 1.00 83.62 376 ALA A O 1
ATOM 3132 N N . TYR A 1 377 ? -37.994 -5.993 63.085 1.00 81.81 377 TYR A N 1
ATOM 3133 C CA . TYR A 1 377 ? -37.935 -4.586 63.492 1.00 81.81 377 TYR A CA 1
ATOM 3134 C C . TYR A 1 377 ? -36.512 -4.107 63.773 1.00 81.81 377 TYR A C 1
ATOM 3136 O O . TYR A 1 377 ? -36.182 -2.961 63.473 1.00 81.81 377 TYR A O 1
ATOM 3144 N N . THR A 1 378 ? -35.646 -4.985 64.288 1.00 83.75 378 THR A N 1
ATOM 3145 C CA . THR A 1 378 ? -34.216 -4.679 64.400 1.00 83.75 378 THR A CA 1
ATOM 3146 C C . THR A 1 378 ? -33.615 -4.447 63.016 1.00 83.75 378 THR A C 1
ATOM 3148 O O . THR A 1 378 ? -32.936 -3.445 62.834 1.00 83.75 378 THR A O 1
ATOM 3151 N N . LYS A 1 379 ? -33.914 -5.296 62.024 1.00 82.00 379 LYS A N 1
ATOM 3152 C CA . LYS A 1 379 ? -33.421 -5.140 60.647 1.00 82.00 379 LYS A CA 1
ATOM 3153 C C . LYS A 1 379 ? -33.967 -3.884 59.950 1.00 82.00 379 LYS A C 1
ATOM 3155 O O . LYS A 1 379 ? -33.257 -3.295 59.146 1.00 82.00 379 LYS A O 1
ATOM 3160 N N . LEU A 1 380 ? -35.157 -3.412 60.330 1.00 80.69 380 LEU A N 1
ATOM 3161 C CA . LEU A 1 380 ? -35.708 -2.107 59.924 1.00 80.69 380 LEU A CA 1
ATOM 3162 C C . LEU A 1 380 ? -35.078 -0.905 60.659 1.00 80.69 380 LEU A C 1
ATOM 3164 O O . LEU A 1 380 ? -35.538 0.222 60.486 1.00 80.69 380 LEU A O 1
ATOM 3168 N N . GLY A 1 381 ? -34.066 -1.124 61.503 1.00 79.06 381 GLY A N 1
ATOM 3169 C CA . GLY A 1 381 ? -33.355 -0.063 62.220 1.00 79.06 381 GLY A CA 1
ATOM 3170 C C . GLY A 1 381 ? -34.133 0.547 63.389 1.00 79.06 381 GLY A C 1
ATOM 3171 O O . GLY A 1 381 ? -33.774 1.626 63.856 1.00 79.06 381 GLY A O 1
ATOM 3172 N N . LYS A 1 382 ? -35.195 -0.110 63.875 1.00 82.19 382 LYS A N 1
ATOM 3173 C CA . LYS A 1 382 ? -35.984 0.398 65.006 1.00 82.19 382 LYS A CA 1
ATOM 3174 C C . LYS A 1 382 ? -35.201 0.323 66.319 1.00 82.19 382 LYS A C 1
ATOM 3176 O O . LYS A 1 382 ? -34.485 -0.645 66.596 1.00 82.19 382 LYS A O 1
ATOM 3181 N N . SER A 1 383 ? -35.358 1.355 67.144 1.00 84.31 383 SER A N 1
ATOM 3182 C CA . SER A 1 383 ? -34.736 1.458 68.467 1.00 84.31 383 SER A CA 1
ATOM 3183 C C . SER A 1 383 ? -35.375 0.496 69.475 1.00 84.31 383 SER A C 1
ATOM 3185 O O . SER A 1 383 ? -36.522 0.079 69.320 1.00 84.31 383 SER A O 1
ATOM 3187 N N . ASN A 1 384 ? -34.671 0.181 70.570 1.00 83.88 384 ASN A N 1
ATOM 3188 C CA . ASN A 1 384 ? -35.225 -0.669 71.636 1.00 83.88 384 ASN A CA 1
ATOM 3189 C C . ASN A 1 384 ? -36.538 -0.107 72.213 1.00 83.88 384 ASN A C 1
ATOM 3191 O O . ASN A 1 384 ? -37.398 -0.874 72.640 1.00 83.88 384 ASN A O 1
ATOM 3195 N N . LYS A 1 385 ? -36.700 1.223 72.201 1.00 78.75 385 LYS A N 1
ATOM 3196 C CA . LYS A 1 385 ? -37.919 1.903 72.644 1.00 78.75 385 LYS A CA 1
ATOM 3197 C C . LYS A 1 385 ? -39.085 1.635 71.691 1.00 78.75 385 LYS A C 1
ATOM 3199 O O . LYS A 1 385 ? -40.123 1.164 72.138 1.00 78.75 385 LYS A O 1
ATOM 3204 N N . GLU A 1 386 ? -38.893 1.863 70.392 1.00 75.25 386 GLU A N 1
ATOM 3205 C CA . GLU A 1 386 ? -39.924 1.616 69.370 1.00 75.25 386 GLU A CA 1
ATOM 3206 C C . GLU A 1 386 ? -40.303 0.132 69.279 1.00 75.25 386 GLU A C 1
ATOM 3208 O O . GLU A 1 386 ? -41.482 -0.205 69.186 1.00 75.25 386 GLU A O 1
ATOM 3213 N N . ILE A 1 387 ? -39.311 -0.764 69.352 1.00 80.94 387 ILE A N 1
ATOM 3214 C CA . ILE A 1 387 ? -39.529 -2.216 69.374 1.00 80.94 387 ILE A CA 1
ATOM 3215 C C . ILE A 1 387 ? -40.347 -2.619 70.607 1.00 80.94 387 ILE A C 1
ATOM 3217 O O . ILE A 1 387 ? -41.235 -3.463 70.499 1.00 80.94 387 ILE A O 1
ATOM 3221 N N . GLY A 1 388 ? -40.070 -2.020 71.769 1.00 78.00 388 GLY A N 1
ATOM 3222 C CA . GLY A 1 388 ? -40.824 -2.263 72.999 1.00 78.00 388 GLY A CA 1
ATOM 3223 C C . GLY A 1 388 ? -42.291 -1.889 72.847 1.00 78.00 388 GLY A C 1
ATOM 3224 O O . GLY A 1 388 ? -43.163 -2.689 73.185 1.00 78.00 388 GLY A O 1
ATOM 3225 N N . THR A 1 389 ? -42.566 -0.733 72.237 1.00 75.88 389 THR A N 1
ATOM 3226 C CA . THR A 1 389 ? -43.941 -0.321 71.956 1.00 75.88 389 THR A CA 1
ATOM 3227 C C . THR A 1 389 ? -44.641 -1.278 70.992 1.00 75.88 389 THR A C 1
ATOM 3229 O O . THR A 1 389 ? -45.738 -1.738 71.293 1.00 75.88 389 THR A O 1
ATOM 3232 N N . LEU A 1 390 ? -44.006 -1.626 69.867 1.00 72.25 390 LEU A N 1
ATOM 3233 C CA . LEU A 1 390 ? -44.578 -2.528 68.856 1.00 72.25 390 LEU A CA 1
ATOM 3234 C C . LEU A 1 390 ? -44.886 -3.924 69.397 1.00 72.25 390 LEU A C 1
ATOM 3236 O O . LEU A 1 390 ? -45.848 -4.558 68.976 1.00 72.25 390 LEU A O 1
ATOM 3240 N N . LEU A 1 391 ? -44.044 -4.410 70.306 1.00 74.31 391 LEU A N 1
ATOM 3241 C CA . LEU A 1 391 ? -44.165 -5.735 70.902 1.00 74.31 391 LEU A CA 1
ATOM 3242 C C . LEU A 1 391 ? -44.972 -5.750 72.202 1.00 74.31 391 LEU A C 1
ATOM 3244 O O . LEU A 1 391 ? -45.094 -6.812 72.809 1.00 74.31 391 LEU A O 1
ATOM 3248 N N . ASN A 1 392 ? -45.476 -4.592 72.636 1.00 72.12 392 ASN A N 1
ATOM 3249 C CA . ASN A 1 392 ? -46.146 -4.398 73.917 1.00 72.12 392 ASN A CA 1
ATOM 3250 C C . ASN A 1 392 ? -45.343 -4.969 75.110 1.00 72.12 392 ASN A C 1
ATOM 3252 O O . ASN A 1 392 ? -45.856 -5.698 75.959 1.00 72.12 392 ASN A O 1
ATOM 3256 N N . ILE A 1 393 ? -44.038 -4.677 75.149 1.00 79.75 393 ILE A N 1
ATOM 3257 C CA . ILE A 1 393 ? -43.112 -5.091 76.215 1.00 79.75 393 ILE A CA 1
ATOM 3258 C C . ILE A 1 393 ? -42.244 -3.916 76.671 1.00 79.75 393 ILE A C 1
ATOM 3260 O O . ILE A 1 393 ? -42.009 -2.956 75.942 1.00 79.75 393 ILE A O 1
ATOM 3264 N N . THR A 1 394 ? -41.704 -4.004 77.885 1.00 78.88 394 THR A N 1
ATOM 3265 C CA . THR A 1 394 ? -40.794 -2.978 78.410 1.00 78.88 394 THR A CA 1
ATOM 3266 C C . THR A 1 394 ? -39.467 -2.946 77.644 1.00 78.88 394 THR A C 1
ATOM 3268 O O . THR A 1 394 ? -39.024 -3.960 77.101 1.00 78.88 394 THR A O 1
ATOM 3271 N N . ILE A 1 395 ? -38.782 -1.796 77.658 1.00 83.75 395 ILE A N 1
ATOM 3272 C CA . ILE A 1 395 ? -37.453 -1.616 77.037 1.00 83.75 395 ILE A CA 1
ATOM 3273 C C . ILE A 1 395 ? -36.460 -2.668 77.564 1.00 83.75 395 ILE A C 1
ATOM 3275 O O . ILE A 1 395 ? -35.793 -3.345 76.786 1.00 83.75 395 ILE A O 1
ATOM 3279 N N . SER A 1 396 ? -36.438 -2.903 78.879 1.00 75.69 396 SER A N 1
ATOM 3280 C CA . SER A 1 396 ? -35.613 -3.956 79.490 1.00 75.69 396 SER A CA 1
ATOM 3281 C C . SER A 1 396 ? -36.033 -5.372 79.060 1.00 75.69 396 SER A C 1
ATOM 3283 O O . SER A 1 396 ? -35.215 -6.291 79.028 1.00 75.69 396 SER A O 1
ATOM 3285 N N . GLY A 1 397 ? -37.307 -5.571 78.707 1.00 82.19 397 GLY A N 1
ATOM 3286 C CA . GLY A 1 397 ? -37.810 -6.804 78.099 1.00 82.19 397 GLY A CA 1
ATOM 3287 C C . GLY A 1 397 ? -37.273 -7.028 76.681 1.00 82.19 397 GLY A C 1
ATOM 3288 O O . GLY A 1 397 ? -36.929 -8.161 76.336 1.00 82.19 397 GLY A O 1
ATOM 3289 N N . VAL A 1 398 ? -37.133 -5.962 75.887 1.00 82.94 398 VAL A N 1
ATOM 3290 C CA . VAL A 1 398 ? -36.501 -5.988 74.553 1.00 82.94 398 VAL A CA 1
ATOM 3291 C C . VAL A 1 398 ? -35.025 -6.370 74.660 1.00 82.94 398 VAL A C 1
ATOM 3293 O O . VAL A 1 398 ? -34.571 -7.250 73.931 1.00 82.94 398 VAL A O 1
ATOM 3296 N N . GLU A 1 399 ? -34.284 -5.776 75.597 1.00 83.75 399 GLU A N 1
ATOM 3297 C CA . GLU A 1 399 ? -32.860 -6.073 75.820 1.00 83.75 399 GLU A CA 1
ATOM 3298 C C . GLU A 1 399 ? -32.632 -7.533 76.221 1.00 83.75 399 GLU A C 1
ATOM 3300 O O . GLU A 1 399 ? -31.800 -8.224 75.626 1.00 83.75 399 GLU A O 1
ATOM 3305 N N . LYS A 1 400 ? -33.442 -8.046 77.157 1.00 84.12 400 LYS A N 1
ATOM 3306 C CA . LYS A 1 400 ? -33.413 -9.465 77.542 1.00 84.12 400 LYS A CA 1
ATOM 3307 C C . LYS A 1 400 ? -33.763 -10.389 76.372 1.00 84.12 400 LYS A C 1
ATOM 3309 O O . LYS A 1 400 ? -33.126 -11.430 76.217 1.00 84.12 400 LYS A O 1
ATOM 3314 N N . LYS A 1 401 ? -34.747 -10.033 75.533 1.00 84.88 401 LYS A N 1
ATOM 3315 C CA . LYS A 1 401 ? -35.075 -10.804 74.318 1.00 84.88 401 LYS A CA 1
ATOM 3316 C C . LYS A 1 401 ? -33.938 -10.773 73.291 1.00 84.88 401 LYS A C 1
ATOM 3318 O O . LYS A 1 401 ? -33.639 -11.817 72.720 1.00 84.88 401 LYS A O 1
ATOM 3323 N N . ARG A 1 402 ? -33.263 -9.634 73.091 1.00 84.44 402 ARG A N 1
ATOM 3324 C CA . ARG A 1 402 ? -32.090 -9.528 72.199 1.00 84.44 402 ARG A CA 1
ATOM 3325 C C . ARG A 1 402 ? -30.939 -10.418 72.652 1.00 84.44 402 ARG A C 1
ATOM 3327 O O . ARG A 1 402 ? -30.357 -11.106 71.822 1.00 84.44 402 ARG A O 1
ATOM 3334 N N . LEU A 1 403 ? -30.634 -10.424 73.949 1.00 81.50 403 LEU A N 1
ATOM 3335 C CA . LEU A 1 403 ? -29.599 -11.291 74.523 1.00 81.50 403 LEU A CA 1
ATOM 3336 C C . LEU A 1 403 ? -29.921 -12.772 74.289 1.00 81.50 403 LEU A C 1
ATOM 3338 O O . LEU A 1 403 ? -29.102 -13.493 73.728 1.00 81.50 403 LEU A O 1
ATOM 3342 N N . ARG A 1 404 ? -31.157 -13.191 74.587 1.00 83.50 404 ARG A N 1
ATOM 3343 C CA . ARG A 1 404 ? -31.626 -14.562 74.315 1.00 83.50 404 ARG A CA 1
ATOM 3344 C C . ARG A 1 404 ? -31.565 -14.929 72.835 1.00 83.50 404 ARG A C 1
ATOM 3346 O O . ARG A 1 404 ? -31.317 -16.079 72.499 1.00 83.50 404 ARG A O 1
ATOM 3353 N N . LEU A 1 405 ? -31.814 -13.976 71.941 1.00 83.75 405 LEU A N 1
ATOM 3354 C CA . LEU A 1 405 ? -31.699 -14.213 70.504 1.00 83.75 405 LEU A CA 1
ATOM 3355 C C . LEU A 1 405 ? -30.256 -14.397 70.058 1.00 83.75 405 LEU A C 1
ATOM 3357 O O . LEU A 1 405 ? -30.002 -15.298 69.267 1.00 83.75 405 LEU A O 1
ATOM 3361 N N . LYS A 1 406 ? -29.320 -13.605 70.592 1.00 82.50 406 LYS A N 1
ATOM 3362 C CA . LYS A 1 406 ? -27.888 -13.814 70.343 1.00 82.50 406 LYS A CA 1
ATOM 3363 C C . LYS A 1 406 ? -27.446 -15.208 70.793 1.00 82.50 406 LYS A C 1
ATOM 3365 O O . LYS A 1 406 ? -26.757 -15.881 70.038 1.00 82.50 406 LYS A O 1
ATOM 3370 N N . GLU A 1 407 ? -27.902 -15.663 71.961 1.00 81.56 407 GLU A N 1
ATOM 3371 C CA . GLU A 1 407 ? -27.637 -17.021 72.461 1.00 81.56 407 GLU A CA 1
ATOM 3372 C C . GLU A 1 407 ? -28.239 -18.097 71.545 1.00 81.56 407 GLU A C 1
ATOM 3374 O O . GLU A 1 407 ? -27.541 -19.017 71.133 1.00 81.56 407 GLU A O 1
ATOM 3379 N N . LYS A 1 408 ? -29.514 -17.962 71.153 1.00 82.25 408 LYS A N 1
ATOM 3380 C CA . LYS A 1 408 ? -30.186 -18.912 70.243 1.00 82.25 408 LYS A CA 1
ATOM 3381 C C . LYS A 1 408 ? -29.560 -18.981 68.848 1.00 82.25 408 LYS A C 1
ATOM 3383 O O . LYS A 1 408 ? -29.690 -20.007 68.186 1.00 82.25 408 LYS A O 1
ATOM 3388 N N . MET A 1 409 ? -28.943 -17.892 68.395 1.00 80.69 409 MET A N 1
ATOM 3389 C CA . MET A 1 409 ? -28.296 -17.780 67.086 1.00 80.69 409 MET A CA 1
ATOM 3390 C C . MET A 1 409 ? -26.773 -17.993 67.145 1.00 80.69 409 MET A C 1
ATOM 3392 O O . MET A 1 409 ? -26.112 -17.845 66.120 1.00 80.69 409 MET A O 1
ATOM 3396 N N . ASN A 1 410 ? -26.213 -18.336 68.315 1.00 80.31 410 ASN A N 1
ATOM 3397 C CA . ASN A 1 410 ? -24.770 -18.492 68.550 1.00 80.31 410 ASN A CA 1
ATOM 3398 C C . ASN A 1 410 ? -23.924 -17.279 68.104 1.00 80.31 410 ASN A C 1
ATOM 3400 O O . ASN A 1 410 ? -22.840 -17.430 67.541 1.00 80.31 410 ASN A O 1
ATOM 3404 N N . VAL A 1 411 ? -24.408 -16.061 68.358 1.00 77.81 411 VAL A N 1
ATOM 3405 C CA . VAL A 1 411 ? -23.699 -14.814 68.025 1.00 77.81 411 VAL A CA 1
ATOM 3406 C C . VAL A 1 411 ? -22.711 -14.466 69.137 1.00 77.81 411 VAL A C 1
ATOM 3408 O O . VAL A 1 411 ? -23.083 -14.416 70.310 1.00 77.81 411 VAL A O 1
ATOM 3411 N N . THR A 1 412 ? -21.459 -14.171 68.780 1.00 75.12 412 THR A N 1
ATOM 3412 C CA . THR A 1 412 ? -20.439 -13.684 69.720 1.00 75.12 412 THR A CA 1
ATOM 3413 C C . THR A 1 412 ? -20.867 -12.367 70.374 1.00 75.12 412 THR A C 1
ATOM 3415 O O . THR A 1 412 ? -21.449 -11.490 69.734 1.00 75.12 412 THR A O 1
ATOM 3418 N N . ALA A 1 413 ? -20.580 -12.213 71.671 1.00 66.50 413 ALA A N 1
ATOM 3419 C CA . ALA A 1 413 ? -21.089 -11.108 72.493 1.00 66.50 413 ALA A CA 1
ATOM 3420 C C . ALA A 1 413 ? -20.741 -9.705 71.949 1.00 66.50 413 ALA A C 1
ATOM 3422 O O . ALA A 1 413 ? -21.524 -8.771 72.136 1.00 66.50 413 ALA A O 1
ATOM 3423 N N . GLU A 1 414 ? -19.616 -9.584 71.237 1.00 66.94 414 GLU A N 1
ATOM 3424 C CA . GLU A 1 414 ? -19.092 -8.339 70.663 1.00 66.94 414 GLU A CA 1
ATOM 3425 C C . GLU A 1 414 ? -19.874 -7.837 69.437 1.00 66.94 414 GLU A C 1
ATOM 3427 O O . GLU A 1 414 ? -19.907 -6.634 69.188 1.00 66.94 414 GLU A O 1
ATOM 3432 N N . ILE A 1 415 ? -20.554 -8.715 68.690 1.00 74.38 415 ILE A N 1
ATOM 3433 C CA . ILE A 1 415 ? -21.276 -8.326 67.469 1.00 74.38 415 ILE A CA 1
ATOM 3434 C C . ILE A 1 415 ? -22.684 -7.845 67.838 1.00 74.38 415 ILE A C 1
ATOM 3436 O O . ILE A 1 415 ? -23.422 -8.515 68.573 1.00 74.38 415 ILE A O 1
ATOM 3440 N N . SER A 1 416 ? -23.098 -6.676 67.338 1.00 78.94 416 SER A N 1
ATOM 3441 C CA . SER A 1 416 ? -24.478 -6.203 67.495 1.00 78.94 416 SER A CA 1
ATOM 3442 C C . SER A 1 416 ? -25.453 -7.146 66.789 1.00 78.94 416 SER A C 1
ATOM 3444 O O . SER A 1 416 ? -25.186 -7.630 65.693 1.00 78.94 416 SER A O 1
ATOM 3446 N N . LEU A 1 417 ? -26.633 -7.370 67.378 1.00 77.06 417 LEU A N 1
ATOM 3447 C CA . LEU A 1 417 ? -27.678 -8.171 66.727 1.00 77.06 417 LEU A CA 1
ATOM 3448 C C . LEU A 1 417 ? -28.082 -7.558 65.373 1.00 77.06 417 LEU A C 1
ATOM 3450 O O . LEU A 1 417 ? -28.412 -8.287 64.449 1.00 77.06 417 LEU A O 1
ATOM 3454 N N . PHE A 1 418 ? -28.024 -6.230 65.245 1.00 78.19 418 PHE A N 1
ATOM 3455 C CA . PHE A 1 418 ? -28.281 -5.536 63.984 1.00 78.19 418 PHE A CA 1
ATOM 3456 C C . PHE A 1 418 ? -27.253 -5.903 62.906 1.00 78.19 418 PHE A C 1
ATOM 3458 O O . PHE A 1 418 ? -27.635 -6.356 61.829 1.00 78.19 418 PHE A O 1
ATOM 3465 N N . ASP A 1 419 ? -25.964 -5.795 63.232 1.00 78.38 419 ASP A N 1
ATOM 3466 C CA . ASP A 1 419 ? -24.865 -6.087 62.306 1.00 78.38 419 ASP A CA 1
ATOM 3467 C C . ASP A 1 419 ? -24.855 -7.564 61.894 1.00 78.38 419 ASP A C 1
ATOM 3469 O O . ASP A 1 419 ? -24.667 -7.884 60.722 1.00 78.38 419 ASP A O 1
ATOM 3473 N N . PHE A 1 420 ? -25.155 -8.471 62.830 1.00 82.44 420 PHE A N 1
ATOM 3474 C CA . PHE A 1 420 ? -25.311 -9.896 62.537 1.00 82.44 420 PHE A CA 1
ATOM 3475 C C . PHE A 1 420 ? -26.475 -10.165 61.566 1.00 82.44 420 PHE A C 1
ATOM 3477 O O . PHE A 1 420 ? -26.314 -10.878 60.577 1.00 82.44 420 PHE A O 1
ATOM 3484 N N . LEU A 1 421 ? -27.646 -9.554 61.789 1.00 80.56 421 LEU A N 1
ATOM 3485 C CA . LEU A 1 421 ? -28.813 -9.730 60.914 1.00 80.56 421 LEU A CA 1
ATOM 3486 C C . LEU A 1 421 ? -28.616 -9.103 59.520 1.00 80.56 421 LEU A C 1
ATOM 3488 O O . LEU A 1 421 ? -29.286 -9.526 58.572 1.00 80.56 421 LEU A O 1
ATOM 3492 N N . LEU A 1 422 ? -27.720 -8.121 59.367 1.00 74.31 422 LEU A N 1
ATOM 3493 C CA . LEU A 1 422 ? -27.318 -7.569 58.065 1.00 74.31 422 LEU A CA 1
ATOM 3494 C C . LEU A 1 422 ? -26.419 -8.522 57.263 1.00 74.31 422 LEU A C 1
ATOM 3496 O O . LEU A 1 422 ? -26.479 -8.514 56.035 1.00 74.31 422 LEU A O 1
ATOM 3500 N N . GLN A 1 423 ? -25.624 -9.358 57.935 1.00 73.44 423 GLN A N 1
ATOM 3501 C CA . GLN A 1 423 ? -24.735 -10.333 57.289 1.00 73.44 423 GLN A CA 1
ATOM 3502 C C . GLN A 1 423 ? -25.478 -11.566 56.751 1.00 73.44 423 GLN A C 1
ATOM 3504 O O . GLN A 1 423 ? -24.989 -12.230 55.837 1.00 73.44 423 GLN A O 1
ATOM 3509 N N . ILE A 1 424 ? -26.675 -11.849 57.274 1.00 69.25 424 ILE A N 1
ATOM 3510 C CA . ILE A 1 424 ? -27.565 -12.899 56.765 1.00 69.25 424 ILE A CA 1
ATOM 3511 C C . ILE A 1 424 ? -28.198 -12.401 55.454 1.00 69.25 424 ILE A C 1
ATOM 3513 O O . ILE A 1 424 ? -29.129 -11.582 55.474 1.00 69.25 424 ILE A O 1
ATOM 3517 N N . LYS A 1 425 ? -27.647 -12.871 54.325 1.00 55.00 425 LYS A N 1
ATOM 3518 C CA . LYS A 1 425 ? -28.071 -12.529 52.957 1.00 55.00 425 LYS A CA 1
ATOM 3519 C C . LYS A 1 425 ? -29.300 -13.290 52.501 1.00 55.00 425 LYS A C 1
ATOM 3521 O O . LYS A 1 425 ? -29.337 -14.528 52.632 1.00 55.00 425 LYS A O 1
#

pLDDT: mean 83.54, std 10.58, range [50.22, 97.69]